Protein AF-A0AAD5KTL1-F1 (afdb_monomer_lite)

pLDDT: mean 83.46, std 14.69, range [27.73, 98.25]

Structure (mmCIF, N/CA/C/O backbone):
data_AF-A0AAD5KTL1-F1
#
_entry.id   AF-A0AAD5KTL1-F1
#
loop_
_atom_site.group_PDB
_atom_site.id
_atom_site.type_symbol
_atom_site.label_atom_id
_atom_site.label_alt_id
_atom_site.label_comp_id
_atom_site.label_asym_id
_atom_site.label_entity_id
_atom_site.label_seq_id
_atom_site.pdbx_PDB_ins_code
_atom_site.Cartn_x
_atom_site.Cartn_y
_atom_site.Cartn_z
_atom_site.occupancy
_atom_site.B_iso_or_equiv
_atom_site.auth_seq_id
_atom_site.auth_comp_id
_atom_site.auth_asym_id
_atom_site.auth_atom_id
_atom_site.pdbx_PDB_model_num
ATOM 1 N N . MET A 1 1 ? 1.617 12.259 -8.772 1.00 47.56 1 MET A N 1
ATOM 2 C CA . MET A 1 1 ? 2.935 12.127 -8.107 1.00 47.56 1 MET A CA 1
ATOM 3 C C . MET A 1 1 ? 3.380 10.677 -8.233 1.00 47.56 1 MET A C 1
ATOM 5 O O . MET A 1 1 ? 2.510 9.817 -8.235 1.00 47.56 1 MET A O 1
ATOM 9 N N . ARG A 1 2 ? 4.679 10.408 -8.426 1.00 71.44 2 ARG A N 1
ATOM 10 C CA . ARG A 1 2 ? 5.206 9.030 -8.471 1.00 71.44 2 ARG A CA 1
ATOM 11 C C . ARG A 1 2 ? 5.389 8.534 -7.041 1.00 71.44 2 ARG A C 1
ATOM 13 O O . ARG A 1 2 ? 5.864 9.307 -6.212 1.00 71.44 2 ARG A O 1
ATOM 20 N N . VAL A 1 3 ? 5.008 7.292 -6.777 1.00 82.25 3 VAL A N 1
ATOM 21 C CA . VAL A 1 3 ? 5.170 6.658 -5.467 1.00 82.25 3 VAL A CA 1
ATOM 22 C C . VAL A 1 3 ? 6.502 5.929 -5.450 1.00 82.25 3 VAL A C 1
ATOM 24 O O . VAL A 1 3 ? 6.798 5.194 -6.386 1.00 82.25 3 VAL A O 1
ATOM 27 N N . ASN A 1 4 ? 7.287 6.153 -4.399 1.00 89.00 4 ASN A N 1
ATOM 28 C CA . ASN A 1 4 ? 8.561 5.484 -4.176 1.00 89.00 4 ASN A CA 1
ATOM 29 C C . ASN A 1 4 ? 8.536 4.843 -2.783 1.00 89.00 4 ASN A C 1
ATOM 31 O O . ASN A 1 4 ? 8.843 5.511 -1.795 1.00 89.00 4 ASN A O 1
ATOM 35 N N . ILE A 1 5 ? 8.113 3.583 -2.699 1.00 90.00 5 ILE A N 1
ATOM 36 C CA . ILE A 1 5 ? 8.036 2.820 -1.449 1.00 90.00 5 ILE A CA 1
ATOM 37 C C . ILE A 1 5 ? 9.084 1.712 -1.492 1.00 90.00 5 ILE A C 1
ATOM 39 O O . ILE A 1 5 ? 9.105 0.903 -2.415 1.00 90.00 5 ILE A O 1
ATOM 43 N N . GLY A 1 6 ? 9.929 1.670 -0.465 1.00 90.06 6 GLY A N 1
ATOM 44 C CA . GLY A 1 6 ? 10.859 0.578 -0.198 1.00 90.06 6 GLY A CA 1
ATOM 45 C C . GLY A 1 6 ? 10.547 -0.034 1.164 1.00 90.06 6 GLY A C 1
ATOM 46 O O . GLY A 1 6 ? 10.210 0.686 2.105 1.00 90.06 6 GLY A O 1
ATOM 47 N N . ILE A 1 7 ? 10.644 -1.358 1.274 1.00 92.19 7 ILE A N 1
ATOM 48 C CA . ILE A 1 7 ? 10.425 -2.105 2.521 1.00 92.19 7 ILE A CA 1
ATOM 49 C C . ILE A 1 7 ? 11.733 -2.807 2.890 1.00 92.19 7 ILE A C 1
ATOM 51 O O . ILE A 1 7 ? 12.413 -3.336 2.011 1.00 92.19 7 ILE A O 1
ATOM 55 N N . ARG A 1 8 ? 12.104 -2.789 4.180 1.00 92.94 8 ARG A N 1
ATOM 56 C CA . ARG A 1 8 ? 13.283 -3.496 4.725 1.00 92.94 8 ARG A CA 1
ATOM 57 C C . ARG A 1 8 ? 14.586 -3.219 3.945 1.00 92.94 8 ARG A C 1
ATOM 59 O O . ARG A 1 8 ? 15.389 -4.107 3.667 1.00 92.94 8 ARG A O 1
ATOM 66 N N . GLY A 1 9 ? 14.800 -1.952 3.585 1.00 89.12 9 GLY A N 1
ATOM 67 C CA . GLY A 1 9 ? 16.011 -1.480 2.902 1.00 89.12 9 GLY A CA 1
ATOM 68 C C . GLY A 1 9 ? 16.074 -1.784 1.402 1.00 89.12 9 GLY A C 1
ATOM 69 O O . GLY A 1 9 ? 17.126 -1.601 0.800 1.00 89.12 9 GLY A O 1
ATOM 70 N N . LEU A 1 10 ? 14.991 -2.266 0.788 1.00 89.94 10 LEU A N 1
ATOM 71 C CA . LEU A 1 10 ? 14.906 -2.368 -0.669 1.00 89.94 10 LEU A CA 1
ATOM 72 C C . LEU A 1 10 ? 14.804 -0.986 -1.319 1.00 89.94 10 LEU A C 1
ATOM 74 O O . LEU A 1 10 ? 14.225 -0.063 -0.747 1.00 89.94 10 LEU A O 1
ATOM 78 N N . ASP A 1 11 ? 15.347 -0.881 -2.532 1.00 84.88 11 ASP A N 1
ATOM 79 C CA . ASP A 1 11 ? 15.344 0.346 -3.329 1.00 84.88 11 ASP A CA 1
ATOM 80 C C . ASP A 1 11 ? 13.902 0.842 -3.557 1.00 84.88 11 ASP A C 1
ATOM 82 O O . ASP A 1 11 ? 13.093 0.114 -4.145 1.00 84.88 11 ASP A O 1
ATOM 86 N N . PRO A 1 12 ? 13.557 2.061 -3.103 1.00 86.69 12 PRO A N 1
ATOM 87 C CA . PRO A 1 12 ? 12.216 2.597 -3.234 1.00 86.69 12 PRO A CA 1
ATOM 88 C C . PRO A 1 12 ? 11.893 3.088 -4.653 1.00 86.69 12 PRO A C 1
ATOM 90 O O . PRO A 1 12 ? 10.763 3.528 -4.862 1.00 86.69 12 PRO A O 1
ATOM 93 N N . ASP A 1 13 ? 12.826 3.080 -5.620 1.00 83.38 13 ASP A N 1
ATOM 94 C CA . ASP A 1 13 ? 12.584 3.630 -6.962 1.00 83.38 13 ASP A CA 1
ATOM 95 C C . ASP A 1 13 ? 11.334 3.017 -7.611 1.00 83.38 13 ASP A C 1
ATOM 97 O O . ASP A 1 13 ? 11.260 1.825 -7.929 1.00 83.38 13 ASP A O 1
ATOM 101 N N . ARG A 1 14 ? 10.321 3.876 -7.781 1.00 84.94 14 ARG A N 1
ATOM 102 C CA . ARG A 1 14 ? 9.002 3.579 -8.353 1.00 84.94 14 ARG A CA 1
ATOM 103 C C . ARG A 1 14 ? 8.300 2.380 -7.720 1.00 84.94 14 ARG A C 1
ATOM 105 O O . ARG A 1 14 ? 7.494 1.741 -8.392 1.00 84.94 14 ARG A O 1
ATOM 112 N N . SER A 1 15 ? 8.613 2.055 -6.467 1.00 89.94 15 SER A N 1
ATOM 113 C CA . SER A 1 15 ? 8.048 0.909 -5.746 1.00 89.94 15 SER A CA 1
ATOM 114 C C . SER A 1 15 ? 8.175 -0.431 -6.484 1.00 89.94 15 SER A C 1
ATOM 116 O O . SER A 1 15 ? 7.362 -1.320 -6.264 1.00 89.94 15 SER A O 1
ATOM 118 N N . ARG A 1 16 ? 9.176 -0.612 -7.358 1.00 86.19 16 ARG A N 1
ATOM 119 C CA . ARG A 1 16 ? 9.265 -1.801 -8.236 1.00 86.19 16 ARG A CA 1
ATOM 120 C C . ARG A 1 16 ? 9.325 -3.137 -7.482 1.00 86.19 16 ARG A C 1
ATOM 122 O O . ARG A 1 16 ? 8.955 -4.166 -8.028 1.00 86.19 16 ARG A O 1
ATOM 129 N N . SER A 1 17 ? 9.830 -3.107 -6.248 1.00 88.06 17 SER A N 1
ATOM 130 C CA . SER A 1 17 ? 10.040 -4.280 -5.392 1.00 88.06 17 SER A CA 1
ATOM 131 C C . SER A 1 17 ? 8.906 -4.488 -4.377 1.00 88.06 17 SER A C 1
ATOM 133 O O . SER A 1 17 ? 9.006 -5.361 -3.513 1.00 88.06 17 SER A O 1
ATOM 135 N N . VAL A 1 18 ? 7.844 -3.680 -4.452 1.00 91.88 18 VAL A N 1
ATOM 136 C CA . VAL A 1 18 ? 6.663 -3.743 -3.584 1.00 91.88 18 VAL A CA 1
ATOM 137 C C . VAL A 1 18 ? 5.436 -3.925 -4.466 1.00 91.88 18 VAL A C 1
ATOM 139 O O . VAL A 1 18 ? 5.185 -3.127 -5.366 1.00 91.88 18 VAL A O 1
ATOM 142 N N . LEU A 1 19 ? 4.645 -4.964 -4.206 1.00 93.75 19 LEU A N 1
ATOM 143 C CA . LEU A 1 19 ? 3.396 -5.159 -4.929 1.00 93.75 19 LEU A CA 1
ATOM 144 C C . LEU A 1 19 ? 2.362 -4.154 -4.426 1.00 93.75 19 LEU A C 1
ATOM 146 O O . LEU A 1 19 ? 1.952 -4.224 -3.271 1.00 93.75 19 LEU A O 1
ATOM 150 N N . VAL A 1 20 ? 1.919 -3.243 -5.288 1.00 93.69 20 VAL A N 1
ATOM 151 C CA . VAL A 1 20 ? 0.860 -2.291 -4.943 1.00 93.69 20 VAL A CA 1
ATOM 152 C C . VAL A 1 20 ? -0.461 -2.740 -5.559 1.00 93.69 20 VAL A C 1
ATOM 154 O O . VAL A 1 20 ? -0.531 -2.999 -6.764 1.00 93.69 20 VAL A O 1
ATOM 157 N N . LEU A 1 21 ? -1.493 -2.829 -4.723 1.00 93.75 21 LEU A N 1
ATOM 158 C CA . LEU A 1 21 ? -2.833 -3.299 -5.056 1.00 93.75 21 LEU A CA 1
ATOM 159 C C . LEU A 1 21 ? -3.891 -2.257 -4.658 1.00 93.75 21 LEU A C 1
ATOM 161 O O . LEU A 1 21 ? -3.694 -1.511 -3.703 1.00 93.75 21 LEU A O 1
ATOM 165 N N . GLU A 1 22 ? -5.016 -2.235 -5.363 1.00 92.81 22 GLU A N 1
ATOM 166 C CA . GLU A 1 22 ? -6.267 -1.569 -4.974 1.00 92.81 22 GLU A CA 1
ATOM 167 C C . GLU A 1 22 ? -7.355 -2.652 -4.950 1.00 92.81 22 GLU A C 1
ATOM 169 O O . GLU A 1 22 ? -7.620 -3.280 -5.975 1.00 92.81 22 GLU A O 1
ATOM 174 N N . ASP A 1 23 ? -7.882 -2.974 -3.767 1.00 89.94 23 ASP A N 1
ATOM 175 C CA . ASP A 1 23 ? -8.808 -4.093 -3.517 1.00 89.94 23 ASP A CA 1
ATOM 176 C C . ASP A 1 23 ? -8.337 -5.445 -4.087 1.00 89.94 23 ASP A C 1
ATOM 178 O O . ASP A 1 23 ? -9.110 -6.267 -4.587 1.00 89.94 23 ASP A O 1
ATOM 182 N N . GLY A 1 24 ? -7.028 -5.694 -4.017 1.00 90.44 24 GLY A N 1
ATOM 183 C CA . GLY A 1 24 ? -6.397 -6.895 -4.568 1.00 90.44 24 GLY A CA 1
ATOM 184 C C . GLY A 1 24 ? -6.060 -6.831 -6.065 1.00 90.44 24 GLY A C 1
ATOM 185 O O . GLY A 1 24 ? -5.399 -7.744 -6.562 1.00 90.44 24 GLY A O 1
ATOM 186 N N . VAL A 1 25 ? -6.445 -5.771 -6.785 1.00 92.25 25 VAL A N 1
ATOM 187 C CA . VAL A 1 25 ? -6.084 -5.550 -8.197 1.00 92.25 25 VAL A CA 1
ATOM 188 C C . VAL A 1 25 ? -4.722 -4.854 -8.291 1.00 92.25 25 VAL A C 1
ATOM 190 O O . VAL A 1 25 ? -4.558 -3.782 -7.712 1.00 92.25 25 VAL A O 1
ATOM 193 N N . PRO A 1 26 ? -3.738 -5.388 -9.038 1.00 92.25 26 PRO A N 1
ATOM 194 C CA . PRO A 1 26 ? -2.472 -4.697 -9.267 1.00 92.25 26 PRO A CA 1
ATOM 195 C C . PRO A 1 26 ? -2.654 -3.353 -9.973 1.00 92.25 26 PRO A C 1
ATOM 197 O O . PRO A 1 26 ? -3.352 -3.273 -10.979 1.00 92.25 26 PRO A O 1
ATOM 200 N N . VAL A 1 27 ? -1.968 -2.319 -9.482 1.00 90.50 27 VAL A N 1
ATOM 201 C CA . VAL A 1 27 ? -2.043 -0.946 -10.027 1.00 90.50 27 VAL A CA 1
ATOM 202 C C . VAL A 1 27 ? -0.770 -0.496 -10.763 1.00 90.50 27 VAL A C 1
ATOM 204 O O . VAL A 1 27 ? -0.662 0.645 -11.214 1.00 90.50 27 VAL A O 1
ATOM 207 N N . ALA A 1 28 ? 0.212 -1.389 -10.907 1.00 90.50 28 ALA A N 1
ATOM 208 C CA . ALA A 1 28 ? 1.426 -1.141 -11.687 1.00 90.50 28 ALA A CA 1
ATOM 209 C C . ALA A 1 28 ? 1.134 -1.042 -13.198 1.00 90.50 28 ALA A C 1
ATOM 211 O O . ALA A 1 28 ? 0.115 -1.541 -13.674 1.00 90.50 28 ALA A O 1
ATOM 212 N N . LEU A 1 29 ? 2.038 -0.437 -13.980 1.00 90.19 29 LEU A N 1
ATOM 213 C CA . LEU A 1 29 ? 1.854 -0.294 -15.434 1.00 90.19 29 LEU A CA 1
ATOM 214 C C . LEU A 1 29 ? 1.681 -1.642 -16.145 1.00 90.19 29 LEU A C 1
ATOM 216 O O . LEU A 1 29 ? 0.722 -1.819 -16.891 1.00 90.19 29 LEU A O 1
ATOM 220 N N . ALA A 1 30 ? 2.604 -2.568 -15.890 1.00 91.38 30 ALA A N 1
ATOM 221 C CA . ALA A 1 30 ? 2.573 -3.954 -16.336 1.00 91.38 30 ALA A CA 1
ATOM 222 C C . ALA A 1 30 ? 3.121 -4.814 -15.179 1.00 91.38 30 ALA A C 1
ATOM 224 O O . ALA A 1 30 ? 4.336 -4.840 -14.979 1.00 91.38 30 ALA A O 1
ATOM 225 N N . PRO A 1 31 ? 2.262 -5.434 -14.346 1.00 92.19 31 PRO A N 1
ATOM 226 C CA . PRO A 1 31 ? 2.658 -6.042 -13.071 1.00 92.19 31 PRO A CA 1
ATOM 227 C C . PRO A 1 31 ? 3.838 -7.020 -13.127 1.00 92.19 31 PRO A C 1
ATOM 229 O O . PRO A 1 31 ? 4.534 -7.167 -12.120 1.00 92.19 31 PRO A O 1
ATOM 232 N N . TYR A 1 32 ? 4.068 -7.681 -14.266 1.00 92.19 32 TYR A N 1
ATOM 233 C CA . TYR A 1 32 ? 5.222 -8.561 -14.460 1.00 92.19 32 TYR A CA 1
ATOM 234 C C . TYR A 1 32 ? 6.383 -7.839 -15.168 1.00 92.19 32 TYR A C 1
ATOM 236 O O . TYR A 1 32 ? 7.484 -7.776 -14.624 1.00 92.19 32 TYR A O 1
ATOM 244 N N . GLY A 1 33 ? 6.161 -7.291 -16.364 1.00 86.50 33 GLY A N 1
ATOM 245 C CA . GLY A 1 33 ? 7.217 -6.778 -17.244 1.00 86.50 33 GLY A CA 1
ATOM 246 C C . GLY A 1 33 ? 7.669 -5.335 -16.989 1.00 86.50 33 GLY A C 1
ATOM 247 O O . GLY A 1 33 ? 8.773 -4.972 -17.407 1.00 86.50 33 GLY A O 1
ATOM 248 N N . GLU A 1 34 ? 6.852 -4.514 -16.323 1.00 87.38 34 GLU A N 1
ATOM 249 C CA . GLU A 1 34 ? 7.151 -3.122 -15.933 1.00 87.38 34 GLU A CA 1
ATOM 250 C C . GLU A 1 34 ? 6.404 -2.782 -14.614 1.00 87.38 34 GLU A C 1
ATOM 252 O O . GLU A 1 34 ? 5.416 -2.034 -14.629 1.00 87.38 34 GLU A O 1
ATOM 257 N N . PRO A 1 35 ? 6.827 -3.360 -13.461 1.00 88.25 35 PRO A N 1
ATOM 258 C CA . PRO A 1 35 ? 6.127 -3.262 -12.172 1.00 88.25 35 PRO A CA 1
ATOM 259 C C . PRO A 1 35 ? 6.230 -1.872 -11.517 1.00 88.25 35 PRO A C 1
ATOM 261 O O . PRO A 1 35 ? 5.876 -1.687 -10.356 1.00 88.25 35 PRO A O 1
ATOM 264 N N . GLU A 1 36 ? 6.742 -0.875 -12.237 1.00 87.12 36 GLU A N 1
ATOM 265 C CA . GLU A 1 36 ? 6.947 0.472 -11.726 1.00 87.12 36 GLU A CA 1
ATOM 266 C C . GLU A 1 36 ? 5.643 1.262 -11.545 1.00 87.12 36 GLU A C 1
ATOM 268 O O . GLU A 1 36 ? 4.778 1.330 -12.424 1.00 87.12 36 GLU A O 1
ATOM 273 N N . MET A 1 37 ? 5.566 1.979 -10.426 1.00 87.19 37 MET A N 1
ATOM 274 C CA . MET A 1 37 ? 4.451 2.849 -10.075 1.00 87.19 37 MET A CA 1
ATOM 275 C C . MET A 1 37 ? 4.612 4.257 -10.656 1.00 87.19 37 MET A C 1
ATOM 277 O O . MET A 1 37 ? 5.571 4.986 -10.386 1.00 87.19 37 MET A O 1
ATOM 281 N N . TYR A 1 38 ? 3.613 4.679 -11.433 1.00 81.50 38 TYR A N 1
ATOM 282 C CA . TYR A 1 38 ? 3.529 6.032 -12.001 1.00 81.50 38 TYR A CA 1
ATOM 283 C C . TYR A 1 38 ? 2.371 6.866 -11.455 1.00 81.50 38 TYR A C 1
ATOM 285 O O . TYR A 1 38 ? 2.368 8.088 -11.638 1.00 81.50 38 TYR A O 1
ATOM 293 N N . TYR A 1 39 ? 1.443 6.230 -10.749 1.00 81.12 39 TYR A N 1
ATOM 294 C CA . TYR A 1 39 ? 0.394 6.881 -9.982 1.00 81.12 39 TYR A CA 1
ATOM 295 C C . TYR A 1 39 ? 0.283 6.223 -8.604 1.00 81.12 39 TYR A C 1
ATOM 297 O O . TYR A 1 39 ? 0.758 5.111 -8.411 1.00 81.12 39 TYR A O 1
ATOM 305 N N . SER A 1 40 ? -0.304 6.937 -7.648 1.00 83.62 40 SER A N 1
ATOM 306 C CA . SER A 1 40 ? -0.793 6.368 -6.391 1.00 83.62 40 SER A CA 1
ATOM 307 C C . SER A 1 40 ? -2.305 6.402 -6.454 1.00 83.62 40 SER A C 1
ATOM 309 O O . SER A 1 40 ? -2.826 7.443 -6.882 1.00 83.62 40 SER A O 1
ATOM 311 N N . PRO A 1 41 ? -3.016 5.375 -5.976 1.00 86.56 41 PRO A N 1
ATOM 312 C CA . PRO A 1 41 ? -4.406 5.557 -5.603 1.00 86.56 41 PRO A CA 1
ATOM 313 C C . PRO A 1 41 ? -4.531 6.748 -4.643 1.00 86.56 41 PRO A C 1
ATOM 315 O O . PRO A 1 41 ? -3.663 6.973 -3.790 1.00 86.56 41 PRO A O 1
ATOM 318 N N . ALA A 1 42 ? -5.553 7.578 -4.855 1.00 84.88 42 ALA A N 1
ATOM 319 C CA . ALA A 1 42 ? -5.766 8.769 -4.041 1.00 84.88 42 ALA A CA 1
ATOM 320 C C . ALA A 1 42 ? -6.177 8.338 -2.630 1.00 84.88 42 ALA A C 1
ATOM 322 O O . ALA A 1 42 ? -7.171 7.640 -2.476 1.00 84.88 42 ALA A O 1
ATOM 323 N N . ILE A 1 43 ? -5.435 8.746 -1.600 1.00 85.44 43 ILE A N 1
ATOM 324 C CA . ILE A 1 43 ? -5.714 8.280 -0.234 1.00 85.44 43 ILE A CA 1
ATOM 325 C C . ILE A 1 43 ? -7.099 8.724 0.266 1.00 85.44 43 ILE A C 1
ATOM 327 O O . ILE A 1 43 ? -7.730 8.001 1.023 1.00 85.44 43 ILE A O 1
ATOM 331 N N . ASP A 1 44 ? -7.615 9.855 -0.232 1.00 80.06 44 ASP A N 1
ATOM 332 C CA . ASP A 1 44 ? -8.918 10.410 0.157 1.00 80.06 44 ASP A CA 1
ATOM 333 C C . ASP A 1 44 ? -10.115 9.492 -0.147 1.00 80.06 44 ASP A C 1
ATOM 335 O O . ASP A 1 44 ? -11.151 9.636 0.496 1.00 80.06 44 ASP A O 1
ATOM 339 N N . ARG A 1 45 ? -9.993 8.568 -1.114 1.00 83.88 45 ARG A N 1
ATOM 340 C CA . ARG A 1 45 ? -11.057 7.606 -1.470 1.00 83.88 45 ARG A CA 1
ATOM 341 C C . ARG A 1 45 ? -10.926 6.254 -0.764 1.00 83.88 45 ARG A C 1
ATOM 343 O O . ARG A 1 45 ? -11.710 5.357 -1.052 1.00 83.88 45 ARG A O 1
ATOM 350 N N . MET A 1 46 ? -9.906 6.077 0.072 1.00 87.31 46 MET A N 1
ATOM 351 C CA . MET A 1 46 ? -9.576 4.786 0.675 1.00 87.31 46 MET A CA 1
ATOM 352 C C . MET A 1 46 ? -10.060 4.736 2.118 1.00 87.31 46 MET A C 1
ATOM 354 O O . MET A 1 46 ? -9.871 5.687 2.873 1.00 87.31 46 MET A O 1
ATOM 358 N N . ALA A 1 47 ? -10.656 3.611 2.507 1.00 86.12 47 ALA A N 1
ATOM 359 C CA . ALA A 1 47 ? -11.012 3.327 3.894 1.00 86.12 47 ALA A CA 1
ATOM 360 C C . ALA A 1 47 ? -9.796 2.871 4.711 1.00 86.12 47 ALA A C 1
ATOM 362 O O . ALA A 1 47 ? -9.753 3.059 5.925 1.00 86.12 47 ALA A O 1
ATOM 363 N N . GLY A 1 48 ? -8.794 2.284 4.053 1.00 89.12 48 GLY A N 1
ATOM 364 C CA . GLY A 1 48 ? -7.581 1.827 4.715 1.00 89.12 48 GLY A CA 1
ATOM 365 C C . GLY A 1 48 ? -6.442 1.520 3.753 1.00 89.12 48 GLY A C 1
ATOM 366 O O . GLY A 1 48 ? -6.614 1.452 2.536 1.00 89.12 48 GLY A O 1
ATOM 367 N N . VAL A 1 49 ? -5.258 1.328 4.328 1.00 93.25 49 VAL A N 1
ATOM 368 C CA . VAL A 1 49 ? -4.079 0.811 3.630 1.00 93.25 49 VAL A CA 1
ATOM 369 C C . VAL A 1 49 ? -3.557 -0.369 4.429 1.00 93.25 49 VAL A C 1
ATOM 371 O O . VAL A 1 49 ? -3.175 -0.225 5.589 1.00 93.25 49 VAL A O 1
ATOM 374 N N . GLU A 1 50 ? -3.542 -1.533 3.802 1.00 92.75 50 GLU A N 1
ATOM 375 C CA . GLU A 1 50 ? -2.995 -2.756 4.363 1.00 92.75 50 GLU A CA 1
ATOM 376 C C . GLU A 1 50 ? -1.558 -2.949 3.872 1.00 92.75 50 GLU A C 1
ATOM 378 O O . GLU A 1 50 ? -1.263 -2.798 2.685 1.00 92.75 50 GLU A O 1
ATOM 383 N N . ILE A 1 51 ? -0.650 -3.280 4.793 1.00 92.19 51 ILE A N 1
ATOM 384 C CA . ILE A 1 51 ? 0.746 -3.588 4.477 1.00 92.19 51 ILE A CA 1
ATOM 385 C C . ILE A 1 51 ? 1.035 -5.009 4.943 1.00 92.19 51 ILE A C 1
ATOM 387 O O . ILE A 1 51 ? 1.060 -5.282 6.143 1.00 92.19 51 ILE A O 1
ATOM 391 N N . LEU A 1 52 ? 1.299 -5.902 3.992 1.00 90.94 52 LEU A N 1
ATOM 392 C CA . LEU A 1 52 ? 1.643 -7.293 4.264 1.00 90.94 52 LEU A CA 1
ATOM 393 C C . LEU A 1 52 ? 3.140 -7.502 4.067 1.00 90.94 52 LEU A C 1
ATOM 395 O O . LEU A 1 52 ? 3.717 -7.155 3.034 1.00 90.94 52 LEU A O 1
ATOM 399 N N . LYS A 1 53 ? 3.761 -8.103 5.077 1.00 89.56 53 LYS A N 1
ATOM 400 C CA . LYS A 1 53 ? 5.169 -8.504 5.098 1.00 89.56 53 LYS A CA 1
ATOM 401 C C . LYS A 1 53 ? 5.238 -9.990 5.449 1.00 89.56 53 LYS A C 1
ATOM 403 O O . LYS A 1 53 ? 4.260 -10.565 5.925 1.00 89.56 53 LYS A O 1
ATOM 408 N N . GLY A 1 54 ? 6.386 -10.615 5.208 1.00 84.44 54 GLY A N 1
ATOM 409 C CA . GLY A 1 54 ? 6.587 -12.003 5.622 1.00 84.44 54 GLY A CA 1
ATOM 410 C C . GLY A 1 54 ? 5.826 -13.018 4.771 1.00 84.44 54 GLY A C 1
ATOM 411 O O . GLY A 1 54 ? 5.540 -12.772 3.601 1.00 84.44 54 GLY A O 1
ATOM 412 N N . SER A 1 55 ? 5.532 -14.189 5.339 1.00 80.12 55 SER A N 1
ATOM 413 C CA . SER A 1 55 ? 4.919 -15.312 4.610 1.00 80.12 55 SER A CA 1
ATOM 414 C C . SER A 1 55 ? 3.443 -15.098 4.254 1.00 80.12 55 SER A C 1
ATOM 416 O O . SER A 1 55 ? 2.922 -15.799 3.390 1.00 80.12 55 SER A O 1
ATOM 418 N N . GLY A 1 56 ? 2.782 -14.086 4.825 1.00 77.88 56 GLY A N 1
ATOM 419 C CA . GLY A 1 56 ? 1.414 -13.703 4.452 1.00 77.88 56 GLY A CA 1
ATOM 420 C C . GLY A 1 56 ? 1.273 -13.227 3.000 1.00 77.88 56 GLY A C 1
ATOM 421 O O . GLY A 1 56 ? 0.176 -13.237 2.450 1.00 77.88 56 GLY A O 1
ATOM 422 N N . GLN A 1 57 ? 2.374 -12.866 2.331 1.00 85.75 57 GLN A N 1
ATOM 423 C CA . GLN A 1 57 ? 2.326 -12.392 0.946 1.00 85.75 57 GLN A CA 1
ATOM 424 C C . GLN A 1 57 ? 2.162 -13.500 -0.110 1.00 85.75 57 GLN A C 1
ATOM 426 O O . GLN A 1 57 ? 1.984 -13.172 -1.275 1.00 85.75 57 GLN A O 1
ATOM 431 N N . ILE A 1 58 ? 2.183 -14.792 0.259 1.00 87.69 58 ILE A N 1
ATOM 432 C CA . ILE A 1 58 ? 2.065 -15.932 -0.685 1.00 87.69 58 ILE A CA 1
ATOM 433 C C . ILE A 1 58 ? 0.760 -15.886 -1.499 1.00 87.69 58 ILE A C 1
ATOM 435 O O . ILE A 1 58 ? 0.718 -16.329 -2.649 1.00 87.69 58 ILE A O 1
ATOM 439 N N . LEU A 1 59 ? -0.304 -15.317 -0.928 1.00 91.12 59 LEU A N 1
ATOM 440 C CA . LEU A 1 59 ? -1.584 -15.122 -1.617 1.00 91.12 59 LEU A CA 1
ATOM 441 C C . LEU A 1 59 ? -1.500 -14.099 -2.760 1.00 91.12 59 LEU A C 1
ATOM 443 O O . LEU A 1 59 ? -2.386 -14.047 -3.612 1.00 91.12 59 LEU A O 1
ATOM 447 N N . TYR A 1 60 ? -0.432 -13.306 -2.803 1.00 92.06 60 TYR A N 1
ATOM 448 C CA . TYR A 1 60 ? -0.253 -12.189 -3.715 1.00 92.06 60 TYR A CA 1
ATOM 449 C C . TYR A 1 60 ? 1.015 -12.366 -4.562 1.00 92.06 60 TYR A C 1
ATOM 451 O O . TYR A 1 60 ? 1.933 -13.112 -4.234 1.00 92.06 60 TYR A O 1
ATOM 459 N N . GLY A 1 61 ? 1.048 -11.701 -5.712 1.00 90.19 61 GLY A N 1
ATOM 460 C CA . GLY A 1 61 ? 2.169 -11.750 -6.646 1.00 90.19 61 GLY A CA 1
ATOM 461 C C . GLY A 1 61 ? 1.905 -10.866 -7.865 1.00 90.19 61 GLY A C 1
ATOM 462 O O . GLY A 1 61 ? 0.768 -10.416 -8.061 1.00 90.19 61 GLY A O 1
ATOM 463 N N . PRO A 1 62 ? 2.905 -10.636 -8.727 1.00 88.06 62 PRO A N 1
ATOM 464 C CA . PRO A 1 62 ? 4.133 -11.435 -8.840 1.00 88.06 62 PRO A CA 1
ATOM 465 C C . PRO A 1 62 ? 5.337 -10.935 -8.040 1.00 88.06 62 PRO A C 1
ATOM 467 O O . PRO A 1 62 ? 6.339 -11.636 -7.980 1.00 88.06 62 PRO A O 1
ATOM 470 N N . GLN A 1 63 ? 5.256 -9.743 -7.444 1.00 90.44 63 GLN A N 1
ATOM 471 C CA . GLN A 1 63 ? 6.342 -9.162 -6.653 1.00 90.44 63 GLN A CA 1
ATOM 472 C C . GLN A 1 63 ? 6.230 -9.636 -5.196 1.00 90.44 63 GLN A C 1
ATOM 474 O O . GLN A 1 63 ? 5.403 -9.118 -4.450 1.00 90.44 63 GLN A O 1
ATOM 479 N N . THR A 1 64 ? 7.038 -10.620 -4.789 1.00 89.75 64 THR A N 1
ATOM 480 C CA . THR A 1 64 ? 7.017 -11.192 -3.422 1.00 89.75 64 THR A CA 1
ATOM 481 C C . THR A 1 64 ? 8.330 -10.999 -2.654 1.00 89.75 64 THR A C 1
ATOM 483 O O . THR A 1 64 ? 8.632 -11.719 -1.703 1.00 89.75 64 THR A O 1
ATOM 486 N N . ILE A 1 65 ? 9.159 -10.046 -3.090 1.00 89.50 65 ILE A N 1
ATOM 487 C CA . ILE A 1 65 ? 10.465 -9.773 -2.474 1.00 89.50 65 ILE A CA 1
ATOM 488 C C . ILE A 1 65 ? 10.391 -8.778 -1.313 1.00 89.50 65 ILE A C 1
ATOM 490 O O . ILE A 1 65 ? 11.041 -9.008 -0.300 1.00 89.50 65 ILE A O 1
ATOM 494 N N . GLY A 1 66 ? 9.636 -7.682 -1.437 1.00 87.12 66 GLY A N 1
ATOM 495 C CA . GLY A 1 66 ? 9.566 -6.641 -0.405 1.00 87.12 66 GLY A CA 1
ATOM 496 C C . GLY A 1 66 ? 8.346 -6.741 0.500 1.00 87.12 66 GLY A C 1
ATOM 497 O O . GLY A 1 66 ? 8.471 -6.658 1.722 1.00 87.12 66 GLY A O 1
ATOM 498 N N . GLY A 1 67 ? 7.174 -6.915 -0.102 1.00 92.25 67 GLY A N 1
ATOM 499 C CA . GLY A 1 67 ? 5.883 -6.956 0.576 1.00 92.25 67 GLY A CA 1
ATOM 500 C C . GLY A 1 67 ? 4.763 -6.443 -0.325 1.00 92.25 67 GLY A C 1
ATOM 501 O O . GLY A 1 67 ? 4.989 -6.100 -1.490 1.00 92.25 67 GLY A O 1
ATOM 502 N N . VAL A 1 68 ? 3.559 -6.374 0.236 1.00 94.81 68 VAL A N 1
ATOM 503 C CA . VAL A 1 68 ? 2.343 -5.927 -0.454 1.00 94.81 68 VAL A CA 1
ATOM 504 C C . VAL A 1 68 ? 1.803 -4.680 0.230 1.00 94.81 68 VAL A C 1
ATOM 506 O O . VAL A 1 68 ? 1.740 -4.629 1.456 1.00 94.81 68 VAL A O 1
ATOM 509 N N . VAL A 1 69 ? 1.396 -3.691 -0.559 1.00 94.38 69 VAL A N 1
ATOM 510 C CA . VAL A 1 69 ? 0.620 -2.530 -0.117 1.00 94.38 69 VAL A CA 1
ATOM 511 C C . VAL A 1 69 ? -0.725 -2.593 -0.825 1.00 94.38 69 VAL A C 1
ATOM 513 O O . VAL A 1 69 ? -0.777 -2.453 -2.043 1.00 94.38 69 VAL A O 1
ATOM 516 N N . ASN A 1 70 ? -1.801 -2.821 -0.082 1.00 93.94 70 ASN A N 1
ATOM 517 C CA . ASN A 1 70 ? -3.150 -2.945 -0.616 1.00 93.94 70 ASN A CA 1
ATOM 518 C C . ASN A 1 70 ? -4.009 -1.770 -0.131 1.00 93.94 70 ASN A C 1
ATOM 520 O O . ASN A 1 70 ? -4.263 -1.622 1.063 1.00 93.94 70 ASN A O 1
ATOM 524 N N . TYR A 1 71 ? -4.417 -0.906 -1.055 1.00 94.31 71 TYR A N 1
ATOM 525 C CA . TYR A 1 71 ? -5.373 0.165 -0.799 1.00 94.31 71 TYR A CA 1
ATOM 526 C C . TYR A 1 71 ? -6.774 -0.436 -0.765 1.00 94.31 71 TYR A C 1
ATOM 528 O O . TYR A 1 71 ? -7.170 -1.114 -1.709 1.00 94.31 71 TYR A O 1
ATOM 536 N N . ILE A 1 72 ? -7.496 -0.203 0.327 1.00 91.81 72 ILE A N 1
ATOM 537 C CA . ILE A 1 72 ? -8.817 -0.782 0.564 1.00 91.81 72 ILE A CA 1
ATOM 538 C C . ILE A 1 72 ? -9.855 0.316 0.378 1.00 91.81 72 ILE A C 1
ATOM 540 O O . ILE A 1 72 ? -9.815 1.333 1.083 1.00 91.81 72 ILE A O 1
ATOM 544 N N . THR A 1 73 ? -10.780 0.121 -0.557 1.00 87.62 73 THR A N 1
ATOM 545 C CA . THR A 1 73 ? -11.912 1.034 -0.729 1.00 87.62 73 THR A CA 1
ATOM 546 C C . THR A 1 73 ? -12.977 0.797 0.352 1.00 87.62 73 THR A C 1
ATOM 548 O O . THR A 1 73 ? -13.044 -0.281 0.948 1.00 87.62 73 THR A O 1
ATOM 551 N N . PRO A 1 74 ? -13.794 1.812 0.690 1.00 80.38 74 PRO A N 1
ATOM 552 C CA . PRO A 1 74 ? -14.920 1.628 1.598 1.00 80.38 74 PRO A CA 1
ATOM 553 C C . PRO A 1 74 ? -15.885 0.561 1.075 1.00 80.38 74 PRO A C 1
ATOM 555 O O . PRO A 1 74 ? -16.239 0.560 -0.104 1.00 80.38 74 PRO A O 1
ATOM 558 N N . ASN A 1 75 ? -16.355 -0.314 1.966 1.00 76.88 75 ASN A N 1
ATOM 559 C CA . ASN A 1 75 ? -17.471 -1.197 1.635 1.00 76.88 75 ASN A CA 1
ATOM 560 C C . ASN A 1 75 ? -18.720 -0.356 1.321 1.00 76.88 75 ASN A C 1
ATOM 562 O O . ASN A 1 75 ? -18.910 0.687 1.955 1.00 76.88 75 ASN A O 1
ATOM 566 N N . PRO A 1 76 ? -19.597 -0.816 0.409 1.00 72.31 76 PRO A N 1
ATOM 567 C CA . PRO A 1 76 ? -20.923 -0.232 0.270 1.00 72.31 76 PRO A CA 1
ATOM 568 C C . PRO A 1 76 ? -21.630 -0.193 1.637 1.00 72.31 76 PRO A C 1
ATOM 570 O O . PRO A 1 76 ? -21.574 -1.189 2.370 1.00 72.31 76 PRO A O 1
ATOM 573 N N . PRO A 1 77 ? -22.246 0.939 2.012 1.00 69.62 77 PRO A N 1
ATOM 574 C CA . PRO A 1 77 ? -22.968 1.062 3.269 1.00 69.62 77 PRO A CA 1
ATOM 575 C C . PRO A 1 77 ? -24.205 0.155 3.247 1.00 69.62 77 PRO A C 1
ATOM 577 O O . PRO A 1 77 ? -24.769 -0.126 2.187 1.00 69.62 77 PRO A O 1
ATOM 580 N N . ALA A 1 78 ? -24.598 -0.351 4.420 1.00 66.44 78 ALA A N 1
ATOM 581 C CA . ALA A 1 78 ? -25.755 -1.240 4.547 1.00 66.44 78 ALA A CA 1
ATOM 582 C C . ALA A 1 78 ? -27.073 -0.531 4.191 1.00 66.44 78 ALA A C 1
ATOM 584 O O . ALA A 1 78 ? -27.967 -1.160 3.632 1.00 66.44 78 ALA A O 1
ATOM 585 N N . ASP A 1 79 ? -27.134 0.769 4.473 1.00 68.56 79 ASP A N 1
ATOM 586 C CA . ASP A 1 79 ? -28.219 1.682 4.137 1.00 68.56 79 ASP A CA 1
ATOM 587 C C . ASP A 1 79 ? -27.677 2.805 3.237 1.00 68.56 79 ASP A C 1
ATOM 589 O O . ASP A 1 79 ? -26.463 2.987 3.125 1.00 68.56 79 ASP A O 1
ATOM 593 N N . GLN A 1 80 ? -28.564 3.563 2.598 1.00 75.06 80 GLN A N 1
ATOM 594 C CA . GLN A 1 80 ? -28.196 4.703 1.760 1.00 75.06 80 GLN A CA 1
ATOM 595 C C . GLN A 1 80 ? -27.384 5.741 2.562 1.00 75.06 80 GLN A C 1
ATOM 597 O O . GLN A 1 80 ? -27.872 6.282 3.551 1.00 75.06 80 GLN A O 1
ATOM 602 N N . ASP A 1 81 ? -26.162 6.046 2.120 1.00 71.06 81 ASP A N 1
ATOM 603 C CA . ASP A 1 81 ? -25.270 7.023 2.764 1.00 71.06 81 ASP A CA 1
ATOM 604 C C . ASP A 1 81 ? -24.515 7.855 1.716 1.00 71.06 81 ASP A C 1
ATOM 606 O O . ASP A 1 81 ? -24.227 7.396 0.606 1.00 71.06 81 ASP A O 1
ATOM 610 N N . GLY A 1 82 ? -24.177 9.095 2.058 1.00 71.25 82 GLY A N 1
ATOM 611 C CA . GLY A 1 82 ? -23.427 9.995 1.196 1.00 71.25 82 GLY A CA 1
ATOM 612 C C . GLY A 1 82 ? -22.612 11.016 1.980 1.00 71.25 82 GLY A C 1
ATOM 613 O O . GLY A 1 82 ? -23.021 11.509 3.024 1.00 71.25 82 GLY A O 1
ATOM 614 N N . SER A 1 83 ? -21.438 11.374 1.460 1.00 68.50 83 SER A N 1
ATOM 615 C CA . SER A 1 83 ? -20.575 12.386 2.076 1.00 68.50 83 SER A CA 1
ATOM 616 C C . SER A 1 83 ? -19.945 13.306 1.043 1.00 68.50 83 SER A C 1
ATOM 618 O O . SER A 1 83 ? -19.584 12.886 -0.053 1.00 68.50 83 SER A O 1
ATOM 620 N N . VAL A 1 84 ? -19.770 14.575 1.406 1.00 71.44 84 VAL A N 1
ATOM 621 C CA . VAL A 1 84 ? -19.027 15.554 0.608 1.00 71.44 84 VAL A CA 1
ATOM 622 C C . VAL A 1 84 ? -17.853 16.063 1.434 1.00 71.44 84 VAL A C 1
ATOM 624 O O . VAL A 1 84 ? -18.029 16.535 2.553 1.00 71.44 84 VAL A O 1
ATOM 627 N N . ARG A 1 85 ? -16.640 15.984 0.885 1.00 64.62 85 ARG A N 1
ATOM 628 C CA . ARG A 1 85 ? -15.415 16.503 1.499 1.00 64.62 85 ARG A CA 1
ATOM 629 C C . ARG A 1 85 ? -14.761 17.505 0.563 1.00 64.62 85 ARG A C 1
ATOM 631 O O . ARG A 1 85 ? -14.431 17.172 -0.569 1.00 64.62 85 ARG A O 1
ATOM 638 N N . ILE A 1 86 ? -14.516 18.713 1.056 1.00 73.00 86 ILE A N 1
ATOM 639 C CA . ILE A 1 86 ? -13.801 19.762 0.327 1.00 73.00 86 ILE A CA 1
ATOM 640 C C . ILE A 1 86 ? -12.544 20.122 1.119 1.00 73.00 86 ILE A C 1
ATOM 642 O O . ILE A 1 86 ? -12.607 20.323 2.328 1.00 73.00 86 ILE A O 1
ATOM 646 N N . GLN A 1 87 ? -11.397 20.187 0.450 1.00 67.44 87 GLN A N 1
ATOM 647 C CA . GLN A 1 87 ? -10.105 20.527 1.042 1.00 67.44 87 GLN A CA 1
ATOM 648 C C . GLN A 1 87 ? -9.438 21.630 0.221 1.00 67.44 87 GLN A C 1
ATOM 650 O O . GLN A 1 87 ? -9.442 21.591 -1.008 1.00 67.44 87 GLN A O 1
ATOM 655 N N . GLY A 1 88 ? -8.828 22.599 0.900 1.00 75.00 88 GLY A N 1
ATOM 656 C CA . GLY A 1 88 ? -8.011 23.649 0.294 1.00 75.00 88 GLY A CA 1
ATOM 657 C C . GLY A 1 88 ? -6.619 23.675 0.920 1.00 75.00 88 GLY A C 1
ATOM 658 O O . GLY A 1 88 ? -6.457 23.337 2.090 1.00 75.00 88 GLY A O 1
ATOM 659 N N . GLY A 1 89 ? -5.602 24.069 0.157 1.00 70.12 89 GLY A N 1
ATOM 660 C CA . GLY A 1 89 ? -4.222 24.091 0.634 1.00 70.12 89 GLY A CA 1
ATOM 661 C C . GLY A 1 89 ? -3.323 25.073 -0.111 1.00 70.12 89 GLY A C 1
ATOM 662 O O . GLY A 1 89 ? -3.713 25.727 -1.081 1.00 70.12 89 GLY A O 1
ATOM 663 N N . GLN A 1 90 ? -2.080 25.186 0.359 1.00 63.16 90 GLN A N 1
ATOM 664 C CA . GLN A 1 90 ? -1.081 26.060 -0.256 1.00 63.16 90 GLN A CA 1
ATOM 665 C C . GLN A 1 90 ? -0.772 25.660 -1.707 1.00 63.16 90 GLN A C 1
ATOM 667 O O . GLN A 1 90 ? -0.982 24.525 -2.128 1.00 63.16 90 GLN A O 1
ATOM 672 N N . GLY A 1 91 ? -0.261 26.618 -2.487 1.00 76.19 91 GLY A N 1
ATOM 673 C CA . GLY A 1 91 ? 0.062 26.396 -3.900 1.00 76.19 91 GLY A CA 1
ATOM 674 C C . GLY A 1 91 ? -1.164 26.270 -4.811 1.00 76.19 91 GLY A C 1
ATOM 675 O O . GLY A 1 91 ? -1.032 25.762 -5.920 1.00 76.19 91 GLY A O 1
ATOM 676 N N . GLY A 1 92 ? -2.339 26.720 -4.354 1.00 69.31 92 GLY A N 1
ATOM 677 C CA . GLY A 1 92 ? -3.597 26.594 -5.094 1.00 69.31 92 GLY A CA 1
ATOM 678 C C . GLY A 1 92 ? -4.177 25.179 -5.061 1.00 69.31 92 GLY A C 1
ATOM 679 O O . GLY A 1 92 ? -4.899 24.802 -5.981 1.00 69.31 92 GLY A O 1
ATOM 680 N N . PHE A 1 93 ? -3.839 24.381 -4.041 1.00 64.88 93 PHE A N 1
ATOM 681 C CA . PHE A 1 93 ? -4.414 23.052 -3.866 1.00 64.88 93 PHE A CA 1
ATOM 682 C C . PHE A 1 93 ? -5.900 23.162 -3.511 1.00 64.88 93 PHE A C 1
ATOM 684 O O . PHE A 1 93 ? -6.273 23.878 -2.583 1.00 64.88 93 PHE A O 1
ATOM 691 N N . PHE A 1 94 ? -6.729 22.429 -4.246 1.00 74.94 94 PHE A N 1
ATOM 692 C CA . PHE A 1 94 ? -8.150 22.260 -3.986 1.00 74.94 94 PHE A CA 1
ATOM 693 C C . PHE A 1 94 ? -8.535 20.816 -4.317 1.00 74.94 94 PHE A C 1
ATOM 695 O O . PHE A 1 94 ? -8.142 20.300 -5.366 1.00 74.94 94 PHE A O 1
ATOM 702 N N . SER A 1 95 ? -9.289 20.172 -3.433 1.00 70.50 95 SER A N 1
ATOM 703 C CA . SER A 1 95 ? -9.821 18.822 -3.606 1.00 70.50 95 SER A CA 1
ATOM 704 C C . SER A 1 95 ? -11.293 18.815 -3.213 1.00 70.50 95 SER A C 1
ATOM 706 O O . SER A 1 95 ? -11.657 19.372 -2.183 1.00 70.50 95 SER A O 1
ATOM 708 N N . GLY A 1 96 ? -12.137 18.199 -4.034 1.00 73.50 96 GLY A N 1
ATOM 709 C CA . GLY A 1 96 ? -13.544 17.954 -3.741 1.00 73.50 96 GLY A CA 1
ATOM 710 C C . GLY A 1 96 ? -13.834 16.476 -3.963 1.00 73.50 96 GLY A C 1
ATOM 711 O O . GLY A 1 96 ? -13.501 15.939 -5.019 1.00 73.50 96 GLY A O 1
ATOM 712 N N . LEU A 1 97 ? -14.425 15.821 -2.974 1.00 72.38 97 LEU A N 1
ATOM 713 C CA . LEU A 1 97 ? -14.809 14.418 -3.006 1.00 72.38 97 LEU A CA 1
ATOM 714 C C . LEU A 1 97 ? -16.288 14.313 -2.651 1.00 72.38 97 LEU A C 1
ATOM 716 O O . LEU A 1 97 ? -16.725 14.903 -1.670 1.00 72.38 97 LEU A O 1
ATOM 720 N N . ILE A 1 98 ? -17.037 13.559 -3.445 1.00 74.44 98 ILE A N 1
ATOM 721 C CA . ILE A 1 98 ? -18.438 13.229 -3.195 1.00 74.44 98 ILE A CA 1
ATOM 722 C C . ILE A 1 98 ? -18.521 11.706 -3.192 1.00 74.44 98 ILE A C 1
ATOM 724 O O . ILE A 1 98 ? -18.111 11.074 -4.165 1.00 74.44 98 ILE A O 1
ATOM 728 N N . ASN A 1 99 ? -19.027 11.134 -2.108 1.00 66.50 99 ASN A N 1
ATOM 729 C CA . ASN A 1 99 ? -19.302 9.714 -1.966 1.00 66.50 99 ASN A CA 1
ATOM 730 C C . ASN A 1 99 ? -20.810 9.516 -1.847 1.00 66.50 99 ASN A C 1
ATOM 732 O O . ASN A 1 99 ? -21.492 10.318 -1.213 1.00 66.50 99 ASN A O 1
ATOM 736 N N . TYR A 1 100 ? -21.305 8.439 -2.439 1.00 75.12 100 TYR A N 1
ATOM 737 C CA . TYR A 1 100 ? -22.670 7.956 -2.288 1.00 75.12 100 TYR A CA 1
ATOM 738 C C . TYR A 1 100 ? -22.629 6.432 -2.376 1.00 75.12 100 TYR A C 1
ATOM 740 O O . TYR A 1 100 ? -21.963 5.893 -3.265 1.00 75.12 100 TYR A O 1
ATOM 748 N N . GLY A 1 101 ? -23.310 5.744 -1.470 1.00 68.38 101 GLY A N 1
ATOM 749 C CA . GLY A 1 101 ? -23.384 4.292 -1.430 1.00 68.38 101 GLY A CA 1
ATOM 750 C C . GLY A 1 101 ? -24.763 3.820 -0.986 1.00 68.38 101 GLY A C 1
ATOM 751 O O . GLY A 1 101 ? -25.463 4.522 -0.268 1.00 68.38 101 GLY A O 1
ATOM 752 N N . ASP A 1 102 ? -25.148 2.634 -1.448 1.00 64.62 102 ASP A N 1
ATOM 753 C CA . ASP A 1 102 ? -26.421 1.983 -1.136 1.00 64.62 102 ASP A CA 1
ATOM 754 C C . ASP A 1 102 ? -26.267 0.465 -1.357 1.00 64.62 102 ASP A C 1
ATOM 756 O O . ASP A 1 102 ? -25.394 0.037 -2.126 1.00 64.62 102 ASP A O 1
ATOM 760 N N . THR A 1 103 ? -27.111 -0.348 -0.724 1.00 68.31 103 THR A N 1
ATOM 761 C CA . THR A 1 103 ? -27.119 -1.812 -0.860 1.00 68.31 103 THR A CA 1
ATOM 762 C C . THR A 1 103 ? -28.491 -2.309 -1.324 1.00 68.31 103 THR A C 1
ATOM 764 O O . THR A 1 103 ? -29.482 -2.241 -0.603 1.00 68.31 103 THR A O 1
ATOM 767 N N . PHE A 1 104 ? -28.552 -2.905 -2.524 1.00 59.09 104 PHE A N 1
ATOM 768 C CA . PHE A 1 104 ? -29.788 -3.461 -3.095 1.00 59.09 104 PHE A CA 1
ATOM 769 C C . PHE A 1 104 ? -29.793 -4.999 -3.100 1.00 59.09 104 PHE A C 1
ATOM 771 O O . PHE A 1 104 ? -29.204 -5.635 -3.976 1.00 59.09 104 PHE A O 1
ATOM 778 N N . GLY A 1 105 ? -30.543 -5.595 -2.167 1.00 59.97 105 GLY A N 1
ATOM 779 C CA . GLY A 1 105 ? -30.809 -7.039 -2.092 1.00 59.97 105 GLY A CA 1
ATOM 780 C C . GLY A 1 105 ? -29.877 -7.824 -1.154 1.00 59.97 105 GLY A C 1
ATOM 781 O O . GLY A 1 105 ? -28.712 -7.492 -0.988 1.00 59.97 105 GLY A O 1
ATOM 782 N N . ASN A 1 106 ? -30.398 -8.909 -0.560 1.00 53.62 106 ASN A N 1
ATOM 783 C CA . ASN A 1 106 ? -29.685 -9.778 0.389 1.00 53.62 106 ASN A CA 1
ATOM 784 C C . ASN A 1 106 ? -29.490 -11.191 -0.181 1.00 53.62 106 ASN A C 1
ATOM 786 O O . ASN A 1 106 ? -30.292 -12.088 0.084 1.00 53.62 106 ASN A O 1
ATOM 790 N N . THR A 1 107 ? -28.416 -11.432 -0.932 1.00 44.53 107 THR A N 1
ATOM 791 C CA . THR A 1 107 ? -28.038 -12.802 -1.323 1.00 44.53 107 THR A CA 1
ATOM 792 C C . THR A 1 107 ? -26.613 -13.121 -0.896 1.00 44.53 107 THR A C 1
ATOM 794 O O . THR A 1 107 ? -25.659 -12.672 -1.524 1.00 44.53 107 THR A O 1
ATOM 797 N N . GLY A 1 108 ? -26.478 -13.936 0.154 1.00 47.91 108 GLY A N 1
ATOM 798 C CA . GLY A 1 108 ? -25.229 -14.576 0.566 1.00 47.91 108 GLY A CA 1
ATOM 799 C C . GLY A 1 108 ? -25.344 -16.098 0.449 1.00 47.91 108 GLY A C 1
ATOM 800 O O . GLY A 1 108 ? -26.376 -16.674 0.791 1.00 47.91 108 GLY A O 1
ATOM 801 N N . CYS A 1 109 ? -24.297 -16.753 -0.055 1.00 43.50 109 CYS A N 1
ATOM 802 C CA . CYS A 1 109 ? -24.155 -18.210 -0.002 1.00 43.50 109 CYS A CA 1
ATOM 803 C C . CYS A 1 109 ? -23.360 -18.630 1.246 1.00 43.50 109 CYS A C 1
ATOM 805 O O . CYS A 1 109 ? -22.561 -17.853 1.751 1.00 43.50 109 CYS A O 1
ATOM 807 N N . SER A 1 110 ? -23.640 -19.857 1.705 1.00 41.84 110 SER A N 1
ATOM 808 C CA . SER A 1 110 ? -23.068 -20.633 2.825 1.00 41.84 110 SER A CA 1
ATOM 809 C C . SER A 1 110 ? -21.844 -20.053 3.578 1.00 41.84 110 SER A C 1
ATOM 811 O O . SER A 1 110 ? -20.830 -19.769 2.946 1.00 41.84 110 SER A O 1
ATOM 813 N N . PRO A 1 111 ? -21.852 -20.027 4.928 1.00 57.22 111 PRO A N 1
ATOM 814 C CA . PRO A 1 111 ? -20.766 -19.478 5.753 1.00 57.22 111 PRO A CA 1
ATOM 815 C C . PRO A 1 111 ? -19.440 -20.262 5.726 1.00 57.22 111 PRO A C 1
ATOM 817 O O . PRO A 1 111 ? -18.485 -19.793 6.322 1.00 57.22 111 PRO A O 1
ATOM 820 N N . HIS A 1 112 ? -19.367 -21.430 5.076 1.00 65.75 112 HIS A N 1
ATOM 821 C CA . HIS A 1 112 ? -18.187 -22.317 5.127 1.00 65.75 112 HIS A CA 1
ATOM 822 C C . HIS A 1 112 ? -17.414 -22.451 3.809 1.00 65.75 112 HIS A C 1
ATOM 824 O O . HIS A 1 112 ? -16.309 -22.986 3.794 1.00 65.75 112 HIS A O 1
ATOM 830 N N . VAL A 1 113 ? -18.008 -22.042 2.683 1.00 78.81 113 VAL A N 1
ATOM 831 C CA . VAL A 1 113 ? -17.365 -22.119 1.364 1.00 78.81 113 VAL A CA 1
ATOM 832 C C . VAL A 1 113 ? -17.687 -20.853 0.598 1.00 78.81 113 VAL A C 1
ATOM 834 O O . VAL A 1 113 ? -18.846 -20.606 0.258 1.00 78.81 113 VAL A O 1
ATOM 837 N N . LYS A 1 114 ? -16.654 -20.082 0.275 1.00 80.62 114 LYS A N 1
ATOM 838 C CA . LYS A 1 114 ? -16.784 -18.813 -0.431 1.00 80.62 114 LYS A CA 1
ATOM 839 C C . LYS A 1 114 ? -15.941 -18.833 -1.695 1.00 80.62 114 LYS A C 1
ATOM 841 O O . LYS A 1 114 ? -14.738 -19.059 -1.663 1.00 80.62 114 LYS A O 1
ATOM 846 N N . LEU A 1 115 ? -16.590 -18.590 -2.829 1.00 80.56 115 LEU A N 1
ATOM 847 C CA . LEU A 1 115 ? -15.928 -18.414 -4.117 1.00 80.56 115 LEU A CA 1
ATOM 848 C C . LEU A 1 115 ? -15.971 -16.931 -4.484 1.00 80.56 115 LEU A C 1
ATOM 850 O O . LEU A 1 115 ? -17.043 -16.383 -4.736 1.00 80.56 115 LEU A O 1
ATOM 854 N N . ARG A 1 116 ? -14.805 -16.291 -4.547 1.00 84.00 116 ARG A N 1
ATOM 855 C CA . ARG A 1 116 ? -14.640 -14.915 -5.019 1.00 84.00 116 ARG A CA 1
ATOM 856 C C . ARG A 1 116 ? -13.903 -14.933 -6.348 1.00 84.00 116 ARG A C 1
ATOM 858 O O . ARG A 1 116 ? -12.796 -15.444 -6.420 1.00 84.00 116 ARG A O 1
ATOM 865 N N . THR A 1 117 ? -14.489 -14.364 -7.395 1.00 86.62 117 THR A N 1
ATOM 866 C CA . THR A 1 117 ? -13.790 -14.178 -8.675 1.00 86.62 117 THR A CA 1
ATOM 867 C C . THR A 1 117 ? -13.525 -12.702 -8.888 1.00 86.62 117 THR A C 1
ATOM 869 O O . THR A 1 117 ? -14.464 -11.916 -8.973 1.00 86.62 117 THR A O 1
ATOM 872 N N . LEU A 1 118 ? -12.251 -12.335 -8.972 1.00 88.62 118 LEU A N 1
ATOM 873 C CA . LEU A 1 118 ? -11.817 -10.989 -9.311 1.00 88.62 118 LEU A CA 1
ATOM 874 C C . LEU A 1 118 ? -11.510 -10.940 -10.809 1.00 88.62 118 LEU A C 1
ATOM 876 O O . LEU A 1 118 ? -10.659 -11.685 -11.279 1.00 88.62 118 LEU A O 1
ATOM 880 N N . ALA A 1 119 ? -12.188 -10.082 -11.564 1.00 91.19 119 ALA A N 1
ATOM 881 C CA . ALA A 1 119 ? -11.871 -9.814 -12.964 1.00 91.19 119 ALA A CA 1
ATOM 882 C C . ALA A 1 119 ? -11.617 -8.317 -13.130 1.00 91.19 119 ALA A C 1
ATOM 884 O O . ALA A 1 119 ? -12.374 -7.503 -12.606 1.00 91.19 119 ALA A O 1
ATOM 885 N N . TYR A 1 120 ? -10.551 -7.955 -13.835 1.00 92.94 120 TYR A N 1
ATOM 886 C CA . TYR A 1 120 ? -10.136 -6.563 -13.968 1.00 92.94 120 TYR A CA 1
ATOM 887 C C . TYR A 1 120 ? -9.456 -6.303 -15.305 1.00 92.94 120 TYR A C 1
ATOM 889 O O . TYR A 1 120 ? -8.906 -7.203 -15.943 1.00 92.94 120 TYR A O 1
ATOM 897 N N . GLY A 1 121 ? -9.464 -5.037 -15.709 1.00 93.31 121 GLY A N 1
ATOM 898 C CA . GLY A 1 121 ? -8.667 -4.556 -16.820 1.00 93.31 121 GLY A CA 1
ATOM 899 C C . GLY A 1 121 ? -8.484 -3.049 -16.754 1.00 93.31 121 GLY A C 1
ATOM 900 O O . GLY A 1 121 ? -9.378 -2.328 -16.317 1.00 93.31 121 GLY A O 1
ATOM 901 N N . TYR A 1 122 ? -7.316 -2.576 -17.170 1.00 92.38 122 TYR A N 1
ATOM 902 C CA . TYR A 1 122 ? -6.989 -1.157 -17.178 1.00 92.38 122 TYR A CA 1
ATOM 903 C C . TYR A 1 122 ? -6.060 -0.806 -18.337 1.00 92.38 122 TYR A C 1
ATOM 905 O O . TYR A 1 122 ? -5.311 -1.639 -18.851 1.00 92.38 122 TYR A O 1
ATOM 913 N N . SER A 1 123 ? -6.126 0.461 -18.747 1.00 92.56 123 SER A N 1
ATOM 914 C CA . SER A 1 123 ? -5.212 1.055 -19.715 1.00 92.56 123 SER A CA 1
ATOM 915 C C . SER A 1 123 ? -4.536 2.260 -19.086 1.00 92.56 123 SER A C 1
ATOM 917 O O . SER A 1 123 ? -5.219 3.176 -18.630 1.00 92.56 123 SER A O 1
ATOM 919 N N . THR A 1 124 ? -3.210 2.311 -19.144 1.00 90.38 124 THR A N 1
ATOM 920 C CA . THR A 1 124 ? -2.438 3.459 -18.664 1.00 90.38 124 THR A CA 1
ATOM 921 C C . THR A 1 124 ? -1.659 4.078 -19.809 1.00 90.38 124 THR A C 1
ATOM 923 O O . THR A 1 124 ? -0.825 3.417 -20.421 1.00 90.38 124 THR A O 1
ATOM 926 N N . SER A 1 125 ? -1.891 5.363 -20.074 1.00 90.69 125 SER A N 1
ATOM 927 C CA . SER A 1 125 ? -1.149 6.123 -21.083 1.00 90.69 125 SER A CA 1
ATOM 928 C C . SER A 1 125 ? -0.234 7.145 -20.421 1.00 90.69 125 SER A C 1
ATOM 930 O O . SER A 1 125 ? -0.629 7.865 -19.503 1.00 90.69 125 SER A O 1
ATOM 932 N N . ARG A 1 126 ? 1.005 7.225 -20.899 1.00 85.94 126 ARG A N 1
ATOM 933 C CA . ARG A 1 126 ? 2.020 8.153 -20.413 1.00 85.94 126 ARG A CA 1
ATOM 934 C C . ARG A 1 126 ? 2.767 8.775 -21.582 1.00 85.94 126 ARG A C 1
ATOM 936 O O . ARG A 1 126 ? 3.684 8.169 -22.136 1.00 85.94 126 ARG A O 1
ATOM 943 N N . ASP A 1 127 ? 2.469 10.041 -21.834 1.00 87.69 127 ASP A N 1
ATOM 944 C CA . ASP A 1 127 ? 3.167 10.843 -22.832 1.00 87.69 127 ASP A CA 1
ATOM 945 C C . ASP A 1 127 ? 4.197 11.748 -22.163 1.00 87.69 127 ASP A C 1
ATOM 947 O O . ASP A 1 127 ? 3.886 12.581 -21.307 1.00 87.69 127 ASP A O 1
ATOM 951 N N . TRP A 1 128 ? 5.460 11.577 -22.539 1.00 86.94 128 TRP A N 1
ATOM 952 C CA . TRP A 1 128 ? 6.564 12.364 -22.011 1.00 86.94 128 TRP A CA 1
ATOM 953 C C . TRP A 1 128 ? 7.178 13.226 -23.105 1.00 86.94 128 TRP A C 1
ATOM 955 O O . TRP A 1 128 ? 7.789 12.709 -24.033 1.00 86.94 128 TRP A O 1
ATOM 965 N N . ASN A 1 129 ? 7.060 14.543 -22.957 1.00 89.81 129 ASN A N 1
ATOM 966 C CA . ASN A 1 129 ? 7.651 15.541 -23.843 1.00 89.81 129 ASN A CA 1
ATOM 967 C C . ASN A 1 129 ? 8.793 16.249 -23.102 1.00 89.81 129 ASN A C 1
ATOM 969 O O . ASN A 1 129 ? 8.549 16.908 -22.090 1.00 89.81 129 ASN A O 1
ATOM 973 N N . ARG A 1 130 ? 10.039 16.102 -23.569 1.00 88.94 130 ARG A N 1
ATOM 974 C CA . ARG A 1 130 ? 11.192 16.801 -22.981 1.00 88.94 130 ARG A CA 1
ATOM 975 C C . ARG A 1 130 ? 12.047 17.451 -24.059 1.00 88.94 130 ARG A C 1
ATOM 977 O O . ARG A 1 130 ? 12.556 16.771 -24.949 1.00 88.94 130 ARG A O 1
ATOM 984 N N . GLN A 1 131 ? 12.265 18.756 -23.923 1.00 90.69 131 GLN A N 1
ATOM 985 C CA . GLN A 1 131 ? 13.247 19.469 -24.730 1.00 90.69 131 GLN A CA 1
ATOM 986 C C . GLN A 1 131 ? 14.643 18.871 -24.512 1.00 90.69 131 GLN A C 1
ATOM 988 O O . GLN A 1 131 ? 15.072 18.659 -23.376 1.00 90.69 131 GLN A O 1
ATOM 993 N N . ASP A 1 132 ? 15.354 18.592 -25.601 1.00 89.31 132 ASP A N 1
ATOM 994 C CA . ASP A 1 132 ? 16.711 18.067 -25.500 1.00 89.31 132 ASP A CA 1
ATOM 995 C C . ASP A 1 132 ? 17.660 19.138 -24.953 1.00 89.31 132 ASP A C 1
ATOM 997 O O . ASP A 1 132 ? 17.471 20.339 -25.154 1.00 89.31 132 ASP A O 1
ATOM 1001 N N . PHE A 1 133 ? 18.731 18.705 -24.300 1.00 90.50 133 PHE A N 1
ATOM 1002 C CA . PHE A 1 133 ? 19.777 19.590 -23.801 1.00 90.50 133 PHE A CA 1
ATOM 1003 C C . PHE A 1 133 ? 21.162 19.011 -24.097 1.00 90.50 133 PHE A C 1
ATOM 1005 O O . PHE A 1 133 ? 21.302 17.853 -24.491 1.00 90.50 133 PHE A O 1
ATOM 1012 N N . SER A 1 134 ? 22.193 19.839 -23.959 1.00 88.94 134 SER A N 1
ATOM 1013 C CA . SER A 1 134 ? 23.594 19.439 -24.073 1.00 88.94 134 SER A CA 1
ATOM 1014 C C . SER A 1 134 ? 24.370 19.923 -22.857 1.00 88.94 134 SER A C 1
ATOM 1016 O O . SER A 1 134 ? 24.220 21.072 -22.450 1.00 88.94 134 SER A O 1
ATOM 1018 N N . ILE A 1 135 ? 25.250 19.064 -22.349 1.00 87.06 135 ILE A N 1
ATOM 1019 C CA . ILE A 1 135 ? 26.264 19.387 -21.340 1.00 87.06 135 ILE A CA 1
ATOM 1020 C C . ILE A 1 135 ? 27.603 18.943 -21.920 1.00 87.06 135 ILE A C 1
ATOM 1022 O O . ILE A 1 135 ? 27.687 17.885 -22.543 1.00 87.06 135 ILE A O 1
ATOM 1026 N N . ASN A 1 136 ? 28.639 19.761 -21.782 1.00 85.81 136 ASN A N 1
ATOM 1027 C CA . ASN A 1 136 ? 29.994 19.390 -22.174 1.00 85.81 136 ASN A CA 1
ATOM 1028 C C . ASN A 1 136 ? 31.010 20.116 -21.292 1.00 85.81 136 ASN A C 1
ATOM 1030 O O . ASN A 1 136 ? 30.755 21.223 -20.825 1.00 85.81 136 ASN A O 1
ATOM 1034 N N . SER A 1 137 ? 32.171 19.497 -21.082 1.00 87.75 137 SER A N 1
ATOM 1035 C CA . SER A 1 137 ? 33.231 20.026 -20.213 1.00 87.75 137 SER A CA 1
ATOM 1036 C C . SER A 1 137 ? 33.768 21.386 -20.665 1.00 87.75 137 SER A C 1
ATOM 1038 O O . SER A 1 137 ? 34.274 22.146 -19.847 1.00 87.75 137 SER A O 1
ATOM 1040 N N . THR A 1 138 ? 33.632 21.721 -21.950 1.00 88.25 138 THR A N 1
ATOM 1041 C CA . THR A 1 138 ? 34.101 22.987 -22.527 1.00 88.25 138 THR A CA 1
ATOM 1042 C C . THR A 1 138 ? 33.062 24.109 -22.478 1.00 88.25 138 THR A C 1
ATOM 1044 O O . THR A 1 138 ? 33.358 25.214 -22.926 1.00 88.25 138 THR A O 1
ATOM 1047 N N . ASN A 1 139 ? 31.857 23.850 -21.954 1.00 89.69 139 ASN A N 1
ATOM 1048 C CA . ASN A 1 139 ? 30.711 24.764 -21.947 1.00 89.69 139 ASN A CA 1
ATOM 1049 C C . ASN A 1 139 ? 30.454 25.460 -23.294 1.00 89.69 139 ASN A C 1
ATOM 1051 O O . ASN A 1 139 ? 30.085 26.633 -23.357 1.00 89.69 139 ASN A O 1
ATOM 1055 N N . LYS A 1 140 ? 30.647 24.740 -24.399 1.00 91.38 140 LYS A N 1
ATOM 1056 C CA . LYS A 1 140 ? 30.366 25.250 -25.737 1.00 91.38 140 LYS A CA 1
ATOM 1057 C C . LYS A 1 140 ? 28.918 24.955 -26.114 1.00 91.38 140 LYS A C 1
ATOM 1059 O O . LYS A 1 140 ? 28.494 23.798 -26.098 1.00 91.38 140 LYS A O 1
ATOM 1064 N N . ALA A 1 141 ? 28.177 25.985 -26.514 1.00 91.50 141 ALA A N 1
ATOM 1065 C CA . ALA A 1 141 ? 26.817 25.812 -27.011 1.00 91.50 141 ALA A CA 1
ATOM 1066 C C . ALA A 1 141 ? 26.793 24.922 -28.279 1.00 91.50 141 ALA A C 1
ATOM 1068 O O . ALA A 1 141 ? 27.638 25.094 -29.167 1.00 91.50 141 ALA A O 1
ATOM 1069 N N . PRO A 1 142 ? 25.848 23.970 -28.393 1.00 92.00 142 PRO A N 1
ATOM 1070 C CA . PRO A 1 142 ? 25.690 23.146 -29.588 1.00 92.00 142 PRO A CA 1
ATOM 1071 C C . PRO A 1 142 ? 25.109 23.952 -30.761 1.00 92.00 142 PRO A C 1
ATOM 1073 O O . PRO A 1 142 ? 24.473 24.984 -30.569 1.00 92.00 142 PRO A O 1
ATOM 1076 N N . ALA A 1 143 ? 25.255 23.442 -31.988 1.00 92.94 143 ALA A N 1
ATOM 1077 C CA . ALA A 1 143 ? 24.770 24.120 -33.198 1.00 92.94 143 ALA A CA 1
ATOM 1078 C C . ALA A 1 143 ? 23.249 24.370 -33.208 1.00 92.94 143 ALA A C 1
ATOM 1080 O O . ALA A 1 143 ? 22.790 25.358 -33.766 1.00 92.94 143 ALA A O 1
ATOM 1081 N N . ASN A 1 144 ? 22.461 23.495 -32.576 1.00 91.31 144 ASN A N 1
ATOM 1082 C CA . ASN A 1 144 ? 21.013 23.651 -32.443 1.00 91.31 144 ASN A CA 1
ATOM 1083 C C . ASN A 1 144 ? 20.606 24.241 -31.083 1.00 91.31 144 ASN A C 1
ATOM 1085 O O . ASN A 1 144 ? 19.574 23.861 -30.549 1.00 91.31 144 ASN A O 1
ATOM 1089 N N . TRP A 1 145 ? 21.414 25.108 -30.478 1.00 94.00 145 TRP A N 1
ATOM 1090 C CA . TRP A 1 145 ? 21.070 25.803 -29.234 1.00 94.00 145 TRP A CA 1
ATOM 1091 C C . TRP A 1 145 ? 19.913 26.795 -29.438 1.00 94.00 145 TRP A C 1
ATOM 1093 O O . TRP A 1 145 ? 19.848 27.474 -30.460 1.00 94.00 145 TRP A O 1
ATOM 1103 N N . THR A 1 146 ? 18.992 26.897 -28.475 1.00 93.69 146 THR A N 1
ATOM 1104 C CA . THR A 1 146 ? 17.854 27.837 -28.540 1.00 93.69 146 THR A CA 1
ATOM 1105 C C . THR A 1 146 ? 18.180 29.249 -28.062 1.00 93.69 146 THR A C 1
ATOM 1107 O O . THR A 1 146 ? 17.300 30.103 -28.076 1.00 93.69 146 THR A O 1
ATOM 1110 N N . GLY A 1 147 ? 19.398 29.492 -27.575 1.00 93.12 147 GLY A N 1
ATOM 1111 C CA . GLY A 1 147 ? 19.741 30.722 -26.856 1.00 93.12 147 GLY A CA 1
ATOM 1112 C C . GLY A 1 147 ? 19.490 30.648 -25.344 1.00 93.12 147 GLY A C 1
ATOM 1113 O O . GLY A 1 147 ? 19.853 31.571 -24.624 1.00 93.12 147 GLY A O 1
ATOM 1114 N N . VAL A 1 148 ? 18.909 29.550 -24.838 1.00 93.62 148 VAL A N 1
ATOM 1115 C CA . VAL A 1 148 ? 18.641 29.358 -23.402 1.00 93.62 148 VAL A CA 1
ATOM 1116 C C . VAL A 1 148 ? 19.728 28.491 -22.772 1.00 93.62 148 VAL A C 1
ATOM 1118 O O . VAL A 1 148 ? 19.971 27.362 -23.212 1.00 93.62 148 VAL A O 1
ATOM 1121 N N . THR A 1 149 ? 20.363 29.009 -21.724 1.00 93.75 149 THR A N 1
ATOM 1122 C CA . THR A 1 149 ? 21.400 28.318 -20.948 1.00 93.75 149 THR A CA 1
ATOM 1123 C C . THR A 1 149 ? 21.046 28.370 -19.470 1.00 93.75 149 THR A C 1
ATOM 1125 O O . THR A 1 149 ? 20.656 29.419 -18.966 1.00 93.75 149 THR A O 1
ATOM 1128 N N . TRP A 1 150 ? 21.202 27.244 -18.784 1.00 91.94 150 TRP A N 1
ATOM 1129 C CA . TRP A 1 150 ? 21.051 27.131 -17.335 1.00 91.94 150 TRP A CA 1
ATOM 1130 C C . TRP A 1 150 ? 22.401 26.794 -16.702 1.00 91.94 150 TRP A C 1
ATOM 1132 O O . TRP A 1 150 ? 23.207 26.089 -17.306 1.00 91.94 150 TRP A O 1
ATOM 1142 N N . GLY A 1 151 ? 22.645 27.261 -15.478 1.00 90.56 151 GLY A N 1
ATOM 1143 C CA . GLY A 1 151 ? 23.897 27.007 -14.760 1.00 90.56 151 GLY A CA 1
ATOM 1144 C C . GLY A 1 151 ? 25.004 28.022 -15.063 1.00 90.56 151 GLY A C 1
ATOM 1145 O O . GLY A 1 151 ? 24.745 29.122 -15.547 1.00 90.56 151 GLY A O 1
ATOM 1146 N N . ASN A 1 152 ? 26.244 27.664 -14.728 1.00 87.00 152 ASN A N 1
ATOM 1147 C CA . ASN A 1 152 ? 27.395 28.563 -14.761 1.00 87.00 152 ASN A CA 1
ATOM 1148 C C . ASN A 1 152 ? 28.395 28.143 -15.845 1.00 87.00 152 ASN A C 1
ATOM 1150 O O . ASN A 1 152 ? 29.104 27.147 -15.711 1.00 87.00 152 ASN A O 1
ATOM 1154 N N . THR A 1 153 ? 28.496 28.947 -16.903 1.00 89.12 153 THR A N 1
ATOM 1155 C CA . THR A 1 153 ? 29.409 28.713 -18.034 1.00 89.12 153 THR A CA 1
ATOM 1156 C C . THR A 1 153 ? 30.886 28.885 -17.682 1.00 89.12 153 THR A C 1
ATOM 1158 O O . THR A 1 153 ? 31.740 28.461 -18.458 1.00 89.12 153 THR A O 1
ATOM 1161 N N . SER A 1 154 ? 31.206 29.471 -16.528 1.00 88.75 154 SER A N 1
ATOM 1162 C CA . SER A 1 154 ? 32.583 29.633 -16.050 1.00 88.75 154 SER A CA 1
ATOM 1163 C C . SER A 1 154 ? 33.122 28.389 -15.340 1.00 88.75 154 SER A C 1
ATOM 1165 O O . SER A 1 154 ? 34.329 28.271 -15.155 1.00 88.75 154 SER A O 1
ATOM 1167 N N . VAL A 1 155 ? 32.252 27.454 -14.944 1.00 89.12 155 VAL A N 1
ATOM 1168 C CA . VAL A 1 155 ? 32.646 26.183 -14.320 1.00 89.12 155 VAL A CA 1
ATOM 1169 C C . VAL A 1 155 ? 32.608 25.097 -15.391 1.00 89.12 155 VAL A C 1
ATOM 1171 O O . VAL A 1 155 ? 31.522 24.858 -15.909 1.00 89.12 155 VAL A O 1
ATOM 1174 N N . PRO A 1 156 ? 33.719 24.430 -15.752 1.00 86.56 156 PRO A N 1
ATOM 1175 C CA . PRO A 1 156 ? 33.726 23.361 -16.756 1.00 86.56 156 PRO A CA 1
ATOM 1176 C C . PRO A 1 156 ? 32.623 22.316 -16.522 1.00 86.56 156 PRO A C 1
ATOM 1178 O O . PRO A 1 156 ? 32.536 21.739 -15.442 1.00 86.56 156 PRO A O 1
ATOM 1181 N N . GLY A 1 157 ? 31.752 22.095 -17.514 1.00 84.88 157 GLY A N 1
ATOM 1182 C CA . GLY A 1 157 ? 30.593 21.194 -17.397 1.00 84.88 157 GLY A CA 1
ATOM 1183 C C . GLY A 1 157 ? 29.429 21.728 -16.549 1.00 84.88 157 GLY A C 1
ATOM 1184 O O . GLY A 1 157 ? 28.420 21.046 -16.400 1.00 84.88 157 GLY A O 1
ATOM 1185 N N . GLY A 1 158 ? 29.548 22.941 -16.010 1.00 85.31 158 GLY A N 1
ATOM 1186 C CA . GLY A 1 158 ? 28.570 23.592 -15.141 1.00 85.31 158 GLY A CA 1
ATOM 1187 C C . GLY A 1 158 ? 27.416 24.285 -15.867 1.00 85.31 158 GLY A C 1
ATOM 1188 O O . GLY A 1 158 ? 26.558 24.863 -15.198 1.00 85.31 158 GLY A O 1
ATOM 1189 N N . ALA A 1 159 ? 27.376 24.248 -17.204 1.00 90.25 159 ALA A N 1
ATOM 1190 C CA . ALA A 1 159 ? 26.304 24.831 -18.006 1.00 90.25 159 ALA A CA 1
ATOM 1191 C C . ALA A 1 159 ? 25.517 23.784 -18.810 1.00 90.25 159 ALA A C 1
ATOM 1193 O O . ALA A 1 159 ? 26.076 22.873 -19.423 1.00 90.25 159 ALA A O 1
ATOM 1194 N N . ILE A 1 160 ? 24.198 23.975 -18.851 1.00 92.06 160 ILE A N 1
ATOM 1195 C CA . ILE A 1 160 ? 23.234 23.185 -19.615 1.00 92.06 160 ILE A CA 1
ATOM 1196 C C . ILE A 1 160 ? 22.697 24.055 -20.751 1.00 92.06 160 ILE A C 1
ATOM 1198 O O . ILE A 1 160 ? 22.067 25.085 -20.512 1.00 92.06 160 ILE A O 1
ATOM 1202 N N . PHE A 1 161 ? 22.905 23.623 -21.993 1.00 93.44 161 PHE A N 1
ATOM 1203 C CA . PHE A 1 161 ? 22.435 24.328 -23.186 1.00 93.44 161 PHE A CA 1
ATOM 1204 C C . PHE A 1 161 ? 21.164 23.678 -23.722 1.00 93.44 161 PHE A C 1
ATOM 1206 O O . PHE A 1 161 ? 21.192 22.523 -24.157 1.00 93.44 161 PHE A O 1
ATOM 1213 N N . MET A 1 162 ? 20.059 24.422 -23.737 1.00 94.69 162 MET A N 1
ATOM 1214 C CA . MET A 1 162 ? 18.778 23.919 -24.237 1.00 94.69 162 MET A CA 1
ATOM 1215 C C . MET A 1 162 ? 18.794 23.853 -25.767 1.00 94.69 162 MET A C 1
ATOM 1217 O O . MET A 1 162 ? 19.164 24.812 -26.447 1.00 94.69 162 MET A O 1
ATOM 1221 N N . ARG A 1 163 ? 18.422 22.705 -26.332 1.00 93.62 163 ARG A N 1
ATOM 1222 C CA . ARG A 1 163 ? 18.485 22.445 -27.775 1.00 93.62 163 ARG A CA 1
ATOM 1223 C C . ARG A 1 163 ? 17.127 22.675 -28.428 1.00 93.62 163 ARG A C 1
ATOM 1225 O O . ARG A 1 163 ? 16.081 22.480 -27.816 1.00 93.62 163 ARG A O 1
ATOM 1232 N N . ASN A 1 164 ? 17.129 23.080 -29.691 1.00 93.69 164 ASN A N 1
ATOM 1233 C CA . ASN A 1 164 ? 15.939 23.282 -30.505 1.00 93.69 164 ASN A CA 1
ATOM 1234 C C . ASN A 1 164 ? 15.469 21.948 -31.100 1.00 93.69 164 ASN A C 1
ATOM 1236 O O . ASN A 1 164 ? 15.405 21.770 -32.311 1.00 93.69 164 ASN A O 1
ATOM 1240 N N . SER A 1 165 ? 15.232 20.979 -30.228 1.00 91.06 165 SER A N 1
ATOM 1241 C CA . SER A 1 165 ? 14.706 19.656 -30.544 1.00 91.06 165 SER A CA 1
ATOM 1242 C C . SER A 1 165 ? 14.023 19.103 -29.302 1.00 91.06 165 SER A C 1
ATOM 1244 O O . SER A 1 165 ? 14.178 19.632 -28.196 1.00 91.06 165 SER A O 1
ATOM 1246 N N . THR A 1 166 ? 13.192 18.086 -29.472 1.00 91.50 166 THR A N 1
ATOM 1247 C CA . THR A 1 166 ? 12.428 17.513 -28.364 1.00 91.50 166 THR A CA 1
ATOM 1248 C C . THR A 1 166 ? 12.272 16.019 -28.550 1.00 91.50 166 THR A C 1
ATOM 1250 O O . THR A 1 166 ? 11.826 15.560 -29.600 1.00 91.50 166 THR A O 1
ATOM 1253 N N . GLY A 1 167 ? 12.625 15.262 -27.518 1.00 89.12 167 GLY A N 1
ATOM 1254 C CA . GLY A 1 167 ? 12.321 13.845 -27.437 1.00 89.12 167 GLY A CA 1
ATOM 1255 C C . GLY A 1 167 ? 10.928 13.648 -26.851 1.00 89.12 167 GLY A C 1
ATOM 1256 O O . GLY A 1 167 ? 10.662 14.063 -25.721 1.00 89.12 167 GLY A O 1
ATOM 1257 N N . ASN A 1 168 ? 10.057 12.988 -27.607 1.00 88.56 168 ASN A N 1
ATOM 1258 C CA . ASN A 1 168 ? 8.781 12.483 -27.117 1.00 88.56 168 ASN A CA 1
ATOM 1259 C C . ASN A 1 168 ? 8.905 10.984 -26.859 1.00 88.56 168 ASN A C 1
ATOM 1261 O O . ASN A 1 168 ? 9.424 10.259 -27.711 1.00 88.56 168 ASN A O 1
ATOM 1265 N N . ARG A 1 169 ? 8.440 10.523 -25.699 1.00 88.19 169 ARG A N 1
ATOM 1266 C CA . ARG A 1 169 ? 8.287 9.101 -25.378 1.00 88.19 169 ARG A CA 1
ATOM 1267 C C . ARG A 1 169 ? 6.856 8.863 -24.937 1.00 88.19 169 ARG A C 1
ATOM 1269 O O . ARG A 1 169 ? 6.502 9.221 -23.813 1.00 88.19 169 ARG A O 1
ATOM 1276 N N . ASN A 1 170 ? 6.078 8.279 -25.828 1.00 90.06 170 ASN A N 1
ATOM 1277 C CA . ASN A 1 170 ? 4.680 7.965 -25.602 1.00 90.06 170 ASN A CA 1
ATOM 1278 C C . ASN A 1 170 ? 4.592 6.485 -25.275 1.00 90.06 170 ASN A C 1
ATOM 1280 O O . ASN A 1 170 ? 5.222 5.666 -25.943 1.00 90.06 170 ASN A O 1
ATOM 1284 N N . ARG A 1 171 ? 3.877 6.149 -24.209 1.00 90.31 171 ARG A N 1
ATOM 1285 C CA . ARG A 1 171 ? 3.725 4.772 -23.748 1.00 90.31 171 ARG A CA 1
ATOM 1286 C C . ARG A 1 171 ? 2.270 4.492 -23.454 1.00 90.31 171 ARG A C 1
ATOM 1288 O O . ARG A 1 171 ? 1.619 5.320 -22.823 1.00 90.31 171 ARG A O 1
ATOM 1295 N N . GLN A 1 172 ? 1.800 3.324 -23.846 1.00 93.81 172 GLN A N 1
ATOM 1296 C CA . GLN A 1 172 ? 0.494 2.814 -23.476 1.00 93.81 172 GLN A CA 1
ATOM 1297 C C . GLN A 1 172 ? 0.649 1.401 -22.934 1.00 93.81 172 GLN A C 1
ATOM 1299 O O . GLN A 1 172 ? 1.358 0.588 -23.513 1.00 93.81 172 GLN A O 1
ATOM 1304 N N . PHE A 1 173 ? -0.027 1.119 -21.834 1.00 94.00 173 PHE A N 1
ATOM 1305 C CA . PHE A 1 173 ? -0.051 -0.181 -21.189 1.00 94.00 173 PHE A CA 1
ATOM 1306 C C . PHE A 1 173 ? -1.485 -0.665 -21.137 1.00 94.00 173 PHE A C 1
ATOM 1308 O O . PHE A 1 173 ? -2.359 0.110 -20.761 1.00 94.00 173 PHE A O 1
ATOM 1315 N N . LEU A 1 174 ? -1.720 -1.915 -21.509 1.00 95.88 174 LEU A N 1
ATOM 1316 C CA . LEU A 1 174 ? -3.002 -2.595 -21.394 1.00 95.88 174 LEU A CA 1
ATOM 1317 C C . LEU A 1 174 ? -2.798 -3.815 -20.508 1.00 95.88 174 LEU A C 1
ATOM 1319 O O . LEU A 1 174 ? -1.919 -4.626 -20.792 1.00 95.88 174 LEU A O 1
ATOM 1323 N N . VAL A 1 175 ? -3.606 -3.958 -19.467 1.00 96.25 175 VAL A N 1
ATOM 1324 C CA . VAL A 1 175 ? -3.551 -5.106 -18.560 1.00 96.25 175 VAL A CA 1
ATOM 1325 C C . VAL A 1 175 ? -4.958 -5.641 -18.369 1.00 96.25 175 VAL A C 1
ATOM 1327 O O . VAL A 1 175 ? -5.901 -4.868 -18.218 1.00 96.25 175 VAL A O 1
ATOM 1330 N N . GLY A 1 176 ? -5.099 -6.961 -18.374 1.00 96.75 176 GLY A N 1
ATOM 1331 C CA . GLY A 1 176 ? -6.339 -7.652 -18.053 1.00 96.75 176 GLY A CA 1
ATOM 1332 C C . GLY A 1 176 ? -6.05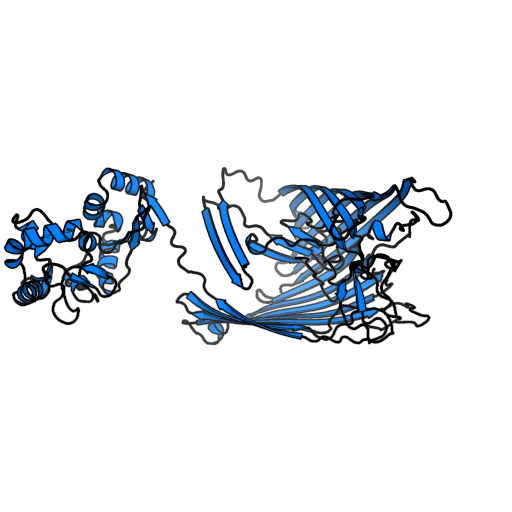5 -8.939 -17.295 1.00 96.75 176 GLY A C 1
ATOM 1333 O O . GLY A 1 176 ? -5.079 -9.631 -17.585 1.00 96.75 176 GLY A O 1
ATOM 1334 N N . GLY A 1 177 ? -6.898 -9.271 -16.324 1.00 96.44 177 GLY A N 1
ATOM 1335 C CA . GLY A 1 177 ? -6.725 -10.473 -15.522 1.00 96.44 177 GLY A CA 1
ATOM 1336 C C . GLY A 1 177 ? -8.023 -11.001 -14.931 1.00 96.44 177 GLY A C 1
ATOM 1337 O O . GLY A 1 177 ? -9.011 -10.279 -14.792 1.00 96.44 177 GLY A O 1
ATOM 1338 N N . ILE A 1 178 ? -8.002 -12.287 -14.594 1.00 96.19 178 ILE A N 1
ATOM 1339 C CA . ILE A 1 178 ? -9.072 -12.970 -13.872 1.00 96.19 178 ILE A CA 1
ATOM 1340 C C . ILE A 1 178 ? -8.472 -13.913 -12.828 1.00 96.19 178 ILE A C 1
ATOM 1342 O O . ILE A 1 178 ? -7.544 -14.665 -13.126 1.00 96.19 178 ILE A O 1
ATOM 1346 N N . GLU A 1 179 ? -9.006 -13.862 -11.612 1.00 96.06 179 GLU A N 1
ATOM 1347 C CA . GLU A 1 179 ? -8.569 -14.628 -10.449 1.00 96.06 179 GLU A CA 1
ATOM 1348 C C . GLU A 1 179 ? -9.777 -15.178 -9.671 1.00 96.06 179 GLU A C 1
ATOM 1350 O O . GLU A 1 179 ? -10.333 -14.487 -8.811 1.00 96.06 179 GLU A O 1
ATOM 1355 N N . PRO A 1 180 ? -10.228 -16.411 -9.955 1.00 92.75 180 PRO A N 1
ATOM 1356 C CA . PRO A 1 180 ? -11.040 -17.177 -9.018 1.00 92.75 180 PRO A CA 1
ATOM 1357 C C . PRO A 1 180 ? -10.232 -17.582 -7.775 1.00 92.75 180 PRO A C 1
ATOM 1359 O O . PRO A 1 180 ? -9.142 -18.151 -7.875 1.00 92.75 180 PRO A O 1
ATOM 1362 N N . ARG A 1 181 ? -10.819 -17.341 -6.604 1.00 93.56 181 ARG A N 1
ATOM 1363 C CA . ARG A 1 181 ? -10.333 -17.720 -5.277 1.00 93.56 181 ARG A CA 1
ATOM 1364 C C . ARG A 1 181 ? -11.431 -18.450 -4.515 1.00 93.56 181 ARG A C 1
ATOM 1366 O O . ARG A 1 181 ? -12.541 -17.939 -4.385 1.00 93.56 181 ARG A O 1
ATOM 1373 N N . LEU A 1 182 ? -11.106 -19.627 -4.005 1.00 90.12 182 LEU A N 1
ATOM 1374 C CA . LEU A 1 182 ? -11.945 -20.441 -3.142 1.00 90.12 182 LEU A CA 1
ATOM 1375 C C . LEU A 1 182 ? -11.398 -20.375 -1.710 1.00 90.12 182 LEU A C 1
ATOM 1377 O O . LEU A 1 182 ? -10.220 -20.644 -1.501 1.00 90.12 182 LEU A O 1
ATOM 1381 N N . GLU A 1 183 ? -12.255 -20.032 -0.758 1.00 90.75 183 GLU A N 1
ATOM 1382 C CA . GLU A 1 183 ? -12.005 -20.014 0.689 1.00 90.75 183 GLU A CA 1
ATOM 1383 C C . GLU A 1 183 ? -12.886 -21.114 1.314 1.00 90.75 183 GLU A C 1
ATOM 1385 O O . GLU A 1 183 ? -14.092 -21.168 1.033 1.00 90.75 183 GLU A O 1
ATOM 1390 N N . VAL A 1 184 ? -12.289 -22.039 2.072 1.00 89.81 184 VAL A N 1
ATOM 1391 C CA . VAL A 1 184 ? -12.957 -23.228 2.629 1.00 89.81 184 VAL A CA 1
ATOM 1392 C C . VAL A 1 184 ? -12.572 -23.440 4.088 1.00 89.81 184 VAL A C 1
ATOM 1394 O O . VAL A 1 184 ? -11.452 -23.861 4.385 1.00 89.81 184 VAL A O 1
ATOM 1397 N N . ASP A 1 185 ? -13.559 -23.307 4.967 1.00 90.00 185 ASP A N 1
ATOM 1398 C CA . ASP A 1 185 ? -13.441 -23.717 6.363 1.00 90.00 185 ASP A CA 1
ATOM 1399 C C . ASP A 1 185 ? -13.747 -25.210 6.483 1.00 90.00 185 ASP A C 1
ATOM 1401 O O . ASP A 1 185 ? -14.828 -25.682 6.109 1.00 90.00 185 ASP A O 1
ATOM 1405 N N . HIS A 1 186 ? -12.806 -25.989 7.014 1.00 89.94 186 HIS A N 1
ATOM 1406 C CA . HIS A 1 186 ? -12.993 -27.428 7.171 1.00 89.94 186 HIS A CA 1
ATOM 1407 C C . HIS A 1 186 ? -12.242 -28.005 8.371 1.00 89.94 186 HIS A C 1
ATOM 1409 O O . HIS A 1 186 ? -11.297 -27.425 8.895 1.00 89.94 186 HIS A O 1
ATOM 1415 N N . LYS A 1 187 ? -12.649 -29.206 8.797 1.00 91.00 187 LYS A N 1
ATOM 1416 C CA . LYS A 1 187 ? -11.936 -29.977 9.820 1.00 91.00 187 LYS A CA 1
ATOM 1417 C C . LYS A 1 187 ? -11.080 -31.059 9.180 1.00 91.00 187 LYS A C 1
ATOM 1419 O O . LYS A 1 187 ? -11.612 -31.958 8.529 1.00 91.00 187 LYS A O 1
ATOM 1424 N N . LEU A 1 188 ? -9.775 -31.021 9.430 1.00 88.00 188 LEU A N 1
ATOM 1425 C CA . LEU A 1 188 ? -8.819 -32.037 8.992 1.00 88.00 188 LEU A CA 1
ATOM 1426 C C . LEU A 1 188 ? -8.050 -32.557 10.211 1.00 88.00 188 LEU A C 1
ATOM 1428 O O . LEU A 1 188 ? -7.454 -31.788 10.957 1.00 88.00 188 LEU A O 1
ATOM 1432 N N . PHE A 1 189 ? -8.095 -33.874 10.446 1.00 87.75 189 PHE A N 1
ATOM 1433 C CA . PHE A 1 189 ? -7.497 -34.528 11.625 1.00 87.75 189 PHE A CA 1
ATOM 1434 C C . PHE A 1 189 ? -7.905 -33.912 12.980 1.00 87.75 189 PHE A C 1
ATOM 1436 O O . PHE A 1 189 ? -7.106 -33.877 13.911 1.00 87.75 189 PHE A O 1
ATOM 1443 N N . SER A 1 190 ? -9.161 -33.466 13.098 1.00 90.31 190 SER A N 1
ATOM 1444 C CA . SER A 1 190 ? -9.726 -32.772 14.274 1.00 90.31 190 SER A CA 1
ATOM 1445 C C . SER A 1 190 ? -9.239 -31.340 14.505 1.00 90.31 190 SER A C 1
ATOM 1447 O O . SER A 1 190 ? -9.698 -30.719 15.460 1.00 90.31 190 SER A O 1
ATOM 1449 N N . PHE A 1 191 ? -8.375 -30.810 13.642 1.00 94.31 191 PHE A N 1
ATOM 1450 C CA . PHE A 1 191 ? -7.995 -29.401 13.650 1.00 94.31 191 PHE A CA 1
ATOM 1451 C C . PHE A 1 191 ? -8.921 -28.602 12.738 1.00 94.31 191 PHE A C 1
ATOM 1453 O O . PHE A 1 191 ? -9.346 -29.105 11.691 1.00 94.31 191 PHE A O 1
ATOM 1460 N N . ASP A 1 192 ? -9.228 -27.372 13.132 1.00 94.69 192 ASP A N 1
ATOM 1461 C CA . ASP A 1 192 ? -9.906 -26.411 12.269 1.00 94.69 192 ASP A CA 1
ATOM 1462 C C . ASP A 1 192 ? -8.893 -25.859 11.257 1.00 94.69 192 ASP A C 1
ATOM 1464 O O . ASP A 1 192 ? -7.730 -25.616 11.589 1.00 94.69 192 ASP A O 1
ATOM 1468 N N . ASN A 1 193 ? -9.300 -25.770 9.993 1.00 95.19 193 ASN A N 1
ATOM 1469 C CA . ASN A 1 193 ? -8.450 -25.345 8.888 1.00 95.19 193 ASN A CA 1
ATOM 1470 C C . ASN A 1 193 ? -9.184 -24.323 8.022 1.00 95.19 193 ASN A C 1
ATOM 1472 O O . ASN A 1 193 ? -10.286 -24.612 7.549 1.00 95.19 193 ASN A O 1
ATOM 1476 N N . ASP A 1 194 ? -8.525 -23.198 7.765 1.00 94.25 194 ASP A N 1
ATOM 1477 C CA . ASP A 1 194 ? -8.904 -22.226 6.739 1.00 94.25 194 ASP A CA 1
ATOM 1478 C C . ASP A 1 194 ? -8.017 -22.458 5.511 1.00 94.25 194 ASP A C 1
ATOM 1480 O O . ASP A 1 194 ? -6.792 -22.294 5.559 1.00 94.25 194 ASP A O 1
ATOM 1484 N N . LEU A 1 195 ? -8.635 -22.921 4.424 1.00 94.62 195 LEU A N 1
ATOM 1485 C CA . LEU A 1 195 ? -7.968 -23.226 3.167 1.00 94.62 195 LEU A CA 1
ATOM 1486 C C . LEU A 1 195 ? -8.348 -22.212 2.094 1.00 94.62 195 LEU A C 1
ATOM 1488 O O . LEU A 1 195 ? -9.492 -22.157 1.642 1.00 94.62 195 LEU A O 1
ATOM 1492 N N . ILE A 1 196 ? -7.339 -21.515 1.581 1.00 95.81 196 ILE A N 1
ATOM 1493 C CA . ILE A 1 196 ? -7.452 -20.604 0.448 1.00 95.81 196 ILE A CA 1
ATOM 1494 C C . ILE A 1 196 ? -6.758 -21.224 -0.760 1.00 95.81 196 ILE A C 1
ATOM 1496 O O . ILE A 1 196 ? -5.582 -21.580 -0.700 1.00 95.81 196 ILE A O 1
ATOM 1500 N N . ILE A 1 197 ? -7.466 -21.317 -1.883 1.00 96.56 197 ILE A N 1
ATOM 1501 C CA . ILE A 1 197 ? -6.932 -21.762 -3.174 1.00 96.56 197 ILE A CA 1
ATOM 1502 C C . ILE A 1 197 ? -7.278 -20.713 -4.221 1.00 96.56 197 ILE A C 1
ATOM 1504 O O . ILE A 1 197 ? -8.430 -20.299 -4.323 1.00 96.56 197 ILE A O 1
ATOM 1508 N N . GLY A 1 198 ? -6.318 -20.318 -5.049 1.00 96.31 198 GLY A N 1
ATOM 1509 C CA . GLY A 1 198 ? -6.586 -19.409 -6.155 1.00 96.31 198 GLY A CA 1
ATOM 1510 C C . GLY A 1 198 ? -5.777 -19.714 -7.401 1.00 96.31 198 GLY A C 1
ATOM 1511 O O . GLY A 1 198 ? -4.686 -20.284 -7.356 1.00 96.31 198 GLY A O 1
ATOM 1512 N N . VAL A 1 199 ? -6.339 -19.321 -8.538 1.00 97.75 199 VAL A N 1
ATOM 1513 C CA . VAL A 1 199 ? -5.701 -19.404 -9.852 1.00 97.75 199 VAL A CA 1
ATOM 1514 C C . VAL A 1 199 ? -5.903 -18.066 -10.537 1.00 97.75 199 VAL A C 1
ATOM 1516 O O . VAL A 1 199 ? -7.007 -17.542 -10.516 1.00 97.75 199 VAL A O 1
ATOM 1519 N N . ARG A 1 200 ? -4.863 -17.522 -11.165 1.00 97.06 200 ARG A N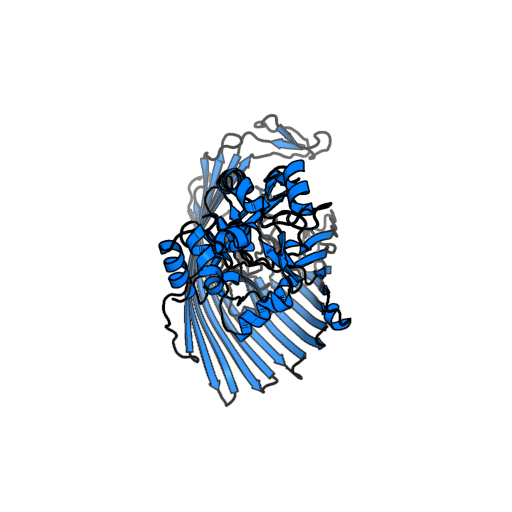 1
ATOM 1520 C CA . ARG A 1 200 ? -4.924 -16.265 -11.910 1.00 97.06 200 ARG A CA 1
ATOM 1521 C C . ARG A 1 200 ? -4.339 -16.433 -13.299 1.00 97.06 200 ARG A C 1
ATOM 1523 O O . ARG A 1 200 ? -3.238 -16.959 -13.454 1.00 97.06 200 ARG A O 1
ATOM 1530 N N . TYR A 1 201 ? -5.056 -15.904 -14.281 1.00 97.75 201 TYR A N 1
ATOM 1531 C CA . TYR A 1 201 ? -4.531 -15.611 -15.608 1.00 97.75 201 TYR A CA 1
ATOM 1532 C C . TYR A 1 201 ? -4.438 -14.094 -15.776 1.00 97.75 201 TYR A C 1
ATOM 1534 O O . TYR A 1 201 ? -5.394 -13.386 -15.459 1.00 97.75 201 TYR A O 1
ATOM 1542 N N . LEU A 1 202 ? -3.299 -13.600 -16.258 1.00 97.19 202 LEU A N 1
ATOM 1543 C CA . LEU A 1 202 ? -3.068 -12.183 -16.535 1.00 97.19 202 LEU A CA 1
ATOM 1544 C C . LEU A 1 202 ? -2.413 -12.033 -17.905 1.00 97.19 202 LEU A C 1
ATOM 1546 O O . LEU A 1 202 ? -1.474 -12.753 -18.239 1.00 97.19 202 LEU A O 1
ATOM 1550 N N . GLN A 1 203 ? -2.890 -11.072 -18.687 1.00 97.69 203 GLN A N 1
ATOM 1551 C CA . GLN A 1 203 ? -2.244 -10.635 -19.915 1.00 97.69 203 GLN A CA 1
ATOM 1552 C C . GLN A 1 203 ? -1.929 -9.143 -19.827 1.00 97.69 203 GLN A C 1
ATOM 1554 O O . GLN A 1 203 ? -2.762 -8.342 -19.404 1.00 97.69 203 GLN A O 1
ATOM 1559 N N . GLU A 1 204 ? -0.725 -8.779 -20.249 1.00 96.44 204 GLU A N 1
ATOM 1560 C CA . GLU A 1 204 ? -0.249 -7.402 -20.302 1.00 96.44 204 GLU A CA 1
ATOM 1561 C C . GLU A 1 204 ? 0.386 -7.091 -21.661 1.00 96.44 204 GLU A C 1
ATOM 1563 O O . GLU A 1 204 ? 0.960 -7.959 -22.322 1.00 96.44 204 GLU A O 1
ATOM 1568 N N . MET A 1 205 ? 0.255 -5.843 -22.099 1.00 95.69 205 MET A N 1
ATOM 1569 C CA . MET A 1 205 ? 0.858 -5.333 -23.323 1.00 95.69 205 MET A CA 1
ATOM 1570 C C . MET A 1 205 ? 1.350 -3.907 -23.102 1.00 95.69 205 MET A C 1
ATOM 1572 O O . MET A 1 205 ? 0.587 -3.059 -22.648 1.00 95.69 205 MET A O 1
ATOM 1576 N N . ALA A 1 206 ? 2.598 -3.629 -23.466 1.00 93.44 206 ALA A N 1
ATOM 1577 C CA . ALA A 1 206 ? 3.161 -2.288 -23.503 1.00 93.44 206 ALA A CA 1
ATOM 1578 C C . ALA A 1 206 ? 3.456 -1.882 -24.950 1.00 93.44 206 ALA A C 1
ATOM 1580 O O . ALA A 1 206 ? 4.107 -2.615 -25.690 1.00 93.44 206 ALA A O 1
ATOM 1581 N N . LEU A 1 207 ? 3.002 -0.695 -25.332 1.00 92.88 207 LEU A N 1
ATOM 1582 C CA . LEU A 1 207 ? 3.286 -0.029 -26.596 1.00 92.88 207 LEU A CA 1
ATOM 1583 C C . LEU A 1 207 ? 4.129 1.206 -26.286 1.00 92.88 207 LEU A C 1
ATOM 1585 O O . LEU A 1 207 ? 3.690 2.073 -25.531 1.00 92.88 207 LEU A O 1
ATOM 1589 N N . GLU A 1 208 ? 5.332 1.310 -26.839 1.00 89.75 208 GLU A N 1
ATOM 1590 C CA . GLU A 1 208 ? 6.242 2.429 -26.599 1.00 89.75 208 GLU A CA 1
ATOM 1591 C C . GLU A 1 208 ? 6.721 3.038 -27.914 1.00 89.75 208 GLU A C 1
ATOM 1593 O O . GLU A 1 208 ? 7.340 2.382 -28.742 1.00 89.75 208 GLU A O 1
ATOM 1598 N N . GLN A 1 209 ? 6.484 4.336 -28.078 1.00 89.44 209 GLN A N 1
ATOM 1599 C CA . GLN A 1 209 ? 6.884 5.093 -29.254 1.00 89.44 209 GLN A CA 1
ATOM 1600 C C . GLN A 1 209 ? 7.816 6.233 -28.878 1.00 89.44 209 GLN A C 1
ATOM 1602 O O . GLN A 1 209 ? 7.544 7.029 -27.972 1.00 89.44 209 GLN A O 1
ATOM 1607 N N . ARG A 1 210 ? 8.906 6.366 -29.632 1.00 87.50 210 ARG A N 1
ATOM 1608 C CA . ARG A 1 210 ? 9.808 7.511 -29.554 1.00 87.50 210 ARG A CA 1
ATOM 1609 C C . ARG A 1 210 ? 9.646 8.392 -30.779 1.00 87.50 210 ARG A C 1
ATOM 1611 O O . ARG A 1 210 ? 9.952 7.982 -31.897 1.00 87.50 210 ARG A O 1
ATOM 1618 N N . ILE A 1 211 ? 9.244 9.639 -30.555 1.00 88.19 211 ILE A N 1
ATOM 1619 C CA . ILE A 1 211 ? 9.048 10.630 -31.616 1.00 88.19 211 ILE A CA 1
ATOM 1620 C C . ILE A 1 211 ? 10.024 11.791 -31.406 1.00 88.19 211 ILE A C 1
ATOM 1622 O O . ILE A 1 211 ? 9.975 12.503 -30.403 1.00 88.19 211 ILE A O 1
ATOM 1626 N N . ASN A 1 212 ? 10.915 12.012 -32.367 1.00 89.38 212 ASN A N 1
ATOM 1627 C CA . ASN A 1 212 ? 11.873 13.112 -32.322 1.00 89.38 212 ASN A CA 1
ATOM 1628 C C . ASN A 1 212 ? 11.298 14.346 -33.026 1.00 89.38 212 ASN A C 1
ATOM 1630 O O . ASN A 1 212 ? 11.166 14.385 -34.253 1.00 89.38 212 ASN A O 1
ATOM 1634 N N . GLY A 1 213 ? 10.985 15.364 -32.232 1.00 89.69 213 GLY A N 1
ATOM 1635 C CA . GLY A 1 213 ? 10.555 16.680 -32.675 1.00 89.69 213 GLY A CA 1
ATOM 1636 C C . GLY A 1 213 ? 11.719 17.556 -33.135 1.00 89.69 213 GLY A C 1
ATOM 1637 O O . GLY A 1 213 ? 12.790 17.578 -32.524 1.00 89.69 213 GLY A O 1
ATOM 1638 N N . THR A 1 214 ? 11.500 18.318 -34.205 1.00 88.44 214 THR A N 1
ATOM 1639 C CA . THR A 1 214 ? 12.513 19.188 -34.835 1.00 88.44 214 THR A CA 1
ATOM 1640 C C . THR A 1 214 ? 12.617 20.582 -34.214 1.00 88.44 214 THR A C 1
ATOM 1642 O O . THR A 1 214 ? 13.417 21.394 -34.670 1.00 88.44 214 THR A O 1
ATOM 1645 N N . LYS A 1 215 ? 11.801 20.877 -33.197 1.00 91.12 215 LYS A N 1
ATOM 1646 C CA . LYS A 1 215 ? 11.784 22.149 -32.464 1.00 91.12 215 LYS A CA 1
ATOM 1647 C C . LYS A 1 215 ? 11.659 21.894 -30.964 1.00 91.12 215 LYS A C 1
ATOM 1649 O O . LYS A 1 215 ? 11.295 20.796 -30.546 1.00 91.12 215 LYS A O 1
ATOM 1654 N N . ALA A 1 216 ? 11.951 22.901 -30.151 1.00 89.88 216 ALA A N 1
ATOM 1655 C CA . ALA A 1 216 ? 11.669 22.853 -28.721 1.00 89.88 216 ALA A CA 1
ATOM 1656 C C . ALA A 1 216 ? 10.150 22.788 -28.449 1.00 89.88 216 ALA A C 1
ATOM 1658 O O . ALA A 1 216 ? 9.382 23.555 -29.028 1.00 89.88 216 ALA A O 1
ATOM 1659 N N . GLY A 1 217 ? 9.722 21.873 -27.574 1.00 87.38 217 GLY A N 1
ATOM 1660 C CA . GLY A 1 217 ? 8.352 21.769 -27.056 1.00 87.38 217 GLY A CA 1
ATOM 1661 C C . GLY A 1 217 ? 7.320 21.130 -27.992 1.00 87.38 217 GLY A C 1
ATOM 1662 O O . GLY A 1 217 ? 6.158 21.002 -27.611 1.00 87.38 217 GLY A O 1
ATOM 1663 N N . VAL A 1 218 ? 7.696 20.706 -29.206 1.00 92.25 218 VAL A N 1
ATOM 1664 C CA . VAL A 1 218 ? 6.734 20.058 -30.116 1.00 92.25 218 VAL A CA 1
ATOM 1665 C C . VAL A 1 218 ? 6.445 18.618 -29.689 1.00 92.25 218 VAL A C 1
ATOM 1667 O O . VAL A 1 218 ? 7.354 17.861 -29.342 1.00 92.25 218 VAL A O 1
ATOM 1670 N N . LYS A 1 219 ? 5.165 18.233 -29.748 1.00 89.38 219 LYS A N 1
ATOM 1671 C CA . LYS A 1 219 ? 4.687 16.875 -29.427 1.00 89.38 219 LYS A CA 1
ATOM 1672 C C . LYS A 1 219 ? 4.698 15.914 -30.622 1.00 89.38 219 LYS A C 1
ATOM 1674 O O . LYS A 1 219 ? 4.462 14.724 -30.464 1.00 89.38 219 LYS A O 1
ATOM 1679 N N . SER A 1 220 ? 4.960 16.435 -31.817 1.00 89.56 220 SER A N 1
ATOM 1680 C CA . SER A 1 220 ? 5.012 15.685 -33.070 1.00 89.56 220 SER A CA 1
ATOM 1681 C C . SER A 1 220 ? 6.404 15.749 -33.694 1.00 89.56 220 SER A C 1
ATOM 1683 O O . SER A 1 220 ? 7.232 16.599 -33.352 1.00 89.56 220 SER A O 1
ATOM 1685 N N . GLY A 1 221 ? 6.675 14.830 -34.616 1.00 89.19 221 GLY A N 1
ATOM 1686 C CA . GLY A 1 221 ? 7.971 14.714 -35.265 1.00 89.19 221 GLY A CA 1
ATOM 1687 C C . GLY A 1 221 ? 8.132 13.379 -35.974 1.00 89.19 221 GLY A C 1
ATOM 1688 O O . GLY A 1 221 ? 7.150 12.730 -36.328 1.00 89.19 221 GLY A O 1
ATOM 1689 N N . ASN A 1 222 ? 9.379 12.961 -36.159 1.00 87.81 222 ASN A N 1
ATOM 1690 C CA . ASN A 1 222 ? 9.687 11.687 -36.799 1.00 87.81 222 ASN A CA 1
ATOM 1691 C C . ASN A 1 222 ? 9.596 10.553 -35.775 1.00 87.81 222 ASN A C 1
ATOM 1693 O O . ASN A 1 222 ? 10.274 10.613 -34.749 1.00 87.81 222 ASN A O 1
ATOM 1697 N N . LEU A 1 223 ? 8.805 9.519 -36.066 1.00 85.94 223 LEU A N 1
ATOM 1698 C CA . LEU A 1 223 ? 8.833 8.263 -35.315 1.00 85.94 223 LEU A CA 1
ATOM 1699 C C . LEU A 1 223 ? 10.183 7.577 -35.566 1.00 85.94 223 LEU A C 1
ATOM 1701 O O . LEU A 1 223 ? 10.541 7.330 -36.717 1.00 85.94 223 LEU A O 1
ATOM 1705 N N . VAL A 1 224 ? 10.948 7.342 -34.501 1.00 79.94 224 VAL A N 1
ATOM 1706 C CA . VAL A 1 224 ? 12.318 6.797 -34.566 1.00 79.94 224 VAL A CA 1
ATOM 1707 C C . VAL A 1 224 ? 12.496 5.486 -33.809 1.00 79.94 224 VAL A C 1
ATOM 1709 O O . VAL A 1 224 ? 13.533 4.853 -33.966 1.00 79.94 224 VAL A O 1
ATOM 1712 N N . GLU A 1 225 ? 11.542 5.118 -32.956 1.00 81.06 225 GLU A N 1
ATOM 1713 C CA . GLU A 1 225 ? 11.450 3.812 -32.296 1.00 81.06 225 GLU A CA 1
ATOM 1714 C C . GLU A 1 225 ? 9.954 3.540 -32.085 1.00 81.06 225 GLU A C 1
ATOM 1716 O O . GLU A 1 225 ? 9.223 4.454 -31.690 1.00 81.06 225 GLU A O 1
ATOM 1721 N N . ASP A 1 226 ? 9.506 2.326 -32.373 1.00 86.50 226 ASP A N 1
ATOM 1722 C CA . ASP A 1 226 ? 8.147 1.846 -32.114 1.00 86.50 226 ASP A CA 1
ATOM 1723 C C . ASP A 1 226 ? 8.276 0.420 -31.586 1.00 86.50 226 ASP A C 1
ATOM 1725 O O . ASP A 1 226 ? 8.903 -0.411 -32.226 1.00 86.50 226 ASP A O 1
ATOM 1729 N N . GLU A 1 227 ? 7.819 0.155 -30.377 1.00 85.94 227 GLU A N 1
ATOM 1730 C CA . GLU A 1 227 ? 8.128 -1.074 -29.658 1.00 85.94 227 GLU A CA 1
ATOM 1731 C C . GLU A 1 227 ? 6.873 -1.646 -29.020 1.00 85.94 227 GLU A C 1
ATOM 1733 O O . GLU A 1 227 ? 6.102 -0.924 -28.385 1.00 85.94 227 GLU A O 1
ATOM 1738 N N . GLN A 1 228 ? 6.717 -2.961 -29.136 1.00 90.44 228 GLN A N 1
ATOM 1739 C CA . GLN A 1 228 ? 5.658 -3.709 -28.486 1.00 90.44 228 GLN A CA 1
ATOM 1740 C C . GLN A 1 228 ? 6.257 -4.755 -27.545 1.00 90.44 228 GLN A C 1
ATOM 1742 O O . GLN A 1 228 ? 7.164 -5.497 -27.911 1.00 90.44 228 GLN A O 1
ATOM 1747 N N . ARG A 1 229 ? 5.737 -4.828 -26.319 1.00 90.56 229 ARG A N 1
ATOM 1748 C CA . ARG A 1 229 ? 6.068 -5.868 -25.338 1.00 90.56 229 ARG A CA 1
ATOM 1749 C C . ARG A 1 229 ? 4.788 -6.575 -24.929 1.00 90.56 229 ARG A C 1
ATOM 1751 O O . ARG A 1 229 ? 3.853 -5.910 -24.496 1.00 90.56 229 ARG A O 1
ATOM 1758 N N . ASN A 1 230 ? 4.745 -7.893 -25.063 1.00 93.88 230 ASN A N 1
ATOM 1759 C CA . ASN A 1 230 ? 3.591 -8.712 -24.705 1.00 93.88 230 ASN A CA 1
ATOM 1760 C C . ASN A 1 230 ? 3.972 -9.640 -23.549 1.00 93.88 230 ASN A C 1
ATOM 1762 O O . ASN A 1 230 ? 5.047 -10.232 -23.567 1.00 93.88 230 ASN A O 1
ATOM 1766 N N . GLY A 1 231 ? 3.088 -9.792 -22.567 1.00 95.19 231 GLY A N 1
ATOM 1767 C CA . GLY A 1 231 ? 3.285 -10.659 -21.412 1.00 95.19 231 GLY A CA 1
ATOM 1768 C C . GLY A 1 231 ? 2.034 -11.477 -21.109 1.00 95.19 231 GLY A C 1
ATOM 1769 O O . GLY A 1 231 ? 0.915 -10.964 -21.148 1.00 95.19 231 GLY A O 1
ATOM 1770 N N . LYS A 1 232 ? 2.212 -12.764 -20.814 1.00 97.19 232 LYS A N 1
ATOM 1771 C CA . LYS A 1 232 ? 1.153 -13.674 -20.365 1.00 97.19 232 LYS A CA 1
ATOM 1772 C C . LYS A 1 232 ? 1.628 -14.395 -19.119 1.00 97.19 232 LYS A C 1
ATOM 1774 O O . LYS A 1 232 ? 2.642 -15.089 -19.157 1.00 97.19 232 LYS A O 1
ATOM 1779 N N . ALA A 1 233 ? 0.874 -14.255 -18.041 1.00 97.06 233 ALA A N 1
ATOM 1780 C CA . ALA A 1 233 ? 1.164 -14.894 -16.778 1.00 97.06 233 ALA A CA 1
ATOM 1781 C C . ALA A 1 233 ? 0.057 -15.859 -16.361 1.00 97.06 233 ALA A C 1
ATOM 1783 O O . ALA A 1 233 ? -1.137 -15.572 -16.488 1.00 97.06 233 ALA A O 1
ATOM 1784 N N . PHE A 1 234 ? 0.479 -16.989 -15.811 1.00 97.69 234 PHE A N 1
ATOM 1785 C CA . PHE A 1 234 ? -0.374 -17.927 -15.106 1.00 97.69 234 PHE A CA 1
ATOM 1786 C C . PHE A 1 234 ? 0.191 -18.135 -13.705 1.00 97.69 234 PHE A C 1
ATOM 1788 O O . PHE A 1 234 ? 1.364 -18.473 -13.549 1.00 97.69 234 PHE A O 1
ATOM 1795 N N . SER A 1 235 ? -0.644 -17.965 -12.685 1.00 97.19 235 SER A N 1
ATOM 1796 C CA . SER A 1 235 ? -0.252 -18.231 -11.304 1.00 97.19 235 SER A CA 1
ATOM 1797 C C . SER A 1 235 ? -1.288 -19.090 -10.605 1.00 97.19 235 SER A C 1
ATOM 1799 O O . SER A 1 235 ? -2.484 -18.896 -10.805 1.00 97.19 235 SER A O 1
ATOM 1801 N N .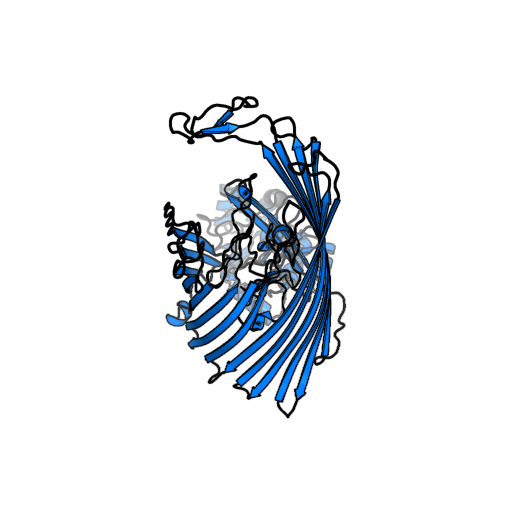 ALA A 1 236 ? -0.837 -19.998 -9.752 1.00 97.81 236 ALA A N 1
ATOM 1802 C CA . ALA A 1 236 ? -1.701 -20.761 -8.864 1.00 97.81 236 ALA A CA 1
ATOM 1803 C C . ALA A 1 236 ? -1.125 -20.704 -7.456 1.00 97.81 236 ALA A C 1
ATOM 1805 O O . ALA A 1 236 ? 0.093 -20.732 -7.284 1.00 97.81 236 ALA A O 1
ATOM 1806 N N . TYR A 1 237 ? -1.982 -20.616 -6.452 1.00 97.31 237 TYR A N 1
ATOM 1807 C CA . TYR A 1 237 ? -1.552 -20.582 -5.067 1.00 97.31 237 TYR A CA 1
ATOM 1808 C C . TYR A 1 237 ? -2.527 -21.338 -4.179 1.00 97.31 237 TYR A C 1
ATOM 1810 O O . TYR A 1 237 ? -3.722 -21.431 -4.462 1.00 97.31 237 TYR A O 1
ATOM 1818 N N . LEU A 1 238 ? -1.990 -21.875 -3.094 1.00 96.94 238 LEU A N 1
ATOM 1819 C CA . LEU A 1 238 ? -2.764 -22.412 -1.991 1.00 96.94 238 LEU A CA 1
ATOM 1820 C C . LEU A 1 238 ? -2.117 -21.988 -0.679 1.00 96.94 238 LEU A C 1
ATOM 1822 O O . LEU A 1 238 ? -0.889 -21.919 -0.586 1.00 96.94 238 LEU A O 1
ATOM 1826 N N . GLN A 1 239 ? -2.932 -21.729 0.329 1.00 96.75 239 GLN A N 1
ATOM 1827 C CA . GLN A 1 239 ? -2.494 -21.502 1.695 1.00 96.75 239 GLN A CA 1
ATOM 1828 C C . GLN A 1 239 ? -3.497 -22.149 2.637 1.00 96.75 239 GLN A C 1
ATOM 1830 O O . GLN A 1 239 ? -4.698 -22.003 2.448 1.00 96.75 239 GLN A O 1
ATOM 1835 N N . ASN A 1 240 ? -2.994 -22.872 3.628 1.00 96.19 240 ASN A N 1
ATOM 1836 C CA . ASN A 1 240 ? -3.804 -23.463 4.676 1.00 96.19 240 ASN A CA 1
ATOM 1837 C C . ASN A 1 240 ? -3.306 -22.956 6.025 1.00 96.19 240 ASN A C 1
ATOM 1839 O O . ASN A 1 240 ? -2.123 -23.126 6.337 1.00 96.19 240 ASN A O 1
ATOM 1843 N N . GLU A 1 241 ? -4.193 -22.359 6.811 1.00 96.19 241 GLU A N 1
ATOM 1844 C CA . GLU A 1 241 ? -3.967 -22.087 8.226 1.00 96.19 241 GLU A CA 1
ATOM 1845 C C . GLU A 1 241 ? -4.645 -23.177 9.054 1.00 96.19 241 GLU A C 1
ATOM 1847 O O . GLU A 1 241 ? -5.846 -23.396 8.950 1.00 96.19 241 GLU A O 1
ATOM 1852 N N . THR A 1 242 ? -3.858 -23.899 9.849 1.00 96.81 242 THR A N 1
ATOM 1853 C CA . THR A 1 242 ? -4.328 -24.949 10.752 1.00 96.81 242 THR A CA 1
ATOM 1854 C C . THR A 1 242 ? -4.286 -24.441 12.185 1.00 96.81 242 THR A C 1
ATOM 1856 O O . THR A 1 242 ? -3.214 -24.126 12.713 1.00 96.81 242 THR A O 1
ATOM 1859 N N . GLU A 1 243 ? -5.437 -24.449 12.847 1.00 96.94 243 GLU A N 1
ATOM 1860 C CA . GLU A 1 243 ? -5.564 -24.183 14.277 1.00 96.94 243 GLU A CA 1
ATOM 1861 C C . GLU A 1 243 ? -5.247 -25.464 15.058 1.00 96.94 243 GLU A C 1
ATOM 1863 O O . GLU A 1 243 ? -6.084 -26.354 15.225 1.00 96.94 243 GLU A O 1
ATOM 1868 N N . ILE A 1 244 ? -3.999 -25.595 15.520 1.00 95.31 244 ILE A N 1
ATOM 1869 C CA . ILE A 1 244 ? -3.549 -26.777 16.278 1.00 95.31 244 ILE A CA 1
ATOM 1870 C C . ILE A 1 244 ? -4.135 -26.760 17.698 1.00 95.31 244 ILE A C 1
ATOM 1872 O O . ILE A 1 244 ? -4.385 -27.803 18.303 1.00 95.31 244 ILE A O 1
ATOM 1876 N N . SER A 1 245 ? -4.325 -25.565 18.256 1.00 94.12 245 SER A N 1
ATOM 1877 C CA . SER A 1 245 ? -4.990 -25.320 19.537 1.00 94.12 245 SER A CA 1
ATOM 1878 C C . SER A 1 245 ? -5.420 -23.857 19.615 1.00 94.12 245 SER A C 1
ATOM 1880 O O . SER A 1 245 ? -4.872 -23.036 18.890 1.00 94.12 245 SER A O 1
ATOM 1882 N N . ASP A 1 246 ? -6.230 -23.491 20.609 1.00 91.50 246 ASP A N 1
ATOM 1883 C CA . ASP A 1 246 ? -6.624 -22.094 20.884 1.00 91.50 246 ASP A CA 1
ATOM 1884 C C . ASP A 1 246 ? -5.443 -21.112 21.056 1.00 91.50 246 ASP A C 1
ATOM 1886 O O . ASP A 1 246 ? -5.620 -19.892 21.063 1.00 91.50 246 ASP A O 1
ATOM 1890 N N . LYS A 1 247 ? -4.228 -21.636 21.261 1.00 95.75 247 LYS A N 1
ATOM 1891 C CA . LYS A 1 247 ? -3.004 -20.857 21.464 1.00 95.75 247 LYS A CA 1
ATOM 1892 C C . LYS A 1 247 ? -2.022 -20.941 20.309 1.00 95.75 247 LYS A C 1
ATOM 1894 O O . LYS A 1 247 ? -1.045 -20.205 20.347 1.00 95.75 247 LYS A O 1
ATOM 1899 N N . PHE A 1 248 ? -2.185 -21.845 19.350 1.00 97.12 248 PHE A N 1
ATOM 1900 C CA . PHE A 1 248 ? -1.176 -22.055 18.315 1.00 97.12 248 PHE A CA 1
ATOM 1901 C C . PHE A 1 248 ? -1.824 -22.339 16.966 1.00 97.12 248 PHE A C 1
ATOM 1903 O O . PHE A 1 248 ? -2.453 -23.387 16.806 1.00 97.12 248 PHE A O 1
ATOM 1910 N N . SER A 1 249 ? -1.579 -21.440 16.014 1.00 96.75 249 SER A N 1
ATOM 1911 C CA . SER A 1 249 ? -1.928 -21.606 14.607 1.00 96.75 249 SER A CA 1
ATOM 1912 C C . SER A 1 249 ? -0.661 -21.714 13.761 1.00 96.75 249 SER A C 1
ATOM 1914 O O . SER A 1 249 ? 0.391 -21.145 14.081 1.00 96.75 249 SER A O 1
ATOM 1916 N N . PHE A 1 250 ? -0.744 -22.488 12.688 1.00 95.81 250 PHE A N 1
ATOM 1917 C CA . PHE A 1 250 ? 0.343 -22.684 11.739 1.00 95.81 250 PHE A CA 1
ATOM 1918 C C . PHE A 1 250 ? -0.177 -22.486 10.324 1.00 95.81 250 PHE A C 1
ATOM 1920 O O . PHE A 1 250 ? -1.184 -23.081 9.955 1.00 95.81 250 PHE A O 1
ATOM 1927 N N . SER A 1 251 ? 0.530 -21.699 9.519 1.00 95.94 251 SER A N 1
ATOM 1928 C CA . SER A 1 251 ? 0.195 -21.474 8.120 1.00 95.94 251 SER A CA 1
ATOM 1929 C C . SER A 1 251 ? 1.247 -22.083 7.202 1.00 95.94 251 SER A C 1
ATOM 1931 O O . SER A 1 251 ? 2.454 -21.935 7.401 1.00 95.94 251 SER A O 1
ATOM 1933 N N . ALA A 1 252 ? 0.787 -22.771 6.164 1.00 96.50 252 ALA A N 1
ATOM 1934 C CA . ALA A 1 252 ? 1.630 -23.278 5.093 1.00 96.50 252 ALA A CA 1
ATOM 1935 C C . ALA A 1 252 ? 1.039 -22.870 3.752 1.00 96.50 252 ALA A C 1
ATOM 1937 O O . ALA A 1 252 ? -0.144 -23.083 3.497 1.00 96.50 252 ALA A O 1
ATOM 1938 N N . GLY A 1 253 ? 1.866 -22.290 2.891 1.00 96.81 253 GLY A N 1
ATOM 1939 C CA . GLY A 1 253 ? 1.458 -21.839 1.574 1.00 96.81 253 GLY A CA 1
ATOM 1940 C C . GLY A 1 253 ? 2.463 -22.198 0.494 1.00 96.81 253 GLY A C 1
ATOM 1941 O O . GLY A 1 253 ? 3.667 -22.330 0.730 1.00 96.81 253 GLY A O 1
ATOM 1942 N N . LEU A 1 254 ? 1.944 -22.346 -0.717 1.00 97.19 254 LEU A N 1
ATOM 1943 C CA . LEU A 1 254 ? 2.715 -22.576 -1.924 1.00 97.19 254 LEU A CA 1
ATOM 1944 C C . LEU A 1 254 ? 2.117 -21.745 -3.049 1.00 97.19 254 LEU A C 1
ATOM 1946 O O . LEU A 1 254 ? 0.921 -21.834 -3.322 1.00 97.19 254 LEU A O 1
ATOM 1950 N N . ARG A 1 255 ? 2.960 -20.975 -3.729 1.00 97.06 255 ARG A N 1
ATOM 1951 C CA . ARG A 1 255 ? 2.602 -20.240 -4.938 1.00 97.06 255 ARG A CA 1
ATOM 1952 C C . ARG A 1 255 ? 3.469 -20.698 -6.101 1.00 97.06 255 ARG A C 1
ATOM 1954 O O . ARG A 1 255 ? 4.653 -20.965 -5.943 1.00 97.06 255 ARG A O 1
ATOM 1961 N N . MET A 1 256 ? 2.864 -20.784 -7.270 1.00 96.69 256 MET A N 1
ATOM 1962 C CA . MET A 1 256 ? 3.510 -21.051 -8.542 1.00 96.69 256 MET A CA 1
ATOM 1963 C C . MET A 1 256 ? 3.296 -19.842 -9.445 1.00 96.69 256 MET A C 1
ATOM 1965 O O . MET A 1 256 ? 2.170 -19.358 -9.567 1.00 96.69 256 MET A O 1
ATOM 1969 N N . GLU A 1 257 ? 4.363 -19.385 -10.082 1.00 96.19 257 GLU A N 1
ATOM 1970 C CA . GLU A 1 257 ? 4.356 -18.291 -11.048 1.00 96.19 257 GLU A CA 1
ATOM 1971 C C . GLU A 1 257 ? 4.940 -18.784 -12.368 1.00 96.19 257 GLU A C 1
ATOM 1973 O O . GLU A 1 257 ? 6.011 -19.385 -12.390 1.00 96.19 257 GLU A O 1
ATOM 1978 N N . ASN A 1 258 ? 4.241 -18.526 -13.467 1.00 96.00 258 ASN A N 1
ATOM 1979 C CA . ASN A 1 258 ? 4.734 -18.723 -14.822 1.00 96.00 258 ASN A CA 1
ATOM 1980 C C . ASN A 1 258 ? 4.487 -17.436 -15.610 1.00 96.00 258 ASN A C 1
ATOM 1982 O O . ASN A 1 258 ? 3.350 -16.964 -15.665 1.00 96.00 258 ASN A O 1
ATOM 1986 N N . PHE A 1 259 ? 5.534 -16.874 -16.207 1.00 95.12 259 PHE A N 1
ATOM 1987 C CA . PHE A 1 259 ? 5.457 -15.664 -17.014 1.00 95.12 259 PHE A CA 1
ATOM 1988 C C . PHE A 1 259 ? 6.185 -15.851 -18.340 1.00 95.12 259 PHE A C 1
ATOM 1990 O O . PHE A 1 259 ? 7.403 -16.012 -18.376 1.00 95.12 259 PHE A O 1
ATOM 1997 N N . ASN A 1 260 ? 5.422 -15.782 -19.426 1.00 93.69 260 ASN A N 1
ATOM 1998 C CA . ASN A 1 260 ? 5.917 -15.781 -20.794 1.00 93.69 260 ASN A CA 1
ATOM 1999 C C . ASN A 1 260 ? 5.882 -14.354 -21.326 1.00 93.69 260 ASN A C 1
ATOM 2001 O O . ASN A 1 260 ? 4.823 -13.719 -21.293 1.00 93.69 260 ASN A O 1
ATOM 2005 N N . TYR A 1 261 ? 7.003 -13.858 -21.840 1.00 90.75 261 TYR A N 1
ATOM 2006 C CA . TYR A 1 261 ? 7.083 -12.500 -22.362 1.00 90.75 261 TYR A CA 1
ATOM 2007 C C . TYR A 1 261 ? 7.855 -12.409 -23.668 1.00 90.75 261 TYR A C 1
ATOM 2009 O O . TYR A 1 261 ? 8.743 -13.204 -23.966 1.00 90.75 261 TYR A O 1
ATOM 2017 N N . GLU A 1 262 ? 7.492 -11.396 -24.440 1.00 89.38 262 GLU A N 1
ATOM 2018 C CA . GLU A 1 262 ? 7.949 -11.155 -25.798 1.00 89.38 262 GLU A CA 1
ATOM 2019 C C . GLU A 1 262 ? 8.189 -9.655 -25.997 1.00 89.38 262 GLU A C 1
ATOM 2021 O O . GLU A 1 262 ? 7.455 -8.821 -25.456 1.00 89.38 262 GLU A O 1
ATOM 2026 N N . ARG A 1 263 ? 9.206 -9.303 -26.786 1.00 85.25 263 ARG A N 1
ATOM 2027 C CA . ARG A 1 263 ? 9.506 -7.928 -27.194 1.00 85.25 263 ARG A CA 1
ATOM 2028 C C . ARG A 1 263 ? 9.767 -7.875 -28.693 1.00 85.25 263 ARG A C 1
ATOM 2030 O O . ARG A 1 263 ? 10.642 -8.589 -29.175 1.00 85.25 263 ARG A O 1
ATOM 2037 N N . ASP A 1 264 ? 9.053 -6.989 -29.381 1.00 85.25 264 ASP A N 1
ATOM 2038 C CA . ASP A 1 264 ? 9.246 -6.655 -30.792 1.00 85.25 264 ASP A CA 1
ATOM 2039 C C . ASP A 1 264 ? 9.632 -5.177 -30.932 1.00 85.25 264 ASP A C 1
ATOM 2041 O O . ASP A 1 264 ? 8.929 -4.283 -30.450 1.00 85.25 264 ASP A O 1
ATOM 2045 N N . ILE A 1 265 ? 10.779 -4.911 -31.558 1.00 76.62 265 ILE A N 1
ATOM 2046 C CA . ILE A 1 265 ? 11.297 -3.557 -31.779 1.00 76.62 265 ILE A CA 1
ATOM 2047 C C . ILE A 1 265 ? 11.201 -3.214 -33.261 1.00 76.62 265 ILE A C 1
ATOM 2049 O O . ILE A 1 265 ? 11.921 -3.780 -34.084 1.00 76.62 265 ILE A O 1
ATOM 2053 N N . PHE A 1 266 ? 10.409 -2.194 -33.571 1.00 78.25 266 PHE A N 1
ATOM 2054 C CA . PHE A 1 266 ? 10.274 -1.596 -34.888 1.00 78.25 266 PHE A CA 1
ATOM 2055 C C . PHE A 1 266 ? 11.036 -0.267 -35.020 1.00 78.25 266 PHE A C 1
ATOM 2057 O O . PHE A 1 266 ? 11.221 0.514 -34.080 1.00 78.25 266 PHE A O 1
ATOM 2064 N N . ARG A 1 267 ? 11.433 0.033 -36.260 1.00 68.88 267 ARG A N 1
ATOM 2065 C CA . ARG A 1 267 ? 11.894 1.358 -36.721 1.00 68.88 267 ARG A CA 1
ATOM 2066 C C . ARG A 1 267 ? 13.179 1.926 -36.093 1.00 68.88 267 ARG A C 1
ATOM 2068 O O . ARG A 1 267 ? 13.407 3.134 -36.164 1.00 68.88 267 ARG A O 1
ATOM 2075 N N . ARG A 1 268 ? 14.046 1.092 -35.506 1.00 65.31 268 ARG A N 1
ATOM 2076 C CA . ARG A 1 268 ? 15.298 1.535 -34.864 1.00 65.31 268 ARG A CA 1
ATOM 2077 C C . ARG A 1 268 ? 16.506 1.424 -35.804 1.00 65.31 268 ARG A C 1
ATOM 2079 O O . ARG A 1 268 ? 16.665 0.447 -36.525 1.00 65.31 268 ARG A O 1
ATOM 2086 N N . ASN A 1 269 ? 17.394 2.423 -35.774 1.00 56.59 269 ASN A N 1
ATOM 2087 C CA . ASN A 1 269 ? 18.658 2.391 -36.521 1.00 56.59 269 ASN A CA 1
ATOM 2088 C C . ASN A 1 269 ? 19.716 1.588 -35.746 1.00 56.59 269 ASN A C 1
ATOM 2090 O O . ASN A 1 269 ? 20.180 2.040 -34.695 1.00 56.59 269 ASN A O 1
ATOM 2094 N N . PHE A 1 270 ? 20.115 0.432 -36.276 1.00 56.78 270 PHE A N 1
ATOM 2095 C CA . PHE A 1 270 ? 21.177 -0.397 -35.705 1.00 56.78 270 PHE A CA 1
ATOM 2096 C C . PHE A 1 270 ? 22.534 0.012 -36.279 1.00 56.78 270 PHE A C 1
ATOM 2098 O O . PHE A 1 270 ? 22.732 0.071 -37.498 1.00 56.78 270 PHE A O 1
ATOM 2105 N N . SER A 1 271 ? 23.483 0.323 -35.392 1.00 44.94 271 SER A N 1
ATOM 2106 C CA . SER A 1 271 ? 24.847 0.685 -35.778 1.00 44.94 271 SER A CA 1
ATOM 2107 C C . SER A 1 271 ? 25.471 -0.433 -36.616 1.00 44.94 271 SER A C 1
ATOM 2109 O O . SER A 1 271 ? 25.668 -1.534 -36.114 1.00 44.94 271 SER A O 1
ATOM 2111 N N . GLY A 1 272 ? 25.780 -0.140 -37.882 1.00 51.00 272 GLY A N 1
ATOM 2112 C CA . GLY A 1 272 ? 26.465 -1.056 -38.803 1.00 51.00 272 GLY A CA 1
ATOM 2113 C C . GLY A 1 272 ? 25.618 -1.600 -39.959 1.00 51.00 272 GLY A C 1
ATOM 2114 O O . GLY A 1 272 ? 26.201 -2.049 -40.938 1.00 51.00 272 GLY A O 1
ATOM 2115 N N . LEU A 1 273 ? 24.281 -1.511 -39.904 1.00 53.56 273 LEU A N 1
ATOM 2116 C CA . LEU A 1 273 ? 23.403 -2.087 -40.942 1.00 53.56 273 LEU A CA 1
ATOM 2117 C C . LEU A 1 273 ? 22.695 -1.043 -41.818 1.00 53.56 273 LEU A C 1
ATOM 2119 O O . LEU A 1 273 ? 22.277 -1.362 -42.925 1.00 53.56 273 LEU A O 1
ATOM 2123 N N . GLY A 1 274 ? 22.553 0.204 -41.351 1.00 53.03 274 GLY A N 1
ATOM 2124 C CA . GLY A 1 274 ? 21.940 1.297 -42.126 1.00 53.03 274 GLY A CA 1
ATOM 2125 C C . GLY A 1 274 ? 20.443 1.124 -42.433 1.00 53.03 274 GLY A C 1
ATOM 2126 O O . GLY A 1 274 ? 19.863 1.962 -43.122 1.00 53.03 274 GLY A O 1
ATOM 2127 N N . LEU A 1 275 ? 19.810 0.067 -41.918 1.00 57.50 275 LEU A N 1
ATOM 2128 C CA . LEU A 1 275 ? 18.386 -0.217 -42.064 1.00 57.50 275 LEU A CA 1
ATOM 2129 C C . LEU A 1 275 ? 17.614 0.463 -40.929 1.00 57.50 275 LEU A C 1
ATOM 2131 O O . LEU A 1 275 ? 17.933 0.282 -39.755 1.00 57.50 275 LEU A O 1
ATOM 2135 N N . ARG A 1 276 ? 16.621 1.283 -41.293 1.00 54.53 276 ARG A N 1
ATOM 2136 C CA . ARG A 1 276 ? 15.741 1.975 -40.339 1.00 54.53 276 ARG A CA 1
ATOM 2137 C C . ARG A 1 276 ? 14.526 1.149 -39.945 1.00 54.53 276 ARG A C 1
ATOM 2139 O O . ARG A 1 276 ? 14.085 1.312 -38.823 1.00 54.53 276 ARG A O 1
ATOM 2146 N N . ASP A 1 277 ? 14.036 0.267 -40.812 1.00 61.34 277 ASP A N 1
ATOM 2147 C CA . ASP A 1 277 ? 12.855 -0.562 -40.565 1.00 61.34 277 ASP A CA 1
ATOM 2148 C C . ASP A 1 277 ? 13.283 -2.021 -40.390 1.00 61.34 277 ASP A C 1
ATOM 2150 O O . ASP A 1 277 ? 13.636 -2.709 -41.345 1.00 61.34 277 ASP A O 1
ATOM 2154 N N . THR A 1 278 ? 13.296 -2.473 -39.146 1.00 60.50 278 THR A N 1
ATOM 2155 C CA . THR A 1 278 ? 13.572 -3.857 -38.743 1.00 60.50 278 THR A CA 1
ATOM 2156 C C . THR A 1 278 ? 12.485 -4.278 -37.757 1.00 60.50 278 THR A C 1
ATOM 2158 O O . THR A 1 278 ? 11.865 -3.407 -37.154 1.00 60.50 278 THR A O 1
ATOM 2161 N N . SER A 1 279 ? 12.219 -5.579 -37.651 1.00 70.25 279 SER A N 1
ATOM 2162 C CA . SER A 1 279 ? 11.459 -6.193 -36.557 1.00 70.25 279 SER A CA 1
ATOM 2163 C C . SER A 1 279 ? 12.405 -7.187 -35.900 1.00 70.25 279 SER A C 1
ATOM 2165 O O . SER A 1 279 ? 13.040 -7.993 -36.590 1.00 70.25 279 SER A O 1
ATOM 2167 N N . LEU A 1 280 ? 12.573 -7.054 -34.591 1.00 65.00 280 LEU A N 1
ATOM 2168 C CA . LEU A 1 280 ? 13.429 -7.914 -33.785 1.00 65.00 280 LEU A CA 1
ATOM 2169 C C . LEU A 1 280 ? 12.577 -8.487 -32.672 1.00 65.00 280 LEU A C 1
ATOM 2171 O O . LEU A 1 280 ? 12.294 -7.792 -31.698 1.00 65.00 280 LEU A O 1
ATOM 2175 N N . LEU A 1 281 ? 12.198 -9.749 -32.853 1.00 74.06 281 LEU A N 1
ATOM 2176 C CA . LEU A 1 281 ? 11.410 -10.511 -31.907 1.00 74.06 281 LEU A CA 1
ATOM 2177 C C . LEU A 1 281 ? 12.326 -11.330 -31.000 1.00 74.06 281 LEU A C 1
ATOM 2179 O O . LEU A 1 281 ? 13.080 -12.178 -31.479 1.00 74.06 281 LEU A O 1
ATOM 2183 N N . ALA A 1 282 ? 12.212 -11.121 -29.696 1.00 72.00 282 ALA A N 1
ATOM 2184 C CA . ALA A 1 282 ? 12.801 -11.994 -28.691 1.00 72.00 282 ALA A CA 1
ATOM 2185 C C . ALA A 1 282 ? 11.737 -12.394 -27.664 1.00 72.00 282 ALA A C 1
ATOM 2187 O O . ALA A 1 282 ? 10.858 -11.600 -27.329 1.00 72.00 282 ALA A O 1
ATOM 2188 N N . GLN A 1 283 ? 11.827 -13.629 -27.174 1.00 80.19 283 GLN A N 1
ATOM 2189 C CA . GLN A 1 283 ? 10.894 -14.219 -26.214 1.00 80.19 283 GLN A CA 1
ATOM 2190 C C . GLN A 1 283 ? 11.661 -14.945 -25.110 1.00 80.19 283 GLN A C 1
ATOM 2192 O O . GLN A 1 283 ? 12.746 -15.473 -25.364 1.00 80.19 283 GLN A O 1
ATOM 2197 N N . ASN A 1 284 ? 11.095 -14.997 -23.908 1.00 81.06 284 ASN A N 1
ATOM 2198 C CA . ASN A 1 284 ? 11.625 -15.791 -22.803 1.00 81.06 284 ASN A CA 1
ATOM 2199 C C . ASN A 1 284 ? 10.493 -16.206 -21.839 1.00 81.06 284 ASN A C 1
ATOM 2201 O O . ASN A 1 284 ? 9.389 -15.654 -21.880 1.00 81.06 284 ASN A O 1
ATOM 2205 N N . GLU A 1 285 ? 10.773 -17.180 -20.977 1.00 86.69 285 GLU A N 1
ATOM 2206 C CA . GLU A 1 285 ? 9.844 -17.732 -19.990 1.00 86.69 285 GLU A CA 1
ATOM 2207 C C . GLU A 1 285 ? 10.518 -17.803 -18.618 1.00 86.69 285 GLU A C 1
ATOM 2209 O O . GLU A 1 285 ? 11.670 -18.216 -18.492 1.00 86.69 285 GLU A O 1
ATOM 2214 N N . VAL A 1 286 ? 9.787 -17.428 -17.568 1.00 88.81 286 VAL A N 1
ATOM 2215 C CA . VAL A 1 286 ? 10.229 -17.595 -16.181 1.00 88.81 286 VAL A CA 1
ATOM 2216 C C . VAL A 1 286 ? 9.182 -18.380 -15.410 1.00 88.81 286 VAL A C 1
ATOM 2218 O O . VAL A 1 286 ? 8.010 -18.007 -15.372 1.00 88.81 286 VAL A O 1
ATOM 2221 N N . PHE A 1 287 ? 9.631 -19.448 -14.756 1.00 92.75 287 PHE A N 1
ATOM 2222 C CA . PHE A 1 287 ? 8.830 -20.272 -13.864 1.00 92.75 287 PHE A CA 1
ATOM 2223 C C . PHE A 1 287 ? 9.429 -20.274 -12.459 1.00 92.75 287 PHE A C 1
ATOM 2225 O O . PHE A 1 287 ? 10.644 -20.421 -12.303 1.00 92.75 287 PHE A O 1
ATOM 2232 N N . GLU A 1 288 ? 8.586 -20.152 -11.436 1.00 94.56 288 GLU A N 1
ATOM 2233 C CA . GLU A 1 288 ? 9.031 -20.187 -10.049 1.00 94.56 288 GLU A CA 1
ATOM 2234 C C . GLU A 1 288 ? 8.021 -20.843 -9.104 1.00 94.56 288 GLU A C 1
ATOM 2236 O O . GLU A 1 288 ? 6.808 -20.681 -9.241 1.00 94.56 288 GLU A O 1
ATOM 2241 N N . ILE A 1 289 ? 8.548 -21.557 -8.104 1.00 95.69 289 ILE A N 1
ATOM 2242 C CA . ILE A 1 289 ? 7.782 -22.102 -6.982 1.00 95.69 289 ILE A CA 1
ATOM 2243 C C . ILE A 1 289 ? 8.209 -21.376 -5.707 1.00 95.69 289 ILE A C 1
ATOM 2245 O O . ILE A 1 289 ? 9.385 -21.344 -5.341 1.00 95.69 289 ILE A O 1
ATOM 2249 N N . ILE A 1 290 ? 7.222 -20.825 -5.015 1.00 96.06 290 ILE A N 1
ATOM 2250 C CA . ILE A 1 290 ? 7.350 -19.890 -3.907 1.00 96.06 290 ILE A CA 1
ATOM 2251 C C . ILE A 1 290 ? 6.670 -20.516 -2.679 1.00 96.06 290 ILE A C 1
ATOM 2253 O O . ILE A 1 290 ? 5.470 -20.325 -2.466 1.00 96.06 290 ILE A O 1
ATOM 2257 N N . PRO A 1 291 ? 7.394 -21.327 -1.889 1.00 96.69 291 PRO A N 1
ATOM 2258 C CA . PRO A 1 291 ? 6.876 -21.841 -0.632 1.00 96.69 291 PRO A CA 1
ATOM 2259 C C . PRO A 1 291 ? 6.957 -20.778 0.465 1.00 96.69 291 PRO A C 1
ATOM 2261 O O . PRO A 1 291 ? 7.853 -19.926 0.470 1.00 96.69 291 PRO A O 1
ATOM 2264 N N . GLY A 1 292 ? 6.097 -20.906 1.466 1.00 96.50 292 GLY A N 1
ATOM 2265 C CA . GLY A 1 292 ? 6.322 -20.249 2.739 1.00 96.50 292 GLY A CA 1
ATOM 2266 C C . GLY A 1 292 ? 5.478 -20.813 3.866 1.00 96.50 292 GLY A C 1
ATOM 2267 O O . GLY A 1 292 ? 4.443 -21.440 3.659 1.00 96.50 292 GLY A O 1
ATOM 2268 N N . LEU A 1 293 ? 5.988 -20.618 5.071 1.00 97.38 293 LEU A N 1
ATOM 2269 C CA . LEU A 1 293 ? 5.451 -21.128 6.317 1.00 97.38 293 LEU A CA 1
ATOM 2270 C C . LEU A 1 293 ? 5.359 -19.975 7.314 1.00 97.38 293 LEU A C 1
ATOM 2272 O O . LEU A 1 293 ? 6.191 -19.063 7.305 1.00 97.38 293 LEU A O 1
ATOM 2276 N N . GLY A 1 294 ? 4.367 -20.021 8.185 1.00 97.06 294 GLY A N 1
ATOM 2277 C CA . GLY A 1 294 ? 4.181 -19.074 9.270 1.00 97.06 294 GLY A CA 1
ATOM 2278 C C . GLY A 1 294 ? 3.598 -19.757 10.496 1.00 97.06 294 GLY A C 1
ATOM 2279 O O . GLY A 1 294 ? 3.079 -20.868 10.424 1.00 97.06 294 GLY A O 1
ATOM 2280 N N . PHE A 1 295 ? 3.701 -19.106 11.642 1.00 96.88 295 PHE A N 1
ATOM 2281 C CA . PHE A 1 295 ? 3.026 -19.546 12.853 1.00 96.88 295 PHE A CA 1
ATOM 2282 C C . PHE A 1 295 ? 2.602 -18.349 13.692 1.00 96.88 295 PHE A C 1
ATOM 2284 O O . PHE A 1 295 ? 3.255 -17.303 13.676 1.00 96.88 295 PHE A O 1
ATOM 2291 N N . ASN A 1 296 ? 1.555 -18.552 14.484 1.00 97.06 296 ASN A N 1
ATOM 2292 C CA . ASN A 1 296 ? 1.148 -17.658 15.553 1.00 97.06 296 ASN A CA 1
ATOM 2293 C C . ASN A 1 296 ? 1.040 -18.453 16.853 1.00 97.06 296 ASN A C 1
ATOM 2295 O O . ASN A 1 296 ? 0.384 -19.487 16.915 1.00 97.06 296 ASN A O 1
ATOM 2299 N N . TYR A 1 297 ? 1.656 -17.949 17.916 1.00 97.62 297 TYR A N 1
ATOM 2300 C CA . TYR A 1 297 ? 1.576 -18.495 19.261 1.00 97.62 297 TYR A CA 1
ATOM 2301 C C . TYR A 1 297 ? 1.051 -17.429 20.226 1.00 97.62 297 TYR A C 1
ATOM 2303 O O . TYR A 1 297 ? 1.679 -16.392 20.428 1.00 97.62 297 TYR A O 1
ATOM 2311 N N . LYS A 1 298 ? -0.099 -17.695 20.841 1.00 97.06 298 LYS A N 1
ATOM 2312 C CA . LYS A 1 298 ? -0.822 -16.832 21.780 1.00 97.06 298 LYS A CA 1
ATOM 2313 C C . LYS A 1 298 ? -0.707 -17.413 23.200 1.00 97.06 298 LYS A C 1
ATOM 2315 O O . LYS A 1 298 ? -1.634 -18.071 23.680 1.00 97.06 298 LYS A O 1
ATOM 2320 N N . PRO A 1 299 ? 0.432 -17.238 23.906 1.00 94.00 299 PRO A N 1
ATOM 2321 C CA . PRO A 1 299 ? 0.600 -17.759 25.267 1.00 94.00 299 PRO A CA 1
ATOM 2322 C C . PRO A 1 299 ? -0.430 -17.185 26.257 1.00 94.00 299 PRO A C 1
ATOM 2324 O O . PRO A 1 299 ? -0.773 -17.847 27.242 1.00 94.00 299 PRO A O 1
ATOM 2327 N N . SER A 1 300 ? -0.935 -15.979 25.982 1.00 92.25 300 SER A N 1
ATOM 2328 C CA . SER A 1 300 ? -2.031 -15.307 26.683 1.00 92.25 300 SER A CA 1
ATOM 2329 C C . SER A 1 300 ? -2.895 -14.529 25.681 1.00 92.25 300 SER A C 1
ATOM 2331 O O . SER A 1 300 ? -2.526 -14.393 24.519 1.00 92.25 300 SER A O 1
ATOM 2333 N N . GLN A 1 301 ? -4.024 -13.970 26.126 1.00 86.50 301 GLN A N 1
ATOM 2334 C CA . GLN A 1 301 ? -4.868 -13.106 25.283 1.00 86.50 301 GLN A CA 1
ATOM 2335 C C . GLN A 1 301 ? -4.214 -11.755 24.940 1.00 86.50 301 GLN A C 1
ATOM 2337 O O . GLN A 1 301 ? -4.673 -11.069 24.035 1.00 86.50 301 GLN A O 1
ATOM 2342 N N . LEU A 1 302 ? -3.158 -11.364 25.664 1.00 89.44 302 LEU A N 1
ATOM 2343 C CA . LEU A 1 302 ? -2.493 -10.069 25.499 1.00 89.44 302 LEU A CA 1
ATOM 2344 C C . LEU A 1 302 ? -1.251 -10.140 24.614 1.00 89.44 302 LEU A C 1
ATOM 2346 O O . LEU A 1 302 ? -0.813 -9.102 24.136 1.00 89.44 302 LEU A O 1
ATOM 2350 N N . VAL A 1 303 ? -0.673 -11.331 24.433 1.00 93.50 303 VAL A N 1
ATOM 2351 C CA . VAL A 1 303 ? 0.625 -11.535 23.782 1.00 93.50 303 VAL A CA 1
ATOM 2352 C C . VAL A 1 303 ? 0.468 -12.499 22.616 1.00 93.50 303 VAL A C 1
ATOM 2354 O O . VAL A 1 303 ? -0.003 -13.618 22.798 1.00 93.50 303 VAL A O 1
ATOM 2357 N N . THR A 1 304 ? 0.940 -12.092 21.442 1.00 96.69 304 THR A N 1
ATOM 2358 C CA . THR A 1 304 ? 1.095 -12.937 20.255 1.00 96.69 304 THR A CA 1
ATOM 2359 C C . THR A 1 304 ? 2.559 -12.941 19.836 1.00 96.69 304 THR A C 1
ATOM 2361 O O . THR A 1 304 ? 3.155 -11.890 19.621 1.00 96.69 304 THR A O 1
ATOM 2364 N N . ILE A 1 305 ? 3.146 -14.123 19.716 1.00 97.88 305 ILE A N 1
ATOM 2365 C CA . ILE A 1 305 ? 4.447 -14.345 19.089 1.00 97.88 305 ILE A CA 1
ATOM 2366 C C . ILE A 1 305 ? 4.163 -14.898 17.701 1.00 97.88 305 ILE A C 1
ATOM 2368 O O . ILE A 1 305 ? 3.417 -15.864 17.574 1.00 97.88 305 ILE A O 1
ATOM 2372 N N . PHE A 1 306 ? 4.750 -14.307 16.674 1.00 96.88 306 PHE A N 1
ATOM 2373 C CA . PHE A 1 306 ? 4.554 -14.733 15.295 1.00 96.88 306 PHE A CA 1
ATOM 2374 C C . PHE A 1 306 ? 5.894 -14.866 14.593 1.00 96.88 306 PHE A C 1
ATOM 2376 O O . PHE A 1 306 ? 6.887 -14.264 14.994 1.00 96.88 306 PHE A O 1
ATOM 2383 N N . GLY A 1 307 ? 5.944 -15.655 13.536 1.00 96.88 307 GLY A N 1
ATOM 2384 C CA . GLY A 1 307 ? 7.142 -15.768 12.725 1.00 96.88 307 GLY A CA 1
ATOM 2385 C C . GLY A 1 307 ? 6.881 -16.563 11.468 1.00 96.88 307 GLY A C 1
ATOM 2386 O O . GLY A 1 307 ? 5.854 -17.228 11.336 1.00 96.88 307 GLY A O 1
ATOM 2387 N N . GLY A 1 308 ? 7.820 -16.503 10.537 1.00 96.69 308 GLY A N 1
ATOM 2388 C CA . GLY A 1 308 ? 7.663 -17.180 9.266 1.00 96.69 308 GLY A CA 1
ATOM 2389 C C . GLY A 1 308 ? 8.915 -17.169 8.415 1.00 96.69 308 GLY A C 1
ATOM 2390 O O . GLY A 1 308 ? 9.866 -16.425 8.657 1.00 96.69 308 GLY A O 1
ATOM 2391 N N . ALA A 1 309 ? 8.892 -18.021 7.399 1.00 96.94 309 ALA A N 1
ATOM 2392 C CA . ALA A 1 309 ? 9.903 -18.095 6.364 1.00 96.94 309 ALA A CA 1
ATOM 2393 C C . ALA A 1 309 ? 9.214 -18.240 5.011 1.00 96.94 309 ALA A C 1
ATOM 2395 O O . ALA A 1 309 ? 8.283 -19.031 4.877 1.00 96.94 309 ALA A O 1
ATOM 2396 N N . HIS A 1 310 ? 9.653 -17.505 3.999 1.00 95.75 310 HIS A N 1
ATOM 2397 C CA . HIS A 1 310 ? 9.144 -17.674 2.641 1.00 95.75 310 HIS A CA 1
ATOM 2398 C C . HIS A 1 310 ? 10.218 -17.353 1.612 1.00 95.75 310 HIS A C 1
ATOM 2400 O O . HIS A 1 310 ? 11.167 -16.612 1.884 1.00 95.75 310 HIS A O 1
ATOM 2406 N N . LYS A 1 311 ? 10.050 -17.908 0.415 1.00 95.38 311 LYS A N 1
ATOM 2407 C CA . LYS A 1 311 ? 10.837 -17.513 -0.747 1.00 95.38 311 LYS A CA 1
ATOM 2408 C C . LYS A 1 311 ? 10.256 -16.224 -1.335 1.00 95.38 311 LYS A C 1
ATOM 2410 O O . LYS A 1 311 ? 9.044 -16.123 -1.477 1.00 95.38 311 LYS A O 1
ATOM 2415 N N . GLY A 1 312 ? 11.095 -15.255 -1.672 1.00 93.00 312 GLY A N 1
ATOM 2416 C CA . GLY A 1 312 ? 10.728 -14.086 -2.468 1.00 93.00 312 GLY A CA 1
ATOM 2417 C C . GLY A 1 312 ? 11.087 -14.290 -3.937 1.00 93.00 312 GLY A C 1
ATOM 2418 O O . GLY A 1 312 ? 12.091 -14.937 -4.250 1.00 93.00 312 GLY A O 1
ATOM 2419 N N . PHE A 1 313 ? 10.268 -13.741 -4.828 1.00 92.62 313 PHE A N 1
ATOM 2420 C CA . PHE A 1 313 ? 10.432 -13.795 -6.277 1.00 92.62 313 PHE A CA 1
ATOM 2421 C C . PHE A 1 313 ? 10.027 -12.463 -6.914 1.00 92.62 313 PHE A C 1
ATOM 2423 O O . PHE A 1 313 ? 9.031 -11.858 -6.512 1.00 92.62 313 PHE A O 1
ATOM 2430 N N . ALA A 1 314 ? 10.790 -12.025 -7.913 1.00 90.88 314 ALA A N 1
ATOM 2431 C CA . ALA A 1 314 ? 10.378 -10.985 -8.846 1.00 90.88 314 ALA A CA 1
ATOM 2432 C C . ALA A 1 314 ? 10.877 -11.320 -10.261 1.00 90.88 314 ALA A C 1
ATOM 2434 O O . ALA A 1 314 ? 12.069 -11.607 -10.433 1.00 90.88 314 ALA A O 1
ATOM 2435 N N . PRO A 1 315 ? 10.006 -11.290 -11.286 1.00 88.44 315 PRO A N 1
ATOM 2436 C CA . PRO A 1 315 ? 10.440 -11.467 -12.665 1.00 88.44 315 PRO A CA 1
ATOM 2437 C C . PRO A 1 315 ? 11.322 -10.287 -13.115 1.00 88.44 315 PRO A C 1
ATOM 2439 O O . PRO A 1 315 ? 11.125 -9.157 -12.656 1.00 88.44 315 PRO A O 1
ATOM 2442 N N . PRO A 1 316 ? 12.280 -10.509 -14.033 1.00 80.44 316 PRO A N 1
ATOM 2443 C CA . PRO A 1 316 ? 13.027 -9.414 -14.636 1.00 80.44 316 PRO A CA 1
ATOM 2444 C C . PRO A 1 316 ? 12.099 -8.566 -15.521 1.00 80.44 316 PRO A C 1
ATOM 2446 O O . PRO A 1 316 ? 11.166 -9.079 -16.143 1.00 80.44 316 PRO A O 1
ATOM 2449 N N . ARG A 1 317 ? 12.384 -7.265 -15.645 1.00 78.38 317 ARG A N 1
ATOM 2450 C CA . ARG A 1 317 ? 11.661 -6.403 -16.594 1.00 78.38 317 ARG A CA 1
ATOM 2451 C C . ARG A 1 317 ? 11.928 -6.872 -18.020 1.00 78.38 317 ARG A C 1
ATOM 2453 O O . ARG A 1 317 ? 13.084 -7.060 -18.398 1.00 78.38 317 ARG A O 1
ATOM 2460 N N . THR A 1 318 ? 10.895 -6.946 -18.858 1.00 73.31 318 THR A N 1
ATOM 2461 C CA . THR A 1 318 ? 11.025 -7.364 -20.270 1.00 73.31 318 THR A CA 1
ATOM 2462 C C . THR A 1 318 ? 12.024 -6.496 -21.043 1.00 73.31 318 THR A C 1
ATOM 2464 O O . THR A 1 318 ? 12.740 -6.972 -21.920 1.00 73.31 318 THR A O 1
ATOM 2467 N N . LYS A 1 319 ? 12.101 -5.208 -20.697 1.00 67.31 319 LYS A N 1
ATOM 2468 C CA . LYS A 1 319 ? 13.021 -4.238 -21.302 1.00 67.31 319 LYS A CA 1
ATOM 2469 C C . LYS A 1 319 ? 14.477 -4.392 -20.839 1.00 67.31 319 LYS A C 1
ATOM 2471 O O . LYS A 1 319 ? 15.381 -3.971 -21.557 1.00 67.31 319 LYS A O 1
ATOM 2476 N N . ASP A 1 320 ? 14.693 -4.967 -19.660 1.00 59.78 320 ASP A N 1
ATOM 2477 C CA . ASP A 1 320 ? 16.032 -5.232 -19.134 1.00 59.78 320 ASP A CA 1
ATOM 2478 C C . ASP A 1 320 ? 16.520 -6.611 -19.604 1.00 59.78 320 ASP A C 1
ATOM 2480 O O . ASP A 1 320 ? 17.684 -6.759 -19.964 1.00 59.78 320 ASP A O 1
ATOM 2484 N N . ALA A 1 321 ? 15.620 -7.598 -19.674 1.00 54.25 321 ALA A N 1
ATOM 2485 C CA . ALA A 1 321 ? 15.908 -8.962 -20.125 1.00 54.25 321 ALA A CA 1
ATOM 2486 C C . ALA A 1 321 ? 16.098 -9.083 -21.646 1.00 54.25 321 ALA A C 1
ATOM 2488 O O . ALA A 1 321 ? 16.618 -10.073 -22.139 1.00 54.25 321 ALA A O 1
ATOM 2489 N N . ILE A 1 322 ? 15.687 -8.092 -22.433 1.00 54.12 322 ILE A N 1
ATOM 2490 C CA . ILE A 1 322 ? 15.931 -8.070 -23.878 1.00 54.12 322 ILE A CA 1
ATOM 2491 C C . ILE A 1 322 ? 16.565 -6.722 -24.194 1.00 54.12 322 ILE A C 1
ATOM 2493 O O . ILE A 1 322 ? 15.929 -5.690 -23.994 1.00 54.12 322 ILE A O 1
ATOM 2497 N N . THR A 1 323 ? 17.810 -6.700 -24.678 1.00 59.25 323 THR A N 1
ATOM 2498 C CA . THR A 1 323 ? 18.558 -5.468 -24.950 1.00 59.25 323 THR A CA 1
ATOM 2499 C C . THR A 1 323 ? 17.891 -4.621 -26.022 1.00 59.25 323 THR A C 1
ATOM 2501 O O . THR A 1 323 ? 17.137 -5.078 -26.880 1.00 59.25 323 THR A O 1
ATOM 2504 N N . VAL A 1 324 ? 18.262 -3.345 -26.074 1.00 51.97 324 VAL A N 1
ATOM 2505 C CA . VAL A 1 324 ? 17.916 -2.462 -27.197 1.00 51.97 324 VAL A CA 1
ATOM 2506 C C . VAL A 1 324 ? 18.458 -2.929 -28.561 1.00 51.97 324 VAL A C 1
ATOM 2508 O O . VAL A 1 324 ? 18.048 -2.355 -29.568 1.00 51.97 324 VAL A O 1
ATOM 2511 N N . THR A 1 325 ? 19.363 -3.919 -28.596 1.00 53.69 325 THR A N 1
ATOM 2512 C CA . THR A 1 325 ? 19.861 -4.593 -29.809 1.00 53.69 325 THR A CA 1
ATOM 2513 C C . THR A 1 325 ? 19.068 -5.847 -30.187 1.00 53.69 325 THR A C 1
ATOM 2515 O O . THR A 1 325 ? 19.341 -6.420 -31.234 1.00 53.69 325 THR A O 1
ATOM 2518 N N . GLY A 1 326 ? 18.051 -6.219 -29.400 1.00 50.84 326 GLY A N 1
ATOM 2519 C CA . GLY A 1 326 ? 17.223 -7.409 -29.624 1.00 50.84 326 GLY A CA 1
ATOM 2520 C C . GLY A 1 326 ? 17.825 -8.697 -29.060 1.00 50.84 326 GLY A C 1
ATOM 2521 O O . GLY A 1 326 ? 17.272 -9.769 -29.278 1.00 50.84 326 GLY A O 1
ATOM 2522 N N . ASP A 1 327 ? 18.932 -8.606 -28.322 1.00 54.81 327 ASP A N 1
ATOM 2523 C CA . ASP A 1 327 ? 19.551 -9.761 -27.677 1.00 54.81 327 ASP A CA 1
ATOM 2524 C C . ASP A 1 327 ? 18.815 -10.057 -26.368 1.00 54.81 327 ASP A C 1
ATOM 2526 O O . ASP A 1 327 ? 18.692 -9.176 -25.517 1.00 54.81 327 ASP A O 1
ATOM 2530 N N . ALA A 1 328 ? 18.341 -11.286 -26.173 1.00 55.59 328 ALA A N 1
ATOM 2531 C CA . ALA A 1 328 ? 17.860 -11.717 -24.865 1.00 55.59 328 ALA A CA 1
ATOM 2532 C C . ALA A 1 328 ? 19.057 -11.787 -23.898 1.00 55.59 328 ALA A C 1
ATOM 2534 O O . ALA A 1 328 ? 19.913 -12.664 -24.015 1.00 55.59 328 ALA A O 1
ATOM 2535 N N . LEU A 1 329 ? 19.141 -10.837 -22.965 1.00 54.72 329 LEU A N 1
ATOM 2536 C CA . LEU A 1 329 ? 19.967 -10.992 -21.776 1.00 54.72 329 LEU A CA 1
ATOM 2537 C C . LEU A 1 329 ? 19.215 -11.964 -20.879 1.00 54.72 329 LEU A C 1
ATOM 2539 O O . LEU A 1 329 ? 18.117 -11.654 -20.426 1.00 54.72 329 LEU A O 1
ATOM 2543 N N . ASP A 1 330 ? 19.788 -13.132 -20.621 1.00 55.06 330 ASP A N 1
ATOM 2544 C CA . ASP A 1 330 ? 19.224 -14.103 -19.682 1.00 55.06 330 ASP A CA 1
ATOM 2545 C C . ASP A 1 330 ? 19.361 -13.573 -18.238 1.00 55.06 330 ASP A C 1
ATOM 2547 O O . ASP A 1 330 ? 20.169 -14.037 -17.434 1.00 55.06 330 ASP A O 1
ATOM 2551 N N . LEU A 1 331 ? 18.658 -12.474 -17.941 1.00 63.88 331 LEU A N 1
ATOM 2552 C CA . LEU A 1 331 ? 18.597 -11.872 -16.623 1.00 63.88 331 LEU A CA 1
ATOM 2553 C C . LEU A 1 331 ? 17.795 -12.809 -15.736 1.00 63.88 331 LEU A C 1
ATOM 2555 O O . LEU A 1 331 ? 16.577 -12.927 -15.861 1.00 63.88 331 LEU A O 1
ATOM 2559 N N . GLU A 1 332 ? 18.499 -13.463 -14.821 1.00 68.88 332 GLU A N 1
ATOM 2560 C CA . GLU A 1 332 ? 17.863 -14.276 -13.797 1.00 68.88 332 GLU A CA 1
ATOM 2561 C C . GLU A 1 332 ? 16.878 -13.444 -12.961 1.00 68.88 332 GLU A C 1
ATOM 2563 O O . GLU A 1 332 ? 17.162 -12.304 -12.586 1.00 68.88 332 GLU A O 1
ATOM 2568 N N . ALA A 1 333 ? 15.730 -14.038 -12.633 1.00 81.06 333 ALA A N 1
ATOM 2569 C CA . ALA A 1 333 ? 14.757 -13.456 -11.712 1.00 81.06 333 ALA A CA 1
ATOM 2570 C C . ALA A 1 333 ? 15.385 -13.112 -10.350 1.00 81.06 333 ALA A C 1
ATOM 2572 O O . ALA A 1 333 ? 16.318 -13.785 -9.894 1.00 81.06 333 ALA A O 1
ATOM 2573 N N . GLU A 1 334 ? 14.842 -12.099 -9.668 1.00 86.94 334 GLU A N 1
ATOM 2574 C CA . GLU A 1 334 ? 15.245 -11.822 -8.289 1.00 86.94 334 GLU A CA 1
ATOM 2575 C C . GLU A 1 334 ? 14.677 -12.909 -7.377 1.00 86.94 334 GLU A C 1
ATOM 2577 O O . GLU A 1 334 ? 13.497 -13.260 -7.462 1.00 86.94 334 GLU A O 1
ATOM 2582 N N . ARG A 1 335 ? 15.524 -13.453 -6.501 1.00 91.75 335 ARG A N 1
ATOM 2583 C CA . ARG A 1 335 ? 15.160 -14.544 -5.590 1.00 91.75 335 ARG A CA 1
ATOM 2584 C C . ARG A 1 335 ? 15.750 -14.315 -4.215 1.00 91.75 335 ARG A C 1
ATOM 2586 O O . ARG A 1 335 ? 16.971 -14.160 -4.095 1.00 91.75 335 ARG A O 1
ATOM 2593 N N . SER A 1 336 ? 14.914 -14.409 -3.186 1.00 93.75 336 SER A N 1
ATOM 2594 C CA . SER A 1 336 ? 15.350 -14.326 -1.791 1.00 93.75 336 SER A CA 1
ATOM 2595 C C . SER A 1 336 ? 14.753 -15.404 -0.898 1.00 93.75 336 SER A C 1
ATOM 2597 O O . SER A 1 336 ? 13.727 -16.000 -1.214 1.00 93.75 336 SER A O 1
ATOM 2599 N N . TRP A 1 337 ? 15.406 -15.649 0.235 1.00 95.75 337 TRP A N 1
ATOM 2600 C CA . TRP A 1 337 ? 14.789 -16.278 1.398 1.00 95.75 337 TRP A CA 1
ATOM 2601 C C . TRP A 1 337 ? 14.594 -15.230 2.483 1.00 95.75 337 TRP A C 1
ATOM 2603 O O . TRP A 1 337 ? 15.546 -14.567 2.891 1.00 95.75 337 TRP A O 1
ATOM 2613 N N . ASN A 1 338 ? 13.359 -15.095 2.946 1.00 96.44 338 ASN A N 1
ATOM 2614 C CA . ASN A 1 338 ? 12.956 -14.086 3.911 1.00 96.44 338 ASN A CA 1
ATOM 2615 C C . ASN A 1 338 ? 12.478 -14.772 5.190 1.00 96.44 338 ASN A C 1
ATOM 2617 O O . ASN A 1 338 ? 11.606 -15.638 5.133 1.00 96.44 338 ASN A O 1
ATOM 2621 N N . TYR A 1 339 ? 13.013 -14.346 6.327 1.00 97.00 339 TYR A N 1
ATOM 2622 C CA . TYR A 1 339 ? 12.722 -14.868 7.657 1.00 97.00 339 TYR A CA 1
ATOM 2623 C C . TYR A 1 339 ? 12.273 -13.736 8.570 1.00 97.00 339 TYR A C 1
ATOM 2625 O O . TYR A 1 339 ? 12.824 -12.633 8.513 1.00 97.00 339 TYR A O 1
ATOM 2633 N N . GLU A 1 340 ? 11.318 -14.020 9.447 1.00 97.06 340 GLU A N 1
ATOM 2634 C CA . GLU A 1 340 ? 10.908 -13.091 10.492 1.00 97.06 340 GLU A CA 1
ATOM 2635 C C . GLU A 1 340 ? 10.485 -13.799 11.773 1.00 97.06 340 GLU A C 1
ATOM 2637 O O . GLU A 1 340 ? 9.987 -14.928 11.762 1.00 97.06 340 GLU A O 1
ATOM 2642 N N . LEU A 1 341 ? 10.692 -13.098 12.880 1.00 98.19 341 LEU A N 1
ATOM 2643 C CA . LEU A 1 341 ? 10.214 -13.473 14.198 1.00 98.19 341 LEU A CA 1
ATOM 2644 C C . LEU A 1 341 ? 9.836 -12.193 14.933 1.00 98.19 341 LEU A C 1
ATOM 2646 O O . LEU A 1 341 ? 10.654 -11.278 15.058 1.00 98.19 341 LEU A O 1
ATOM 2650 N N . GLY A 1 342 ? 8.607 -12.140 15.420 1.00 97.69 342 GLY A N 1
ATOM 2651 C CA . GLY A 1 342 ? 8.051 -10.970 16.061 1.00 97.69 342 GLY A CA 1
ATOM 2652 C C . GLY A 1 342 ? 7.182 -11.284 17.267 1.00 97.69 342 GLY A C 1
ATOM 2653 O O . GLY A 1 342 ? 6.782 -12.417 17.540 1.00 97.69 342 GLY A O 1
ATOM 2654 N N . LEU A 1 343 ? 6.921 -10.223 18.013 1.00 96.75 343 LEU A N 1
ATOM 2655 C CA . LEU A 1 343 ? 6.084 -10.168 19.195 1.00 96.75 343 LEU A CA 1
ATOM 2656 C C . LEU A 1 343 ? 5.135 -8.986 19.022 1.00 96.75 343 LEU A C 1
ATOM 2658 O O . LEU A 1 343 ? 5.580 -7.876 18.739 1.00 96.75 343 LEU A O 1
ATOM 2662 N N . ARG A 1 344 ? 3.849 -9.210 19.269 1.00 95.38 344 ARG A N 1
ATOM 2663 C CA . ARG A 1 344 ? 2.821 -8.179 19.391 1.00 95.38 344 ARG A CA 1
ATOM 2664 C C . ARG A 1 344 ? 2.137 -8.328 20.740 1.00 95.38 344 ARG A C 1
ATOM 2666 O O . ARG A 1 344 ? 1.709 -9.426 21.092 1.00 95.38 344 ARG A O 1
ATOM 2673 N N . SER A 1 345 ? 2.035 -7.244 21.503 1.00 93.81 345 SER A N 1
ATOM 2674 C CA . SER A 1 345 ? 1.422 -7.281 22.825 1.00 93.81 345 SER A CA 1
ATOM 2675 C C . SER A 1 345 ? 0.690 -5.996 23.186 1.00 93.81 345 SER A C 1
ATOM 2677 O O . SER A 1 345 ? 1.282 -4.919 23.178 1.00 93.81 345 SER A O 1
ATOM 2679 N N . SER A 1 346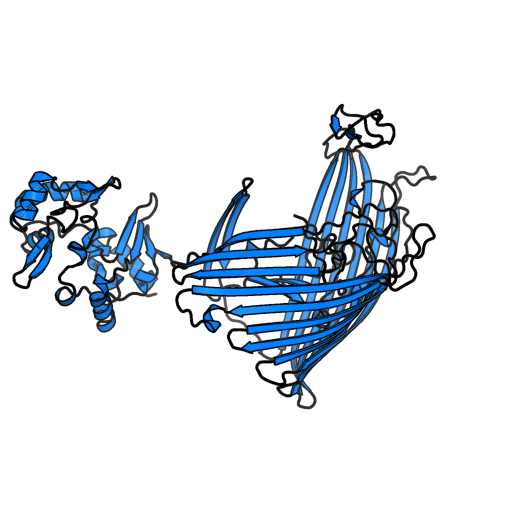 ? -0.548 -6.135 23.658 1.00 89.31 346 SER A N 1
ATOM 2680 C CA . SER A 1 346 ? -1.241 -5.094 24.429 1.00 89.31 346 SER A CA 1
ATOM 2681 C C . SER A 1 346 ? -0.920 -5.309 25.906 1.00 89.31 346 SER A C 1
ATOM 2683 O O . SER A 1 346 ? -1.685 -5.931 26.639 1.00 89.31 346 SER A O 1
ATOM 2685 N N . VAL A 1 347 ? 0.285 -4.898 26.318 1.00 83.69 347 VAL A N 1
ATOM 2686 C CA . VAL A 1 347 ? 0.849 -5.170 27.657 1.00 83.69 347 VAL A CA 1
ATOM 2687 C C . VAL A 1 347 ? -0.090 -4.675 28.761 1.00 83.69 347 VAL A C 1
ATOM 2689 O O . VAL A 1 347 ? -0.271 -5.338 29.782 1.00 83.69 347 VAL A O 1
ATOM 2692 N N . THR A 1 348 ? -0.705 -3.518 28.532 1.00 84.12 348 THR A N 1
ATOM 2693 C CA . THR A 1 348 ? -1.753 -2.920 29.361 1.00 84.12 348 THR A CA 1
ATOM 2694 C C . THR A 1 348 ? -2.790 -2.258 28.442 1.00 84.12 348 THR A C 1
ATOM 2696 O O . THR A 1 348 ? -2.509 -2.063 27.259 1.00 84.12 348 THR A O 1
ATOM 2699 N N . PRO A 1 349 ? -3.967 -1.843 28.950 1.00 81.19 349 PRO A N 1
ATOM 2700 C CA . PRO A 1 349 ? -4.931 -1.077 28.151 1.00 81.19 349 PRO A CA 1
ATOM 2701 C C . PRO A 1 349 ? -4.377 0.233 27.570 1.00 81.19 349 PRO A C 1
ATOM 2703 O O . PRO A 1 349 ? -4.963 0.779 26.646 1.00 81.19 349 PRO A O 1
ATOM 2706 N N . TRP A 1 350 ? -3.268 0.739 28.117 1.00 85.50 350 TRP A N 1
ATOM 2707 C CA . TRP A 1 350 ? -2.638 1.991 27.706 1.00 85.50 350 TRP A CA 1
ATOM 2708 C C . TRP A 1 350 ? -1.314 1.804 26.953 1.00 85.50 350 TRP A C 1
ATOM 2710 O O . TRP A 1 350 ? -0.725 2.797 26.539 1.00 85.50 350 TRP A O 1
ATOM 2720 N N . LEU A 1 351 ? -0.818 0.572 26.782 1.00 88.50 351 LEU A N 1
ATOM 2721 C CA . LEU A 1 351 ? 0.456 0.300 26.114 1.00 88.50 351 LEU A CA 1
ATOM 2722 C C . LEU A 1 351 ? 0.340 -0.857 25.129 1.00 88.50 351 LEU A C 1
ATOM 2724 O O . LEU A 1 351 ? 0.156 -2.015 25.515 1.00 88.50 351 LEU A O 1
ATOM 2728 N N . PHE A 1 352 ? 0.586 -0.532 23.868 1.00 93.56 352 PHE A N 1
ATOM 2729 C CA . PHE A 1 352 ? 0.810 -1.483 22.797 1.00 93.56 352 PHE A CA 1
ATOM 2730 C C . PHE A 1 352 ? 2.287 -1.493 22.396 1.00 93.56 352 PHE A C 1
ATOM 2732 O O . PHE A 1 352 ? 2.918 -0.441 22.262 1.00 93.56 352 PHE A O 1
ATOM 2739 N N . VAL A 1 353 ? 2.829 -2.695 22.198 1.00 95.00 353 VAL A N 1
ATOM 2740 C CA . VAL A 1 353 ? 4.198 -2.923 21.732 1.00 95.00 353 VAL A CA 1
ATOM 2741 C C . VAL A 1 353 ? 4.192 -3.962 20.620 1.00 95.00 353 VAL A C 1
ATOM 2743 O O . VAL A 1 353 ? 3.641 -5.052 20.777 1.00 95.00 353 VAL A O 1
ATOM 2746 N N . GLU A 1 354 ? 4.884 -3.656 19.532 1.00 96.81 354 GLU A N 1
ATOM 2747 C CA . GLU A 1 354 ? 5.250 -4.605 18.491 1.00 96.81 354 GLU A CA 1
ATOM 2748 C C . GLU A 1 354 ? 6.758 -4.541 18.249 1.00 96.81 354 GLU A C 1
ATOM 2750 O O . GLU A 1 354 ? 7.349 -3.462 18.214 1.00 96.81 354 GLU A O 1
ATOM 2755 N N . ALA A 1 355 ? 7.393 -5.698 18.100 1.00 97.50 355 ALA A N 1
ATOM 2756 C CA . ALA A 1 355 ? 8.805 -5.808 17.767 1.00 97.50 355 ALA A CA 1
ATOM 2757 C C . ALA A 1 355 ? 9.021 -7.006 16.844 1.00 97.50 355 ALA A C 1
ATOM 2759 O O . ALA A 1 355 ? 8.592 -8.109 17.170 1.00 97.50 355 ALA A O 1
ATOM 2760 N N . THR A 1 356 ? 9.709 -6.804 15.723 1.00 97.94 356 THR A N 1
ATOM 2761 C CA . THR A 1 356 ? 9.964 -7.837 14.713 1.00 97.94 356 THR A CA 1
ATOM 2762 C C . THR A 1 356 ? 11.418 -7.794 14.280 1.00 97.94 356 THR A C 1
ATOM 2764 O O . THR A 1 356 ? 11.899 -6.753 13.843 1.00 97.94 356 THR A O 1
ATOM 2767 N N . GLY A 1 357 ? 12.120 -8.921 14.370 1.00 98.25 357 GLY A N 1
ATOM 2768 C CA . GLY A 1 357 ? 13.411 -9.124 13.717 1.00 98.25 357 GLY A CA 1
ATOM 2769 C C . GLY A 1 357 ? 13.214 -9.758 12.344 1.00 98.25 357 GLY A C 1
ATOM 2770 O O . GLY A 1 357 ? 12.363 -10.636 12.188 1.00 98.25 357 GLY A O 1
ATOM 2771 N N . PHE A 1 358 ? 13.997 -9.336 11.353 1.00 97.62 358 PHE A N 1
ATOM 2772 C CA . PHE A 1 358 ? 13.908 -9.866 9.993 1.00 97.62 358 PHE A CA 1
ATOM 2773 C C . PHE A 1 358 ? 15.283 -10.106 9.361 1.00 97.62 358 PHE A C 1
ATOM 2775 O O . PHE A 1 358 ? 16.268 -9.438 9.681 1.00 97.62 358 PHE A O 1
ATOM 2782 N N . LEU A 1 359 ? 15.319 -11.050 8.421 1.00 97.44 359 LEU A N 1
ATOM 2783 C CA . LEU A 1 359 ? 16.459 -11.348 7.559 1.00 97.44 359 LEU A CA 1
ATOM 2784 C C . LEU A 1 359 ? 15.949 -11.659 6.151 1.00 97.44 359 LEU A C 1
ATOM 2786 O O . LEU A 1 359 ? 15.085 -12.512 5.984 1.00 97.44 359 LEU A O 1
ATOM 2790 N N . MET A 1 360 ? 16.513 -11.006 5.145 1.00 96.31 360 MET A N 1
ATOM 2791 C CA . MET A 1 360 ? 16.241 -11.238 3.731 1.00 96.31 360 MET A CA 1
ATOM 2792 C C . MET A 1 360 ? 17.570 -11.531 3.045 1.00 96.31 360 MET A C 1
ATOM 2794 O O . MET A 1 360 ? 18.478 -10.697 3.054 1.00 96.31 360 MET A O 1
ATOM 2798 N N . ASP A 1 361 ? 17.698 -12.728 2.489 1.00 95.81 361 ASP A N 1
ATOM 2799 C CA . ASP A 1 361 ? 18.923 -13.209 1.855 1.00 95.81 361 ASP A CA 1
ATOM 2800 C C . ASP A 1 361 ? 18.671 -13.408 0.361 1.00 95.81 361 ASP A C 1
ATOM 2802 O O . ASP A 1 361 ? 18.001 -14.361 -0.043 1.00 95.81 361 ASP A O 1
ATOM 2806 N N . PHE A 1 362 ? 19.155 -12.476 -0.457 1.00 93.69 362 PHE A N 1
ATOM 2807 C CA . PHE A 1 362 ? 18.990 -12.497 -1.904 1.00 93.69 362 PHE A CA 1
ATOM 2808 C C . PHE A 1 362 ? 20.121 -13.293 -2.540 1.00 93.69 362 PHE A C 1
ATOM 2810 O O . PHE A 1 362 ? 21.297 -12.996 -2.343 1.00 93.69 362 PHE A O 1
ATOM 2817 N N . SER A 1 363 ? 19.759 -14.275 -3.360 1.00 90.25 363 SER A N 1
ATOM 2818 C CA . SER A 1 363 ? 20.712 -14.966 -4.240 1.00 90.25 363 SER A CA 1
ATOM 2819 C C . SER A 1 363 ? 21.063 -14.114 -5.461 1.00 90.25 363 SER A C 1
ATOM 2821 O O . SER A 1 363 ? 22.215 -14.078 -5.888 1.00 90.25 363 SER A O 1
ATOM 2823 N N . ASN A 1 364 ? 20.074 -13.378 -5.967 1.00 83.88 364 ASN A N 1
ATOM 2824 C CA . ASN A 1 364 ? 20.219 -12.383 -7.012 1.00 83.88 364 ASN A CA 1
ATOM 2825 C C . ASN A 1 364 ? 19.217 -11.252 -6.752 1.00 83.88 364 ASN A C 1
ATOM 2827 O O . ASN A 1 364 ? 18.017 -11.507 -6.636 1.00 83.88 364 ASN A O 1
ATOM 2831 N N . GLN A 1 365 ? 19.712 -10.024 -6.642 1.00 81.62 365 GLN A N 1
ATOM 2832 C CA . GLN A 1 365 ? 18.920 -8.797 -6.652 1.00 81.62 365 GLN A CA 1
ATOM 2833 C C . GLN A 1 365 ? 19.275 -8.014 -7.918 1.00 81.62 365 GLN A C 1
ATOM 2835 O O . GLN A 1 365 ? 20.407 -8.050 -8.380 1.00 81.62 365 GLN A O 1
ATOM 2840 N N . ILE A 1 366 ? 18.335 -7.286 -8.490 1.00 75.81 366 ILE A N 1
ATOM 2841 C CA . ILE A 1 366 ? 18.505 -6.378 -9.619 1.00 75.81 366 ILE A CA 1
ATOM 2842 C C . ILE A 1 366 ? 18.515 -4.969 -9.020 1.00 75.81 366 ILE A C 1
ATOM 2844 O O . ILE A 1 366 ? 17.599 -4.621 -8.287 1.00 75.81 366 ILE A O 1
ATOM 2848 N N . ILE A 1 367 ? 19.536 -4.145 -9.283 1.00 64.94 367 ILE A N 1
ATOM 2849 C CA . ILE A 1 367 ? 19.583 -2.743 -8.816 1.00 64.94 367 ILE A CA 1
ATOM 2850 C C . ILE A 1 367 ? 19.613 -1.829 -10.045 1.00 64.94 367 ILE A C 1
ATOM 2852 O O . ILE A 1 367 ? 20.604 -1.850 -10.783 1.00 64.94 367 ILE A O 1
ATOM 2856 N N . PRO A 1 368 ? 18.546 -1.050 -10.301 1.00 57.47 368 PRO A N 1
ATOM 2857 C CA . PRO A 1 368 ? 18.426 -0.237 -11.494 1.00 57.47 368 PRO A CA 1
ATOM 2858 C C . PRO A 1 368 ? 19.433 0.908 -11.481 1.00 57.47 368 PRO A C 1
ATOM 2860 O O . PRO A 1 368 ? 19.740 1.520 -10.461 1.00 57.47 368 PRO A O 1
ATOM 2863 N N . VAL A 1 369 ? 19.909 1.241 -12.671 1.00 48.00 369 VAL A N 1
ATOM 2864 C CA . VAL A 1 369 ? 20.606 2.494 -12.950 1.00 48.00 369 VAL A CA 1
ATOM 2865 C C . VAL A 1 369 ? 19.565 3.505 -13.429 1.00 48.00 369 VAL A C 1
ATOM 2867 O O . VAL A 1 369 ? 18.716 3.192 -14.262 1.00 48.00 369 VAL A O 1
ATOM 2870 N N . ALA A 1 370 ? 19.579 4.716 -12.872 1.00 40.78 370 ALA A N 1
ATOM 2871 C CA . ALA A 1 370 ? 18.520 5.706 -13.068 1.00 40.78 370 ALA A CA 1
ATOM 2872 C C . ALA A 1 370 ? 18.205 5.984 -14.560 1.00 40.78 370 ALA A C 1
ATOM 2874 O O . ALA A 1 370 ? 18.944 6.672 -15.265 1.00 40.78 370 ALA A O 1
ATOM 2875 N N . GLU A 1 371 ? 17.035 5.535 -15.035 1.00 42.91 371 GLU A N 1
ATOM 2876 C CA . GLU A 1 371 ? 16.599 5.666 -16.441 1.00 42.91 371 GLU A CA 1
ATOM 2877 C C . GLU A 1 371 ? 16.295 7.118 -16.901 1.00 42.91 371 GLU A C 1
ATOM 2879 O O . GLU A 1 371 ? 16.018 7.373 -18.080 1.00 42.91 371 GLU A O 1
ATOM 2884 N N . SER A 1 372 ? 16.355 8.108 -16.002 1.00 36.31 372 SER A N 1
ATOM 2885 C CA . SER A 1 372 ? 16.090 9.525 -16.318 1.00 36.31 372 SER A CA 1
ATOM 2886 C C . SER A 1 372 ? 17.184 10.195 -17.173 1.00 36.31 372 SER A C 1
ATOM 2888 O O . SER A 1 372 ? 16.973 11.304 -17.675 1.00 36.31 372 SER A O 1
ATOM 2890 N N . ALA A 1 373 ? 18.328 9.535 -17.392 1.00 32.28 373 ALA A N 1
ATOM 2891 C CA . ALA A 1 373 ? 19.482 10.117 -18.084 1.00 32.28 373 ALA A CA 1
ATOM 2892 C C . ALA A 1 373 ? 19.294 10.323 -19.599 1.00 32.28 373 ALA A C 1
ATOM 2894 O O . ALA A 1 373 ? 20.026 11.097 -20.204 1.00 32.28 373 ALA A O 1
ATOM 2895 N N . GLY A 1 374 ? 18.275 9.727 -20.230 1.00 31.41 374 GLY A N 1
ATOM 2896 C CA . GLY A 1 374 ? 17.913 10.075 -21.609 1.00 31.41 374 GLY A CA 1
ATOM 2897 C C . GLY A 1 374 ? 19.066 9.968 -22.619 1.00 31.41 374 GLY A C 1
ATOM 2898 O O . GLY A 1 374 ? 19.242 10.878 -23.421 1.00 31.41 374 GLY A O 1
ATOM 2899 N N . GLY A 1 375 ? 19.815 8.865 -22.601 1.00 29.30 375 GLY A N 1
ATOM 2900 C CA . GLY A 1 375 ? 20.823 8.548 -23.614 1.00 29.30 375 GLY A CA 1
ATOM 2901 C C . GLY A 1 375 ? 22.029 7.805 -23.041 1.00 29.30 375 GLY A C 1
ATOM 2902 O O . GLY A 1 375 ? 22.584 8.232 -22.042 1.00 29.30 375 GLY A O 1
ATOM 2903 N N . ILE A 1 376 ? 22.435 6.744 -23.749 1.00 27.73 376 ILE A N 1
ATOM 2904 C CA . ILE A 1 376 ? 23.620 5.892 -23.539 1.00 27.73 376 ILE A CA 1
ATOM 2905 C C . ILE A 1 376 ? 23.535 4.948 -22.321 1.00 27.73 376 ILE A C 1
ATOM 2907 O O . ILE A 1 376 ? 23.973 5.261 -21.226 1.00 27.73 376 ILE A O 1
ATOM 2911 N N . GLY A 1 377 ? 22.994 3.749 -22.561 1.00 36.28 377 GLY A N 1
ATOM 2912 C CA . GLY A 1 377 ? 23.735 2.505 -22.317 1.00 36.28 377 GLY A CA 1
ATOM 2913 C C . GLY A 1 377 ? 24.192 2.139 -20.905 1.00 36.28 377 GLY A C 1
ATOM 2914 O O . GLY A 1 377 ? 25.182 1.427 -20.801 1.00 36.28 377 GLY A O 1
ATOM 2915 N N . PHE A 1 378 ? 23.499 2.536 -19.843 1.00 36.31 378 PHE A N 1
ATOM 2916 C CA . PHE A 1 378 ? 23.645 1.831 -18.569 1.00 36.31 378 PHE A CA 1
ATOM 2917 C C . PHE A 1 378 ? 22.496 0.829 -18.482 1.00 36.31 378 PHE A C 1
ATOM 2919 O O . PHE A 1 378 ? 21.352 1.203 -18.236 1.00 36.31 378 PHE A O 1
ATOM 2926 N N . GLY A 1 379 ? 22.789 -0.424 -18.828 1.00 44.69 379 GLY A N 1
ATOM 2927 C CA . GLY A 1 379 ? 21.883 -1.537 -18.574 1.00 44.69 379 GLY A CA 1
ATOM 2928 C C . GLY A 1 379 ? 21.796 -1.784 -17.074 1.00 44.69 379 GLY A C 1
ATOM 2929 O O . GLY A 1 379 ? 22.757 -1.540 -16.340 1.00 44.69 379 GLY A O 1
ATOM 2930 N N . VAL A 1 380 ? 20.642 -2.251 -16.615 1.00 51.06 380 VAL A N 1
ATOM 2931 C CA . VAL A 1 380 ? 20.543 -2.808 -15.273 1.00 51.06 380 VAL A CA 1
ATOM 2932 C C . VAL A 1 380 ? 21.425 -4.057 -15.234 1.00 51.06 380 VAL A C 1
ATOM 2934 O O . VAL A 1 380 ? 21.329 -4.915 -16.107 1.00 51.06 380 VAL A O 1
ATOM 2937 N N . VAL A 1 381 ? 22.337 -4.133 -14.268 1.00 56.25 381 VAL A N 1
ATOM 2938 C CA . VAL A 1 381 ? 23.200 -5.304 -14.068 1.00 56.25 381 VAL A CA 1
ATOM 2939 C C . VAL A 1 381 ? 22.644 -6.061 -12.874 1.00 56.25 381 VAL A C 1
ATOM 2941 O O . VAL A 1 381 ? 22.350 -5.420 -11.862 1.00 56.25 381 VAL A O 1
ATOM 2944 N N . ASN A 1 382 ? 22.545 -7.394 -12.959 1.00 59.62 382 ASN A N 1
ATOM 2945 C CA . ASN A 1 382 ? 22.305 -8.240 -11.786 1.00 59.62 382 ASN A CA 1
ATOM 2946 C C . ASN A 1 382 ? 23.236 -7.768 -10.663 1.00 59.62 382 ASN A C 1
ATOM 2948 O O . ASN A 1 382 ? 24.463 -7.767 -10.803 1.00 59.62 382 ASN A O 1
ATOM 2952 N N . ALA A 1 383 ? 22.645 -7.247 -9.589 1.00 59.97 383 ALA A N 1
ATOM 2953 C CA . ALA A 1 383 ? 23.346 -6.756 -8.414 1.00 59.97 383 ALA A CA 1
ATOM 2954 C C . ALA A 1 383 ? 24.088 -7.894 -7.702 1.00 59.97 383 ALA A C 1
ATOM 2956 O O . ALA A 1 383 ? 25.066 -7.641 -7.002 1.00 59.97 383 ALA A O 1
ATOM 2957 N N . GLY A 1 384 ? 23.681 -9.140 -7.959 1.00 76.12 384 GLY A N 1
ATOM 2958 C CA . GLY A 1 384 ? 24.215 -10.332 -7.322 1.00 76.12 384 GLY A CA 1
ATOM 2959 C C . GLY A 1 384 ? 23.584 -10.538 -5.950 1.00 76.12 384 GLY A C 1
ATOM 2960 O O . GLY A 1 384 ? 22.498 -10.026 -5.672 1.00 76.12 384 GLY A O 1
ATOM 2961 N N . ALA A 1 385 ? 24.262 -11.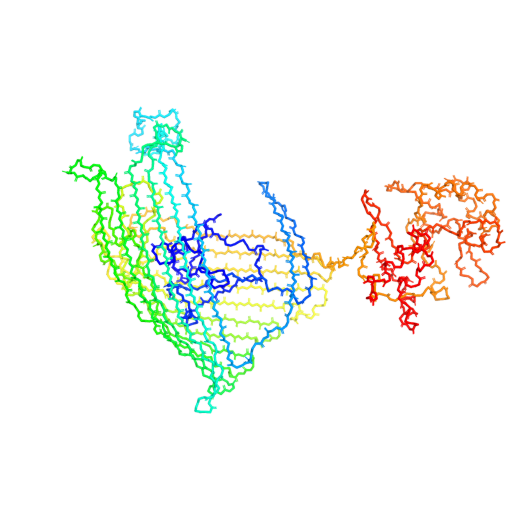303 -5.099 1.00 89.50 385 ALA A N 1
ATOM 2962 C CA . ALA A 1 385 ? 23.751 -11.624 -3.777 1.00 89.50 385 ALA A CA 1
ATOM 2963 C C . ALA A 1 385 ? 23.846 -10.423 -2.821 1.00 89.50 385 ALA A C 1
ATOM 2965 O O . ALA A 1 385 ? 24.904 -9.796 -2.681 1.00 89.50 385 ALA A O 1
ATOM 2966 N N . THR A 1 386 ? 22.745 -10.131 -2.135 1.00 92.69 386 THR A N 1
ATOM 2967 C CA . THR A 1 386 ? 22.644 -9.089 -1.106 1.00 92.69 386 THR A CA 1
ATOM 2968 C C . THR A 1 386 ? 21.987 -9.656 0.142 1.00 92.69 386 THR A C 1
ATOM 2970 O O . THR A 1 386 ? 21.308 -10.684 0.107 1.00 92.69 386 THR A O 1
ATOM 2973 N N . ARG A 1 387 ? 22.212 -9.005 1.280 1.00 95.44 387 ARG A N 1
ATOM 2974 C CA . ARG A 1 387 ? 21.583 -9.374 2.543 1.00 95.44 387 ARG A CA 1
ATOM 2975 C C . ARG A 1 387 ? 21.057 -8.137 3.240 1.00 95.44 387 ARG A C 1
ATOM 2977 O O . ARG A 1 387 ? 21.773 -7.149 3.350 1.00 95.44 387 ARG A O 1
ATOM 2984 N N . HIS A 1 388 ? 19.812 -8.219 3.690 1.00 96.25 388 HIS A N 1
ATOM 2985 C CA . HIS A 1 388 ? 19.127 -7.173 4.434 1.00 96.25 388 HIS A CA 1
ATOM 2986 C C . HIS A 1 388 ? 18.677 -7.762 5.766 1.00 96.25 388 HIS A C 1
ATOM 2988 O O . HIS A 1 388 ? 17.935 -8.741 5.797 1.00 96.25 388 HIS A O 1
ATOM 2994 N N . GLN A 1 389 ? 19.129 -7.197 6.875 1.00 97.56 389 GLN A N 1
ATOM 2995 C CA . GLN A 1 389 ? 18.813 -7.700 8.209 1.00 97.56 389 GLN A CA 1
ATOM 2996 C C . GLN A 1 389 ? 18.550 -6.544 9.158 1.00 97.56 389 GLN A C 1
ATOM 2998 O O . GLN A 1 389 ? 19.136 -5.472 9.014 1.00 97.56 389 GLN A O 1
ATOM 3003 N N . GLY A 1 390 ? 17.674 -6.742 10.132 1.00 97.81 390 GLY A N 1
ATOM 3004 C CA . GLY A 1 390 ? 17.313 -5.641 11.006 1.00 97.81 390 GLY A CA 1
ATOM 3005 C C . GLY A 1 390 ? 16.168 -5.944 11.944 1.00 97.81 390 GLY A C 1
ATOM 3006 O O . GLY A 1 390 ? 15.776 -7.098 12.142 1.00 97.81 390 GLY A O 1
ATOM 3007 N N . PHE A 1 391 ? 15.642 -4.876 12.530 1.00 97.94 391 PHE A N 1
ATOM 3008 C CA . PHE A 1 391 ? 14.483 -4.947 13.399 1.00 97.94 391 PHE A CA 1
ATOM 3009 C C . PHE A 1 391 ? 13.558 -3.747 13.203 1.00 97.94 391 PHE A C 1
ATOM 3011 O O . PHE A 1 391 ? 13.985 -2.644 12.866 1.00 97.94 391 PHE A O 1
ATOM 3018 N N . GLU A 1 392 ? 12.277 -3.984 13.440 1.00 97.31 392 GLU A N 1
ATOM 3019 C CA . GLU A 1 392 ? 11.191 -3.014 13.376 1.00 97.31 392 GLU A CA 1
ATOM 3020 C C . GLU A 1 392 ? 10.482 -3.014 14.728 1.00 97.31 392 GLU A C 1
ATOM 3022 O O . GLU A 1 392 ? 10.195 -4.081 15.272 1.00 97.31 392 GLU A O 1
ATOM 3027 N N . THR A 1 393 ? 10.204 -1.840 15.286 1.00 97.12 393 THR A N 1
ATOM 3028 C CA . THR A 1 393 ? 9.440 -1.694 16.525 1.00 97.12 393 THR A CA 1
ATOM 3029 C C . THR A 1 393 ? 8.360 -0.637 16.379 1.00 97.12 393 THR A C 1
ATOM 3031 O O . THR A 1 393 ? 8.566 0.392 15.734 1.00 97.12 393 THR A O 1
ATOM 3034 N N . ALA A 1 394 ? 7.214 -0.891 17.002 1.00 94.94 394 ALA A N 1
ATOM 3035 C CA . ALA A 1 394 ? 6.128 0.063 17.144 1.00 94.94 394 ALA A CA 1
ATOM 3036 C C . ALA A 1 394 ? 5.693 0.124 18.610 1.00 94.94 394 ALA A C 1
ATOM 3038 O O . ALA A 1 394 ? 5.485 -0.903 19.257 1.00 94.94 394 ALA A O 1
ATOM 3039 N N . PHE A 1 395 ? 5.550 1.335 19.129 1.00 94.06 395 PHE A N 1
ATOM 3040 C CA . PHE A 1 395 ? 5.014 1.620 20.449 1.00 94.06 395 PHE A CA 1
ATOM 3041 C C . PHE A 1 395 ? 3.839 2.568 20.279 1.00 94.06 395 PHE A C 1
ATOM 3043 O O . PHE A 1 395 ? 3.990 3.604 19.632 1.00 94.06 395 PHE A O 1
ATOM 3050 N N . ALA A 1 396 ? 2.705 2.238 20.886 1.00 93.50 396 ALA A N 1
ATOM 3051 C CA . ALA A 1 396 ? 1.594 3.167 21.032 1.00 93.50 396 ALA A CA 1
ATOM 3052 C C . ALA A 1 396 ? 1.217 3.254 22.511 1.00 93.50 396 ALA A C 1
ATOM 3054 O O . ALA A 1 396 ? 1.029 2.235 23.182 1.00 93.50 396 ALA A O 1
ATOM 3055 N N . VAL A 1 397 ? 1.168 4.478 23.025 1.00 93.38 397 VAL A N 1
ATOM 3056 C CA . VAL A 1 397 ? 0.881 4.787 24.422 1.00 93.38 397 VAL A CA 1
ATOM 3057 C C . VAL A 1 397 ? -0.347 5.679 24.481 1.00 93.38 397 VAL A C 1
ATOM 3059 O O . VAL A 1 397 ? -0.319 6.820 24.019 1.00 93.38 397 VAL A O 1
ATOM 3062 N N . ASP A 1 398 ? -1.404 5.175 25.103 1.00 91.31 398 ASP A N 1
ATOM 3063 C CA . ASP A 1 398 ? -2.569 5.969 25.470 1.00 91.31 398 ASP A CA 1
ATOM 3064 C C . ASP A 1 398 ? -2.298 6.654 26.814 1.00 91.31 398 ASP A C 1
ATOM 3066 O O . ASP A 1 398 ? -2.517 6.114 27.905 1.00 91.31 398 ASP A O 1
ATOM 3070 N N . ILE A 1 399 ? -1.753 7.865 26.725 1.00 92.62 399 ILE A N 1
ATOM 3071 C CA . ILE A 1 399 ? -1.386 8.680 27.883 1.00 92.62 399 ILE A CA 1
ATOM 3072 C C . ILE A 1 399 ? -2.643 9.070 28.671 1.00 92.62 399 ILE A C 1
ATOM 3074 O O . ILE A 1 399 ? -2.580 9.216 29.894 1.00 92.62 399 ILE A O 1
ATOM 3078 N N . SER A 1 400 ? -3.793 9.204 28.010 1.00 88.19 400 SER A N 1
ATOM 3079 C CA . SER A 1 400 ? -5.053 9.522 28.681 1.00 88.19 400 SER A CA 1
ATOM 3080 C C . SER A 1 400 ? -5.500 8.417 29.615 1.00 88.19 400 SER A C 1
ATOM 3082 O O . SER A 1 400 ? -5.802 8.699 30.777 1.00 88.19 400 SER A O 1
ATOM 3084 N N . ASN A 1 401 ? -5.467 7.169 29.154 1.00 85.62 401 ASN A N 1
ATOM 3085 C CA . ASN A 1 401 ? -5.756 6.013 29.993 1.00 85.62 401 ASN A CA 1
ATOM 3086 C C . ASN A 1 401 ? -4.685 5.803 31.077 1.00 85.62 401 ASN A C 1
ATOM 3088 O O . ASN A 1 401 ? -5.032 5.445 32.203 1.00 85.62 401 ASN A O 1
ATOM 3092 N N . LEU A 1 402 ? -3.408 6.093 30.796 1.00 87.75 402 LEU A N 1
ATOM 3093 C CA . LEU A 1 402 ? -2.331 6.037 31.796 1.00 87.75 402 LEU A CA 1
ATOM 3094 C C . LEU A 1 402 ? -2.511 7.069 32.929 1.00 87.75 402 LEU A C 1
ATOM 3096 O O . LEU A 1 402 ? -2.272 6.752 34.094 1.00 87.75 402 LEU A O 1
ATOM 3100 N N . LEU A 1 403 ? -2.923 8.299 32.602 1.00 88.81 403 LEU A N 1
ATOM 3101 C CA . LEU A 1 403 ? -3.088 9.404 33.560 1.00 88.81 403 LEU A CA 1
ATOM 3102 C C . LEU A 1 403 ? -4.517 9.532 34.118 1.00 88.81 403 LEU A C 1
ATOM 3104 O O . LEU A 1 403 ? -4.764 10.377 34.979 1.00 88.81 403 LEU A O 1
ATOM 3108 N N . GLY A 1 404 ? -5.469 8.735 33.625 1.00 83.12 404 GLY A N 1
ATOM 3109 C CA . GLY A 1 404 ? -6.887 8.831 33.985 1.00 83.12 404 GLY A CA 1
ATOM 3110 C C . GLY A 1 404 ? -7.560 10.129 33.518 1.00 83.12 404 GLY A C 1
ATOM 3111 O O . GLY A 1 404 ? -8.532 10.583 34.129 1.00 83.12 404 GLY A O 1
ATOM 3112 N N . SER A 1 405 ? -7.041 10.763 32.464 1.00 80.94 405 SER A N 1
ATOM 3113 C CA . SER A 1 405 ? -7.602 12.002 31.922 1.00 80.94 405 SER A CA 1
ATOM 3114 C C . SER A 1 405 ? -8.904 11.715 31.179 1.00 80.94 405 SER A C 1
ATOM 3116 O O . SER A 1 405 ? -8.926 10.958 30.218 1.00 80.94 405 SER A O 1
ATOM 3118 N N . LYS A 1 406 ? -9.990 12.375 31.592 1.00 77.75 406 LYS A N 1
ATOM 3119 C CA . LYS A 1 406 ? -11.292 12.313 30.902 1.00 77.75 406 LYS A CA 1
ATOM 3120 C C . LYS A 1 406 ? -11.560 13.498 29.978 1.00 77.75 406 LYS A C 1
ATOM 3122 O O . LYS A 1 406 ? -12.597 13.515 29.333 1.00 77.75 406 LYS A O 1
ATOM 3127 N N . LYS A 1 407 ? -10.698 14.521 29.987 1.00 83.06 407 LYS A N 1
ATOM 3128 C CA . LYS A 1 407 ? -10.907 15.785 29.248 1.00 83.06 407 LYS A CA 1
ATOM 3129 C C . LYS A 1 407 ? -10.181 15.830 27.906 1.00 83.06 407 LYS A C 1
ATOM 3131 O O . LYS A 1 407 ? -10.602 16.553 27.010 1.00 83.06 407 LYS A O 1
ATOM 3136 N N . TRP A 1 408 ? -9.073 15.105 27.835 1.00 83.62 408 TRP A N 1
ATOM 3137 C CA . TRP A 1 408 ? -8.174 15.055 26.696 1.00 83.62 408 TRP A CA 1
ATOM 3138 C C . TRP A 1 408 ? -7.933 13.599 26.343 1.00 83.62 408 TRP A C 1
ATOM 3140 O O . TRP A 1 408 ? -7.717 12.800 27.255 1.00 83.62 408 TRP A O 1
ATOM 3150 N N . ASN A 1 409 ? -7.928 13.293 25.054 1.00 85.69 409 ASN A N 1
ATOM 3151 C CA . ASN A 1 409 ? -7.411 12.080 24.449 1.00 85.69 409 ASN A CA 1
ATOM 3152 C C . ASN A 1 409 ? -5.973 12.353 23.974 1.00 85.69 409 ASN A C 1
ATOM 3154 O O . ASN A 1 409 ? -5.755 13.173 23.083 1.00 85.69 409 ASN A O 1
ATOM 3158 N N . LEU A 1 410 ? -4.995 11.736 24.630 1.00 89.81 410 LEU A N 1
ATOM 3159 C CA . LEU A 1 410 ? -3.566 11.935 24.440 1.00 89.81 410 LEU A CA 1
ATOM 3160 C C . LEU A 1 410 ? -2.957 10.612 23.988 1.00 89.81 410 LEU A C 1
ATOM 3162 O O . LEU A 1 410 ? -2.864 9.670 24.777 1.00 89.81 410 LEU A O 1
ATOM 3166 N N . LEU A 1 411 ? -2.506 10.563 22.740 1.00 89.50 411 LEU A N 1
ATOM 3167 C CA . LEU A 1 411 ? -1.900 9.377 22.141 1.00 89.50 411 LEU A CA 1
ATOM 3168 C C . LEU A 1 411 ? -0.471 9.688 21.712 1.00 89.50 411 LEU A C 1
ATOM 3170 O O . LEU A 1 411 ? -0.219 10.705 21.063 1.00 89.50 411 LEU A O 1
ATOM 3174 N N . TYR A 1 412 ? 0.461 8.814 22.072 1.00 94.19 412 TYR A N 1
ATOM 3175 C CA . TYR A 1 412 ? 1.846 8.880 21.623 1.00 94.19 412 TYR A CA 1
ATOM 3176 C C . TYR A 1 412 ? 2.216 7.623 20.843 1.00 94.19 412 TYR A C 1
ATOM 3178 O O . TYR A 1 412 ? 2.087 6.517 21.363 1.00 94.19 412 TYR A O 1
ATOM 3186 N N . ASP A 1 413 ? 2.745 7.808 19.637 1.00 92.19 413 ASP A N 1
ATOM 3187 C CA . ASP A 1 413 ? 3.194 6.736 18.755 1.00 92.19 413 ASP A CA 1
ATOM 3188 C C . ASP A 1 413 ? 4.686 6.882 18.444 1.00 92.19 413 ASP A C 1
ATOM 3190 O O . ASP A 1 413 ? 5.200 7.982 18.210 1.00 92.19 413 ASP A O 1
ATOM 3194 N N . LEU A 1 414 ? 5.385 5.754 18.380 1.00 94.88 414 LEU A N 1
ATOM 3195 C CA . LEU A 1 414 ? 6.769 5.661 17.935 1.00 94.88 414 LEU A CA 1
ATOM 3196 C C . LEU A 1 414 ? 6.937 4.416 17.073 1.00 94.88 414 LEU A C 1
ATOM 3198 O O . LEU A 1 414 ? 6.745 3.303 17.546 1.00 94.88 414 LEU A O 1
ATOM 3202 N N . ASN A 1 415 ? 7.377 4.610 15.838 1.00 96.12 415 ASN A N 1
ATOM 3203 C CA . ASN A 1 415 ? 7.799 3.558 14.929 1.00 96.12 415 ASN A CA 1
ATOM 3204 C C . ASN A 1 415 ? 9.287 3.726 14.655 1.00 96.12 415 ASN A C 1
ATOM 3206 O O . ASN A 1 415 ? 9.727 4.802 14.247 1.00 96.12 415 ASN A O 1
ATOM 3210 N N . LEU A 1 416 ? 10.060 2.671 14.867 1.00 96.94 416 LEU A N 1
ATOM 3211 C CA . LEU A 1 416 ? 11.497 2.673 14.659 1.00 96.94 416 LEU A CA 1
ATOM 3212 C C . LEU A 1 416 ? 11.897 1.458 13.827 1.00 96.94 416 LEU A C 1
ATOM 3214 O O . LEU A 1 416 ? 11.416 0.347 14.024 1.00 96.94 416 LEU A O 1
ATOM 3218 N N . THR A 1 417 ? 12.782 1.668 12.865 1.00 97.06 417 THR A N 1
ATOM 3219 C CA . THR A 1 417 ? 13.328 0.608 12.024 1.00 97.06 417 THR A CA 1
ATOM 3220 C C . THR A 1 417 ? 14.825 0.788 11.921 1.00 97.06 417 THR A C 1
ATOM 3222 O O . THR A 1 417 ? 15.299 1.881 11.609 1.00 97.06 417 THR A O 1
ATOM 3225 N N . TYR A 1 418 ? 15.549 -0.295 12.174 1.00 97.38 418 TYR A N 1
ATOM 3226 C CA . TYR A 1 418 ? 16.960 -0.419 11.860 1.00 97.38 418 TYR A CA 1
ATOM 3227 C C . TYR A 1 418 ? 17.139 -1.455 10.755 1.00 97.38 418 TYR A C 1
ATOM 3229 O O . TYR A 1 418 ? 16.590 -2.553 10.860 1.00 97.38 418 TYR A O 1
ATOM 3237 N N . VAL A 1 419 ? 17.911 -1.128 9.720 1.00 96.56 419 VAL A N 1
ATOM 3238 C CA . VAL A 1 419 ? 18.261 -2.062 8.647 1.00 96.56 419 VAL A CA 1
ATOM 3239 C C . VAL A 1 419 ? 19.731 -1.945 8.257 1.00 96.56 419 VAL A C 1
ATOM 3241 O O . VAL A 1 419 ? 20.245 -0.870 7.962 1.00 96.56 419 VAL A O 1
ATOM 3244 N N . ASP A 1 420 ? 20.397 -3.090 8.213 1.00 95.81 420 ASP A N 1
ATOM 3245 C CA . ASP A 1 420 ? 21.728 -3.279 7.655 1.00 95.81 420 ASP A CA 1
ATOM 3246 C C . ASP A 1 420 ? 21.591 -4.042 6.332 1.00 95.81 420 ASP A C 1
ATOM 3248 O O . ASP A 1 420 ? 21.237 -5.225 6.313 1.00 95.81 420 ASP A O 1
ATOM 3252 N N . ALA A 1 421 ? 21.797 -3.334 5.220 1.00 93.88 421 ALA A N 1
ATOM 3253 C CA . ALA A 1 421 ? 21.644 -3.855 3.866 1.00 93.88 421 ALA A CA 1
ATOM 3254 C C . ALA A 1 421 ? 22.954 -3.711 3.082 1.00 93.88 421 ALA A C 1
ATOM 3256 O O . ALA A 1 421 ? 23.447 -2.595 2.885 1.00 93.88 421 ALA A O 1
ATOM 3257 N N . TYR A 1 422 ? 23.520 -4.832 2.631 1.00 92.12 422 TYR A N 1
ATOM 3258 C CA . TYR A 1 422 ? 24.840 -4.883 1.994 1.00 92.12 422 TYR A CA 1
ATOM 3259 C C . TYR A 1 422 ? 24.954 -5.971 0.917 1.00 92.12 422 TYR A C 1
ATOM 3261 O O . TYR A 1 422 ? 24.179 -6.929 0.879 1.00 92.12 422 TYR A O 1
ATOM 3269 N N . TYR A 1 423 ? 25.957 -5.846 0.044 1.00 90.38 423 TYR A N 1
ATOM 3270 C CA . TYR A 1 423 ? 26.316 -6.888 -0.928 1.00 90.38 423 TYR A CA 1
ATOM 3271 C C . TYR A 1 423 ? 26.961 -8.080 -0.209 1.00 90.38 423 TYR A C 1
ATOM 3273 O O . TYR A 1 423 ? 28.061 -7.958 0.334 1.00 90.38 423 TYR A O 1
ATOM 3281 N N . SER A 1 424 ? 26.289 -9.230 -0.182 1.00 91.50 424 SER A N 1
ATOM 3282 C CA . SER A 1 424 ? 26.754 -10.440 0.511 1.00 91.50 424 SER A CA 1
ATOM 3283 C C . SER A 1 424 ? 27.630 -11.331 -0.382 1.00 91.50 424 SER A C 1
ATOM 3285 O O . SER A 1 424 ? 28.483 -12.068 0.125 1.00 91.50 424 SER A O 1
ATOM 3287 N N . GLY A 1 425 ? 27.463 -11.230 -1.704 1.00 86.00 425 GLY A N 1
ATOM 3288 C CA . GLY A 1 425 ? 28.288 -11.892 -2.717 1.00 86.00 425 GLY A CA 1
ATOM 3289 C C . GLY A 1 425 ? 29.405 -11.009 -3.270 1.00 86.00 425 GLY A C 1
ATOM 3290 O O . GLY A 1 425 ? 29.431 -9.798 -3.053 1.00 86.00 425 GLY A O 1
ATOM 3291 N N . ASP A 1 426 ? 30.333 -11.629 -4.000 1.00 81.50 426 ASP A N 1
ATOM 3292 C CA . ASP A 1 426 ? 31.368 -10.893 -4.728 1.00 81.50 426 ASP A CA 1
ATOM 3293 C C . ASP A 1 426 ? 30.742 -10.109 -5.887 1.00 81.50 426 ASP A C 1
ATOM 3295 O O . ASP A 1 426 ? 29.981 -10.653 -6.689 1.00 81.50 426 ASP A O 1
ATOM 3299 N N . ARG A 1 427 ? 31.076 -8.821 -5.983 1.00 77.75 427 ARG A N 1
ATOM 3300 C CA . ARG A 1 427 ? 30.606 -7.928 -7.046 1.00 77.75 427 ARG A CA 1
ATOM 3301 C C . ARG A 1 427 ? 31.717 -6.965 -7.403 1.00 77.75 427 ARG A C 1
ATOM 3303 O O . ARG A 1 427 ? 32.186 -6.244 -6.534 1.00 77.75 427 ARG A O 1
ATOM 3310 N N . PHE A 1 428 ? 32.103 -6.910 -8.672 1.00 73.44 428 PHE A N 1
ATOM 3311 C CA . PHE A 1 428 ? 33.190 -6.046 -9.123 1.00 73.44 428 PHE A CA 1
ATOM 3312 C C . PHE A 1 428 ? 32.647 -4.807 -9.837 1.00 73.44 428 PHE A C 1
ATOM 3314 O O . PHE A 1 428 ? 31.866 -4.921 -10.780 1.00 73.44 428 PHE A O 1
ATOM 3321 N N . VAL A 1 429 ? 33.061 -3.625 -9.385 1.00 71.81 429 VAL A N 1
ATOM 3322 C CA . VAL A 1 429 ? 32.797 -2.335 -10.035 1.00 71.81 429 VAL A CA 1
ATOM 3323 C C . VAL A 1 429 ? 34.147 -1.658 -10.235 1.00 71.81 429 VAL A C 1
ATOM 3325 O O . VAL A 1 429 ? 34.870 -1.468 -9.262 1.00 71.81 429 VAL A O 1
ATOM 3328 N N . GLU A 1 430 ? 34.501 -1.333 -11.483 1.00 72.19 430 GLU A N 1
ATOM 3329 C CA . GLU A 1 430 ? 35.821 -0.768 -11.833 1.00 72.19 430 GLU A CA 1
ATOM 3330 C C . GLU A 1 430 ? 36.987 -1.618 -11.276 1.00 72.19 430 GLU A C 1
ATOM 3332 O O . GLU A 1 430 ? 37.901 -1.108 -10.632 1.00 72.19 430 GLU A O 1
ATOM 3337 N N . ASP A 1 431 ? 36.908 -2.940 -11.477 1.00 76.62 431 ASP A N 1
ATOM 3338 C CA . ASP A 1 431 ? 37.875 -3.952 -11.013 1.00 76.62 431 ASP A CA 1
ATOM 3339 C C . ASP A 1 431 ? 38.040 -4.082 -9.484 1.00 76.62 431 ASP A C 1
ATOM 3341 O O . ASP A 1 431 ? 38.880 -4.850 -9.009 1.00 76.62 431 ASP A O 1
ATOM 3345 N N . GLN A 1 432 ? 37.208 -3.409 -8.682 1.00 76.81 432 GLN A N 1
ATOM 3346 C CA . GLN A 1 432 ? 37.201 -3.542 -7.223 1.00 76.81 432 GLN A CA 1
ATOM 3347 C C . GLN A 1 432 ? 36.004 -4.349 -6.733 1.00 76.81 432 GLN A C 1
ATOM 3349 O O . GLN A 1 432 ? 34.865 -4.080 -7.114 1.00 76.81 432 GLN A O 1
ATOM 3354 N N . ASN A 1 433 ? 36.259 -5.314 -5.846 1.00 82.81 433 ASN A N 1
ATOM 3355 C CA . ASN A 1 433 ? 35.196 -6.063 -5.187 1.00 82.81 433 ASN A CA 1
ATOM 3356 C C . ASN A 1 433 ? 34.505 -5.179 -4.136 1.00 82.81 433 ASN A C 1
ATOM 3358 O O . ASN A 1 433 ? 35.138 -4.753 -3.172 1.00 82.81 433 ASN A O 1
ATOM 3362 N N . ILE A 1 434 ? 33.211 -4.929 -4.318 1.00 82.44 434 ILE A N 1
ATOM 3363 C CA . ILE A 1 434 ? 32.364 -4.124 -3.432 1.00 82.44 434 ILE A CA 1
ATOM 3364 C C . ILE A 1 434 ? 31.528 -4.973 -2.463 1.00 82.44 434 ILE A C 1
ATOM 3366 O O . ILE A 1 434 ? 30.577 -4.474 -1.862 1.00 82.44 434 ILE A O 1
ATOM 3370 N N . LYS A 1 435 ? 31.868 -6.254 -2.284 1.00 88.25 435 LYS A N 1
ATOM 3371 C CA . LYS A 1 435 ? 31.303 -7.098 -1.225 1.00 88.25 435 LYS A CA 1
ATOM 3372 C C . LYS A 1 435 ? 31.452 -6.437 0.150 1.00 88.25 435 LYS A C 1
ATOM 3374 O O . LYS A 1 435 ? 32.518 -5.939 0.498 1.00 88.25 435 LYS A O 1
ATOM 3379 N N . GLY A 1 436 ? 30.383 -6.466 0.942 1.00 88.38 436 GLY A N 1
ATOM 3380 C CA . GLY A 1 436 ? 30.300 -5.816 2.251 1.00 88.38 436 GLY A CA 1
ATOM 3381 C C . GLY A 1 436 ? 29.950 -4.328 2.195 1.00 88.38 436 GLY A C 1
ATOM 3382 O O . GLY A 1 436 ? 29.624 -3.753 3.231 1.00 88.38 436 GLY A O 1
ATOM 3383 N N . ASN A 1 437 ? 29.953 -3.698 1.015 1.00 88.06 437 ASN A N 1
ATOM 3384 C CA . ASN A 1 437 ? 29.462 -2.329 0.887 1.00 88.06 437 ASN A CA 1
ATOM 3385 C C . ASN A 1 437 ? 27.939 -2.293 1.037 1.00 88.06 437 ASN A C 1
ATOM 3387 O O . ASN A 1 437 ? 27.239 -3.234 0.652 1.00 88.06 437 ASN A O 1
ATOM 3391 N N . ARG A 1 438 ? 27.424 -1.173 1.552 1.00 87.56 438 ARG A N 1
ATOM 3392 C CA . ARG A 1 438 ? 25.983 -0.955 1.689 1.00 87.56 438 ARG A CA 1
ATOM 3393 C C . ARG A 1 438 ? 25.296 -0.824 0.334 1.00 87.56 438 ARG A C 1
ATOM 3395 O O . ARG A 1 438 ? 25.859 -0.272 -0.617 1.00 87.56 438 ARG A O 1
ATOM 3402 N N . THR A 1 439 ? 24.062 -1.305 0.264 1.00 86.62 439 THR A N 1
ATOM 3403 C CA . THR A 1 439 ? 23.197 -1.092 -0.897 1.00 86.62 439 THR A CA 1
ATOM 3404 C C . THR A 1 439 ? 22.735 0.376 -0.964 1.00 86.62 439 THR A C 1
ATOM 3406 O O . THR A 1 439 ? 22.653 1.064 0.062 1.00 86.62 439 THR A O 1
ATOM 3409 N N . PRO A 1 440 ? 22.488 0.918 -2.170 1.00 81.81 440 PRO A N 1
ATOM 3410 C CA . PRO A 1 440 ? 21.954 2.267 -2.320 1.00 81.81 440 PRO A CA 1
ATOM 3411 C C . PRO A 1 440 ? 20.502 2.359 -1.819 1.00 81.81 440 PRO A C 1
ATOM 3413 O O . PRO A 1 440 ? 19.773 1.373 -1.817 1.00 81.81 440 PRO A O 1
ATOM 3416 N N . TYR A 1 441 ? 20.092 3.560 -1.405 1.00 83.62 441 TYR A N 1
ATOM 3417 C CA . TYR A 1 441 ? 18.742 3.926 -0.951 1.00 83.62 441 TYR A CA 1
ATOM 3418 C C . TYR A 1 441 ? 18.185 3.130 0.242 1.00 83.62 441 TYR A C 1
ATOM 3420 O O . TYR A 1 441 ? 16.982 3.139 0.488 1.00 83.62 441 TYR A O 1
ATOM 3428 N N . ALA A 1 442 ? 19.063 2.489 1.015 1.00 88.06 442 ALA A N 1
ATOM 3429 C CA . ALA A 1 442 ? 18.717 1.741 2.217 1.00 88.06 442 ALA A CA 1
ATOM 3430 C C . ALA A 1 442 ? 19.193 2.492 3.476 1.00 88.06 442 ALA A C 1
ATOM 3432 O O . ALA A 1 442 ? 20.293 2.204 3.949 1.00 88.06 442 ALA A O 1
ATOM 3433 N N . PRO A 1 443 ? 18.462 3.495 4.004 1.00 89.81 443 PRO A N 1
ATOM 3434 C CA . PRO A 1 443 ? 18.861 4.214 5.216 1.00 89.81 443 PRO A CA 1
ATOM 3435 C C . PRO A 1 443 ? 18.904 3.274 6.425 1.00 89.81 443 PRO A C 1
ATOM 3437 O O . PRO A 1 443 ? 18.005 2.462 6.603 1.00 89.81 443 PRO A O 1
ATOM 3440 N N . GLU A 1 444 ? 19.928 3.407 7.271 1.00 91.81 444 GLU A N 1
ATOM 3441 C CA . GLU A 1 444 ? 20.121 2.513 8.427 1.00 91.81 444 GLU A CA 1
ATOM 3442 C C . GLU A 1 444 ? 19.017 2.657 9.468 1.00 91.81 444 GLU A C 1
ATOM 3444 O O . GLU A 1 444 ? 18.578 1.665 10.031 1.00 91.81 444 GLU A O 1
ATOM 3449 N N . TRP A 1 445 ? 18.584 3.892 9.723 1.00 94.31 445 TRP A N 1
ATOM 3450 C CA . TRP A 1 445 ? 17.575 4.211 10.724 1.00 94.31 445 TRP A CA 1
ATOM 3451 C C . TRP A 1 445 ? 16.420 4.969 10.086 1.00 94.31 445 TRP A C 1
ATOM 3453 O O . TRP A 1 445 ? 16.626 5.976 9.405 1.00 94.31 445 TRP A O 1
ATOM 3463 N N . LEU A 1 446 ? 15.207 4.512 10.367 1.00 94.44 446 LEU A N 1
ATOM 3464 C CA . LEU A 1 446 ? 13.968 5.236 10.118 1.00 94.44 446 LEU A CA 1
ATOM 3465 C C . LEU A 1 446 ? 13.243 5.377 11.452 1.00 94.44 446 LEU A C 1
ATOM 3467 O O . LEU A 1 446 ? 13.040 4.386 12.151 1.00 94.44 446 LEU A O 1
ATOM 3471 N N . VAL A 1 447 ? 12.870 6.599 11.819 1.00 94.94 447 VAL A N 1
ATOM 3472 C CA . VAL A 1 447 ? 12.118 6.871 13.049 1.00 94.94 447 VAL A CA 1
ATOM 3473 C C . VAL A 1 447 ? 10.955 7.787 12.714 1.00 94.94 447 VAL A C 1
ATOM 3475 O O . VAL A 1 447 ? 11.167 8.875 12.191 1.00 94.94 447 VAL A O 1
ATOM 3478 N N . ASN A 1 448 ? 9.738 7.369 13.037 1.00 93.50 448 ASN A N 1
ATOM 3479 C CA . ASN A 1 448 ? 8.535 8.181 12.895 1.00 93.50 448 ASN A CA 1
ATOM 3480 C C . ASN A 1 448 ? 7.840 8.227 14.250 1.00 93.50 448 ASN A C 1
ATOM 3482 O O . ASN A 1 448 ? 7.549 7.184 14.830 1.00 93.50 448 ASN A O 1
ATOM 3486 N N . THR A 1 449 ? 7.580 9.418 14.767 1.00 93.81 449 THR A N 1
ATOM 3487 C CA . THR A 1 449 ? 6.894 9.589 16.046 1.00 93.81 449 THR A CA 1
ATOM 3488 C C . THR A 1 449 ? 5.792 10.618 15.928 1.00 93.81 449 THR A C 1
ATOM 3490 O O . THR A 1 449 ? 5.933 11.605 15.203 1.00 93.81 449 THR A O 1
ATOM 3493 N N . SER A 1 450 ? 4.696 10.392 16.644 1.00 91.25 450 SER A N 1
ATOM 3494 C CA . SER A 1 450 ? 3.622 11.363 16.758 1.00 91.25 450 SER A CA 1
ATOM 3495 C C . SER A 1 450 ? 3.120 11.509 18.180 1.00 91.25 450 SER A C 1
ATOM 3497 O O . SER A 1 450 ? 3.060 10.547 18.936 1.00 91.25 450 SER A O 1
ATOM 3499 N N . LEU A 1 451 ? 2.723 12.731 18.514 1.00 91.75 451 LEU A N 1
ATOM 3500 C CA . LEU A 1 451 ? 1.963 13.051 19.710 1.00 91.75 451 LEU A CA 1
ATOM 3501 C C . LEU A 1 451 ? 0.663 13.716 19.269 1.00 91.75 451 LEU A C 1
ATOM 3503 O O . LEU A 1 451 ? 0.690 14.764 18.623 1.00 91.75 451 LEU A O 1
ATOM 3507 N N . SER A 1 452 ? -0.458 13.103 19.621 1.00 88.88 452 SER A N 1
ATOM 3508 C CA . SER A 1 452 ? -1.800 13.589 19.323 1.00 88.88 452 SER A CA 1
ATOM 3509 C C . SER A 1 452 ? -2.484 13.996 20.619 1.00 88.88 452 SER A C 1
ATOM 3511 O O . SER A 1 452 ? -2.449 13.251 21.596 1.00 88.88 452 SER A O 1
ATOM 3513 N N . ALA A 1 453 ? -3.104 15.170 20.625 1.00 88.81 453 ALA A N 1
ATOM 3514 C CA . ALA A 1 453 ? -3.933 15.648 21.717 1.00 88.81 453 ALA A CA 1
ATOM 3515 C C . ALA A 1 453 ? -5.267 16.132 21.160 1.00 88.81 453 ALA A C 1
ATOM 3517 O O . ALA A 1 453 ? -5.285 17.068 20.371 1.00 88.81 453 ALA A O 1
ATOM 3518 N N . GLU A 1 454 ? -6.369 15.522 21.577 1.00 86.06 454 GLU A N 1
ATOM 3519 C CA . GLU A 1 454 ? -7.731 15.891 21.182 1.00 86.06 454 GLU A CA 1
ATOM 3520 C C . GLU A 1 454 ? -8.561 16.162 22.440 1.00 86.06 454 GLU A C 1
ATOM 3522 O O . GLU A 1 454 ? -8.513 15.405 23.407 1.00 86.06 454 GLU A O 1
ATOM 3527 N N . SER A 1 455 ? -9.296 17.265 22.474 1.00 81.62 455 SER A N 1
ATOM 3528 C CA . SER A 1 455 ? -10.259 17.567 23.523 1.00 81.62 455 SER A CA 1
ATOM 3529 C C . SER A 1 455 ? -11.592 16.891 23.216 1.00 81.62 455 SER A C 1
ATOM 3531 O O . SER A 1 455 ? -11.964 16.673 22.064 1.00 81.62 455 SER A O 1
ATOM 3533 N N . ASN A 1 456 ? -12.402 16.665 24.248 1.00 74.62 456 ASN A N 1
ATOM 3534 C CA . ASN A 1 456 ? -13.771 16.178 24.040 1.00 74.62 456 ASN A CA 1
ATOM 3535 C C . ASN A 1 456 ? -14.664 17.167 23.268 1.00 74.62 456 ASN A C 1
ATOM 3537 O O . ASN A 1 456 ? -15.733 16.781 22.813 1.00 74.62 456 ASN A O 1
ATOM 3541 N N . SER A 1 457 ? -14.249 18.432 23.148 1.00 69.06 457 SER A N 1
ATOM 3542 C CA . SER A 1 457 ? -14.944 19.456 22.365 1.00 69.06 457 SER A CA 1
ATOM 3543 C C . SER A 1 457 ? -14.596 19.426 20.870 1.00 69.06 457 SER A C 1
ATOM 3545 O O . SER A 1 457 ? -14.972 20.348 20.158 1.00 69.06 457 SER A O 1
ATOM 3547 N N . GLY A 1 458 ? -13.872 18.403 20.396 1.00 64.88 458 GLY A N 1
ATOM 3548 C CA . GLY A 1 458 ? -13.549 18.207 18.978 1.00 64.88 458 GLY A CA 1
ATOM 3549 C C . GLY A 1 458 ? -12.323 18.980 18.484 1.00 64.88 458 GLY A C 1
ATOM 3550 O O . GLY A 1 458 ? -11.983 18.890 17.310 1.00 64.88 458 GLY A O 1
ATOM 3551 N N . PHE A 1 459 ? -11.629 19.712 19.362 1.00 76.62 459 PHE A N 1
ATOM 3552 C CA . PHE A 1 459 ? -10.393 20.413 19.014 1.00 76.62 459 PHE A CA 1
ATOM 3553 C C . PHE A 1 459 ? -9.184 19.569 19.372 1.00 76.62 459 PHE A C 1
ATOM 3555 O O . PHE A 1 459 ? -9.023 19.147 20.512 1.00 76.62 459 PHE A O 1
ATOM 3562 N N . GLY A 1 460 ? -8.254 19.416 18.449 1.00 80.62 460 GLY A N 1
ATOM 3563 C CA . GLY A 1 460 ? -7.001 18.756 18.735 1.00 80.62 460 GLY A CA 1
ATOM 3564 C C . GLY A 1 460 ? -5.853 19.232 17.871 1.00 80.62 460 GLY A C 1
ATOM 3565 O O . GLY A 1 460 ? -5.984 20.079 16.989 1.00 80.62 460 GLY A O 1
ATOM 3566 N N . ALA A 1 461 ? -4.690 18.673 18.149 1.00 81.12 461 ALA A N 1
ATOM 3567 C CA . ALA A 1 461 ? -3.484 18.873 17.378 1.00 81.12 461 ALA A CA 1
ATOM 3568 C C . ALA A 1 461 ? -2.668 17.585 17.376 1.00 81.12 461 ALA A C 1
ATOM 3570 O O . ALA A 1 461 ? -2.587 16.875 18.380 1.00 81.12 461 ALA A O 1
ATOM 3571 N N . ARG A 1 462 ? -2.025 17.315 16.245 1.00 85.00 462 ARG A N 1
ATOM 3572 C CA . ARG A 1 462 ? -1.042 16.253 16.088 1.00 85.00 462 ARG A CA 1
ATOM 3573 C C . ARG A 1 462 ? 0.291 16.863 15.720 1.00 85.00 462 ARG A C 1
ATOM 3575 O O . ARG A 1 462 ? 0.402 17.557 14.714 1.00 85.00 462 ARG A O 1
ATOM 3582 N N . PHE A 1 463 ? 1.306 16.562 16.511 1.00 88.00 463 PHE A N 1
ATOM 3583 C CA . PHE A 1 463 ? 2.696 16.778 16.146 1.00 88.00 463 PHE A CA 1
ATOM 3584 C C . PHE A 1 463 ? 3.259 15.474 15.595 1.00 88.00 463 PHE A C 1
ATOM 3586 O O . PHE A 1 463 ? 3.122 14.435 16.239 1.00 88.00 463 PHE A O 1
ATOM 3593 N N . THR A 1 464 ? 3.903 15.522 14.432 1.00 87.50 464 THR A N 1
ATOM 3594 C CA . THR A 1 464 ? 4.587 14.364 13.843 1.00 87.50 464 THR A CA 1
ATOM 3595 C C . THR A 1 464 ? 6.023 14.736 13.505 1.00 87.50 464 THR A C 1
ATOM 3597 O O . THR A 1 464 ? 6.269 15.793 12.925 1.00 87.50 464 THR A O 1
ATOM 3600 N N . ALA A 1 465 ? 6.974 13.863 13.835 1.00 87.06 465 ALA A N 1
ATOM 3601 C CA . ALA A 1 465 ? 8.376 14.000 13.470 1.00 87.06 465 ALA A CA 1
ATOM 3602 C C . ALA A 1 465 ? 8.892 12.723 12.800 1.00 87.06 465 ALA A C 1
ATOM 3604 O O . ALA A 1 465 ? 8.719 11.623 13.322 1.00 87.06 465 ALA A O 1
ATOM 3605 N N . ASN A 1 466 ? 9.563 12.890 11.660 1.00 91.12 466 ASN A N 1
ATOM 3606 C CA . ASN A 1 466 ? 10.111 11.805 10.853 1.00 91.12 466 ASN A CA 1
ATOM 3607 C C . ASN A 1 466 ? 11.614 12.026 10.651 1.00 91.12 466 ASN A C 1
ATOM 3609 O O . ASN A 1 466 ? 12.031 13.076 10.151 1.00 91.12 466 ASN A O 1
ATOM 3613 N N . PHE A 1 467 ? 12.422 11.040 11.023 1.00 91.56 467 PHE A N 1
ATOM 3614 C CA . PHE A 1 467 ? 13.867 11.013 10.846 1.00 91.56 467 PHE A CA 1
ATOM 3615 C C . PHE A 1 467 ? 14.260 9.882 9.899 1.00 91.56 467 PHE A C 1
ATOM 3617 O O . PHE A 1 467 ? 13.905 8.721 10.107 1.00 91.56 467 PHE A O 1
ATOM 3624 N N . VAL A 1 468 ? 15.034 10.237 8.877 1.00 89.94 468 VAL A N 1
ATOM 3625 C CA . VAL A 1 468 ? 15.644 9.300 7.932 1.00 89.94 468 VAL A CA 1
ATOM 3626 C C . VAL A 1 468 ? 17.155 9.430 8.057 1.00 89.94 468 VAL A C 1
ATOM 3628 O O . VAL A 1 468 ? 17.694 10.528 7.900 1.00 89.94 468 VAL A O 1
ATOM 3631 N N . GLY A 1 469 ? 17.822 8.319 8.368 1.00 86.44 469 GLY A N 1
ATOM 3632 C CA . GLY A 1 469 ? 19.273 8.240 8.486 1.00 86.44 469 GLY A CA 1
ATOM 3633 C C . GLY A 1 469 ? 20.000 8.344 7.144 1.00 86.44 469 GLY A C 1
ATOM 3634 O O . GLY A 1 469 ? 19.396 8.399 6.073 1.00 86.44 469 GLY A O 1
ATOM 3635 N N . ASP A 1 470 ? 21.330 8.341 7.203 1.00 83.88 470 ASP A N 1
ATOM 3636 C CA . ASP A 1 470 ? 22.172 8.426 6.011 1.00 83.88 470 ASP A CA 1
ATOM 3637 C C . ASP A 1 470 ? 21.944 7.237 5.055 1.00 83.88 470 ASP A C 1
ATOM 3639 O O . ASP A 1 470 ? 21.972 6.063 5.454 1.00 83.88 470 ASP A O 1
ATOM 3643 N N . GLN A 1 471 ? 21.820 7.553 3.765 1.00 78.81 471 GLN A N 1
ATOM 3644 C CA . GLN A 1 471 ? 21.719 6.590 2.668 1.00 78.81 471 GLN A CA 1
ATOM 3645 C C . GLN A 1 471 ? 22.730 6.893 1.555 1.00 78.81 471 GLN A C 1
ATOM 3647 O O . GLN A 1 471 ? 23.166 8.033 1.387 1.00 78.81 471 GLN A O 1
ATOM 3652 N N . LEU A 1 472 ? 23.095 5.865 0.788 1.00 76.50 472 LEU A N 1
ATOM 3653 C CA . LEU A 1 472 ? 23.942 5.982 -0.401 1.00 76.50 472 LEU A CA 1
ATOM 3654 C C . LEU A 1 472 ? 23.072 6.116 -1.655 1.00 76.50 472 LEU A C 1
ATOM 3656 O O . LEU A 1 472 ? 22.002 5.529 -1.721 1.00 76.50 472 LEU A O 1
ATOM 3660 N N . VAL A 1 473 ? 23.521 6.873 -2.658 1.00 66.38 473 VAL A N 1
ATOM 3661 C CA . VAL A 1 473 ? 22.722 7.173 -3.868 1.00 66.38 473 VAL A CA 1
ATOM 3662 C C . VAL A 1 473 ? 23.203 6.377 -5.095 1.00 66.38 473 VAL A C 1
ATOM 3664 O O . VAL A 1 473 ? 22.490 6.275 -6.084 1.00 66.38 473 VAL A O 1
ATOM 3667 N N . MET A 1 474 ? 24.404 5.787 -5.056 1.00 62.25 474 MET A N 1
ATOM 3668 C CA . MET A 1 474 ? 24.977 4.997 -6.157 1.00 62.25 474 MET A CA 1
ATOM 3669 C C . MET A 1 474 ? 25.851 3.849 -5.638 1.00 62.25 474 MET A C 1
ATOM 3671 O O . MET A 1 474 ? 26.373 3.913 -4.527 1.00 62.25 474 MET A O 1
ATOM 3675 N N . SER A 1 475 ? 26.046 2.823 -6.475 1.00 52.62 475 SER A N 1
ATOM 3676 C CA . SER A 1 475 ? 26.888 1.650 -6.196 1.00 52.62 475 SER A CA 1
ATOM 3677 C C . SER A 1 475 ? 28.380 1.833 -6.531 1.00 52.62 475 SER A C 1
ATOM 3679 O O . SER A 1 475 ? 29.141 0.878 -6.395 1.00 52.62 475 SER A O 1
ATOM 3681 N N . SER A 1 476 ? 28.805 3.002 -7.031 1.00 45.47 476 SER A N 1
ATOM 3682 C CA . SER A 1 476 ? 30.189 3.263 -7.462 1.00 45.47 476 SER A CA 1
ATOM 3683 C C . SER A 1 476 ? 31.059 3.863 -6.355 1.00 45.47 476 SER A C 1
ATOM 3685 O O . SER A 1 476 ? 30.594 4.681 -5.564 1.00 45.47 476 SER A O 1
ATOM 3687 N N . ILE A 1 477 ? 32.350 3.523 -6.372 1.00 43.19 477 ILE A N 1
ATOM 3688 C CA . ILE A 1 477 ? 33.381 3.972 -5.418 1.00 43.19 477 ILE A CA 1
ATOM 3689 C C . ILE A 1 477 ? 33.688 5.478 -5.523 1.00 43.19 477 ILE A C 1
ATOM 3691 O O . ILE A 1 477 ? 34.199 6.068 -4.567 1.00 43.19 477 ILE A O 1
ATOM 3695 N N . LEU A 1 478 ? 33.346 6.139 -6.639 1.00 40.19 478 LEU A N 1
ATOM 3696 C CA . LEU A 1 478 ? 33.558 7.578 -6.793 1.00 40.19 478 LEU A CA 1
ATOM 3697 C C . LEU A 1 478 ? 32.571 8.383 -5.929 1.00 40.19 478 LEU A C 1
ATOM 3699 O O . LEU A 1 478 ? 31.462 8.733 -6.328 1.00 40.19 478 LEU A O 1
ATOM 3703 N N . LEU A 1 479 ? 33.032 8.661 -4.712 1.00 38.09 479 LEU A N 1
ATOM 3704 C CA . LEU A 1 479 ? 32.520 9.629 -3.753 1.00 38.09 479 LEU A CA 1
ATOM 3705 C C . LEU A 1 479 ? 31.942 10.878 -4.443 1.00 38.09 479 LEU A C 1
ATOM 3707 O O . LEU A 1 479 ? 32.674 11.735 -4.929 1.00 38.09 479 LEU A O 1
ATOM 3711 N N . HIS A 1 480 ? 30.626 11.036 -4.377 1.00 36.16 480 HIS A N 1
ATOM 3712 C CA . HIS A 1 480 ? 30.029 12.185 -3.702 1.00 36.16 480 HIS A CA 1
ATOM 3713 C C . HIS A 1 480 ? 29.042 11.591 -2.698 1.00 36.16 480 HIS A C 1
ATOM 3715 O O . HIS A 1 480 ? 27.907 11.269 -3.039 1.00 36.16 480 HIS A O 1
ATOM 3721 N N . LEU A 1 481 ? 29.515 11.364 -1.469 1.00 38.72 481 LEU A N 1
ATOM 3722 C CA . LEU A 1 481 ? 28.685 10.999 -0.322 1.00 38.72 481 LEU A CA 1
ATOM 3723 C C . LEU A 1 481 ? 27.685 12.134 -0.066 1.00 38.72 481 LEU A C 1
ATOM 3725 O O . LEU A 1 481 ? 27.902 12.986 0.790 1.00 38.72 481 LEU A O 1
ATOM 3729 N N . LEU A 1 482 ? 26.573 12.153 -0.796 1.00 40.12 482 LEU A N 1
ATOM 3730 C CA . LEU A 1 482 ? 25.370 12.844 -0.353 1.00 40.12 482 LEU A CA 1
ATOM 3731 C C . LEU A 1 482 ? 24.739 11.983 0.741 1.00 40.12 482 LEU A C 1
ATOM 3733 O O . LEU A 1 482 ? 23.735 11.309 0.541 1.00 40.12 482 LEU A O 1
ATOM 3737 N N . LYS A 1 483 ? 25.383 11.994 1.911 1.00 44.44 483 LYS A N 1
ATOM 3738 C CA . LYS A 1 483 ? 24.762 11.591 3.165 1.00 44.44 483 LYS A CA 1
ATOM 3739 C C . LYS A 1 483 ? 23.718 12.647 3.493 1.00 44.44 483 LYS A C 1
ATOM 3741 O O . LYS A 1 483 ? 24.051 13.757 3.900 1.00 44.44 483 LYS A O 1
ATOM 3746 N N . MET A 1 484 ? 22.465 12.333 3.199 1.00 51.53 484 MET A N 1
ATOM 3747 C CA . MET A 1 484 ? 21.336 13.215 3.467 1.00 51.53 484 MET A CA 1
ATOM 3748 C C . MET A 1 484 ? 20.497 12.607 4.585 1.00 51.53 484 MET A C 1
ATOM 3750 O O . MET A 1 484 ? 19.457 12.011 4.324 1.00 51.53 484 MET A O 1
ATOM 3754 N N . GLY A 1 485 ? 20.954 12.755 5.828 1.00 51.53 485 GLY A N 1
ATOM 3755 C CA . GLY A 1 485 ? 20.077 12.613 6.984 1.00 51.53 485 GLY A CA 1
ATOM 3756 C C . GLY A 1 485 ? 19.082 13.775 7.015 1.00 51.53 485 GLY A C 1
ATOM 3757 O O . GLY A 1 485 ? 19.464 14.930 6.806 1.00 51.53 485 GLY A O 1
ATOM 3758 N N . ARG A 1 486 ? 17.798 13.493 7.241 1.00 69.25 486 ARG A N 1
ATOM 3759 C CA . ARG A 1 486 ? 16.758 14.532 7.276 1.00 69.25 486 ARG A CA 1
ATOM 3760 C C . ARG A 1 486 ? 15.818 14.309 8.448 1.00 69.25 486 ARG A C 1
ATOM 3762 O O . ARG A 1 486 ? 15.295 13.214 8.624 1.00 69.25 486 ARG A O 1
ATOM 3769 N N . LEU A 1 487 ? 15.575 15.380 9.196 1.00 62.00 487 LEU A N 1
ATOM 3770 C CA . LEU A 1 487 ? 14.473 15.488 10.142 1.00 62.00 487 LEU A CA 1
ATOM 3771 C C . LEU A 1 487 ? 13.391 16.370 9.513 1.00 62.00 487 LEU A C 1
ATOM 3773 O O . LEU A 1 487 ? 13.686 17.452 9.000 1.00 62.00 487 LEU A O 1
ATOM 3777 N N . MET A 1 488 ? 12.152 15.898 9.528 1.00 63.06 488 MET A N 1
ATOM 3778 C CA . MET A 1 488 ? 10.972 16.663 9.132 1.00 63.06 488 MET A CA 1
ATOM 3779 C C . MET A 1 488 ? 9.990 16.666 10.293 1.00 63.06 488 MET A C 1
ATOM 3781 O O . MET A 1 488 ? 9.794 15.631 10.924 1.00 63.06 488 MET A O 1
ATOM 3785 N N . SER A 1 489 ? 9.374 17.811 10.556 1.00 49.81 489 SER A N 1
ATOM 3786 C CA . SER A 1 489 ? 8.347 17.963 11.582 1.00 49.81 489 SER A CA 1
ATOM 3787 C C . SER A 1 489 ? 7.142 18.679 11.000 1.00 49.81 489 SER A C 1
ATOM 3789 O O . SER A 1 489 ? 7.320 19.630 10.237 1.00 49.81 489 SER A O 1
ATOM 3791 N N . ASP A 1 490 ? 5.952 18.256 11.401 1.00 61.75 490 ASP A N 1
ATOM 3792 C CA . ASP A 1 490 ? 4.691 18.880 11.019 1.00 61.75 490 ASP A CA 1
ATOM 3793 C C . ASP A 1 490 ? 3.755 18.983 12.231 1.00 61.75 490 ASP A C 1
ATOM 3795 O O . ASP A 1 490 ? 3.820 18.164 13.155 1.00 61.75 490 ASP A O 1
ATOM 3799 N N . ILE A 1 491 ? 2.906 20.009 12.227 1.00 60.06 491 ILE A N 1
ATOM 3800 C CA . ILE A 1 491 ? 1.819 20.205 13.185 1.00 60.06 491 ILE A CA 1
ATOM 3801 C C . ILE A 1 491 ? 0.536 20.341 12.382 1.00 60.06 491 ILE A C 1
ATOM 3803 O O . ILE A 1 491 ? 0.370 21.292 11.621 1.00 60.06 491 ILE A O 1
ATOM 3807 N N . SER A 1 492 ? -0.395 19.423 12.606 1.00 58.19 492 SER A N 1
ATOM 3808 C CA . SER A 1 492 ? -1.707 19.446 11.966 1.00 58.19 492 SER A CA 1
ATOM 3809 C C . SER A 1 492 ? -2.793 19.615 13.028 1.00 58.19 492 SER A C 1
ATOM 3811 O O . SER A 1 492 ? -2.729 18.937 14.058 1.00 58.19 492 SER A O 1
ATOM 3813 N N . PRO A 1 493 ? -3.791 20.493 12.828 1.00 51.94 493 PRO A N 1
ATOM 3814 C CA . PRO A 1 493 ? -4.974 20.485 13.675 1.00 51.94 493 PRO A CA 1
ATOM 3815 C C . PRO A 1 493 ? -5.690 19.138 13.512 1.00 51.94 493 PRO A C 1
ATOM 3817 O O . PRO A 1 493 ? -5.819 18.623 12.404 1.00 51.94 493 PRO A O 1
ATOM 3820 N N . LEU A 1 494 ? -6.124 18.561 14.626 1.00 49.56 494 LEU A N 1
ATOM 3821 C CA . LEU A 1 494 ? -7.053 17.442 14.646 1.00 49.56 494 LEU A CA 1
ATOM 3822 C C . LEU A 1 494 ? -8.435 18.019 14.908 1.00 49.56 494 LEU A C 1
ATOM 3824 O O . LEU A 1 494 ? -8.623 18.823 15.816 1.00 49.56 494 LEU A O 1
ATOM 3828 N N . GLY A 1 495 ? -9.386 17.626 14.090 1.00 43.19 495 GLY A N 1
ATOM 3829 C CA . GLY A 1 495 ? -10.768 18.011 14.247 1.00 43.19 495 GLY A CA 1
ATOM 3830 C C . GLY A 1 495 ? -11.553 17.244 13.216 1.00 43.19 495 GLY A C 1
ATOM 3831 O O . GLY A 1 495 ? -11.554 17.611 12.045 1.00 43.19 495 GLY A O 1
ATOM 3832 N N . ASP A 1 496 ? -12.205 16.175 13.654 1.00 38.34 496 ASP A N 1
ATOM 3833 C CA . ASP A 1 496 ? -13.482 15.882 13.036 1.00 38.34 496 ASP A CA 1
ATOM 3834 C C . ASP A 1 496 ? -14.375 17.064 13.402 1.00 38.34 496 ASP A C 1
ATOM 3836 O O . ASP A 1 496 ? -14.490 17.426 14.578 1.00 38.34 496 ASP A O 1
ATOM 3840 N N . LEU A 1 497 ? -15.018 17.673 12.407 1.00 35.44 497 LEU A N 1
ATOM 3841 C CA . LEU A 1 497 ? -16.316 18.279 12.660 1.00 35.44 497 LEU A CA 1
ATOM 3842 C C . LEU A 1 497 ? -17.179 17.125 13.185 1.00 35.44 497 LEU A C 1
ATOM 3844 O O . LEU A 1 497 ? -17.796 16.400 12.414 1.00 35.44 497 LEU A O 1
ATOM 3848 N N . LYS A 1 498 ? -17.142 16.895 14.503 1.00 33.97 498 LYS A N 1
ATOM 3849 C CA . LYS A 1 498 ? -17.894 15.880 15.261 1.00 33.97 498 LYS A CA 1
ATOM 3850 C C . LYS A 1 498 ? -19.372 16.261 15.361 1.00 33.97 498 LYS A C 1
ATOM 3852 O O . LYS A 1 498 ? -20.036 16.077 16.371 1.00 33.97 498 LYS A O 1
ATOM 3857 N N . GLU A 1 499 ? -19.845 16.805 14.263 1.00 37.84 499 GLU A N 1
ATOM 3858 C CA . GLU A 1 499 ? -21.202 17.075 13.892 1.00 37.84 499 GLU A CA 1
ATOM 3859 C C . GLU A 1 499 ? -21.276 16.574 12.449 1.00 37.84 499 GLU A C 1
ATOM 3861 O O . GLU A 1 499 ? -21.379 17.329 11.485 1.00 37.84 499 GLU A O 1
ATOM 3866 N N . SER A 1 500 ? -21.226 15.250 12.285 1.00 37.94 500 SER A N 1
ATOM 3867 C CA . SER A 1 500 ? -22.088 14.637 11.283 1.00 37.94 500 SER A CA 1
ATOM 3868 C C . SER A 1 500 ? -23.518 14.947 11.724 1.00 37.94 500 SER A C 1
ATOM 3870 O O . SER A 1 500 ? -24.174 14.122 12.357 1.00 37.94 500 SER A O 1
ATOM 3872 N N . VAL A 1 501 ? -23.960 16.187 11.493 1.00 43.75 501 VAL A N 1
ATOM 3873 C CA . VAL A 1 501 ? -25.374 16.520 11.529 1.00 43.75 501 VAL A CA 1
ATOM 3874 C C . VAL A 1 501 ? -25.926 15.798 10.318 1.00 43.75 501 VAL A C 1
ATOM 3876 O O . VAL A 1 501 ? -25.782 16.262 9.187 1.00 43.75 501 VAL A O 1
ATOM 3879 N N . LEU A 1 502 ? -26.454 14.599 10.544 1.00 44.53 502 LEU A N 1
ATOM 3880 C CA . LEU A 1 502 ? -27.351 14.000 9.577 1.00 44.53 502 LEU A CA 1
ATOM 3881 C C . LEU A 1 502 ? -28.472 15.015 9.393 1.00 44.53 502 LEU A C 1
ATOM 3883 O O . LEU A 1 502 ? -29.109 15.448 10.353 1.00 44.53 502 LEU A O 1
ATOM 3887 N N . VAL A 1 503 ? -28.587 15.509 8.170 1.00 60.88 503 VAL A N 1
ATOM 3888 C CA . VAL A 1 503 ? -29.628 16.447 7.795 1.00 60.88 503 VAL A CA 1
ATOM 3889 C C . VAL A 1 503 ? -30.495 15.792 6.744 1.00 60.88 503 VAL A C 1
ATOM 3891 O O . VAL A 1 503 ? -29.990 15.119 5.846 1.00 60.88 503 VAL A O 1
ATOM 3894 N N . PHE A 1 504 ? -31.794 16.018 6.836 1.00 70.88 504 PHE A N 1
ATOM 3895 C CA . PHE A 1 504 ? -32.760 15.555 5.854 1.00 70.88 504 PHE A CA 1
ATOM 3896 C C . PHE A 1 504 ? -33.544 16.743 5.295 1.00 70.88 504 PHE A C 1
ATOM 3898 O O . PHE A 1 504 ? -33.623 17.816 5.900 1.00 70.88 504 PHE A O 1
ATOM 3905 N N . LEU A 1 505 ? -34.068 16.575 4.084 1.00 78.12 505 LEU A N 1
ATOM 3906 C CA . LEU A 1 505 ? -34.724 17.634 3.324 1.00 78.12 505 LEU A CA 1
ATOM 3907 C C . LEU A 1 505 ? -36.235 17.433 3.346 1.00 78.12 505 LEU A C 1
ATOM 3909 O O . LEU A 1 505 ? -36.728 16.386 2.941 1.00 78.12 505 LEU A O 1
ATOM 3913 N N . VAL A 1 506 ? -36.972 18.474 3.731 1.00 83.88 506 VAL A N 1
ATOM 3914 C CA . VAL A 1 506 ? -38.430 18.530 3.576 1.00 83.88 506 VAL A CA 1
ATOM 3915 C C . VAL A 1 506 ? -38.771 19.832 2.863 1.00 83.88 506 VAL A C 1
ATOM 3917 O O . VAL A 1 506 ? -38.586 20.926 3.400 1.00 83.88 506 VAL A O 1
ATOM 3920 N N . GLY A 1 507 ? -39.239 19.736 1.618 1.00 84.31 507 GLY A N 1
ATOM 3921 C CA . GLY A 1 507 ? -39.510 20.905 0.780 1.00 84.31 507 GLY A CA 1
ATOM 3922 C C . GLY A 1 507 ? -38.273 21.795 0.599 1.00 84.31 507 GLY A C 1
ATOM 3923 O O . GLY A 1 507 ? -37.269 21.363 0.043 1.00 84.31 507 GLY A O 1
ATOM 3924 N N . ASN A 1 508 ? -38.353 23.047 1.057 1.00 84.06 508 ASN A N 1
ATOM 3925 C CA . ASN A 1 508 ? -37.272 24.040 1.003 1.00 84.06 508 ASN A CA 1
ATOM 3926 C C . ASN A 1 508 ? -36.499 24.177 2.330 1.00 84.06 508 ASN A C 1
ATOM 3928 O O . ASN A 1 508 ? -35.857 25.202 2.557 1.00 84.06 508 ASN A O 1
ATOM 3932 N N . ALA A 1 509 ? -36.600 23.196 3.225 1.00 84.19 509 ALA A N 1
ATOM 3933 C CA . ALA A 1 509 ? -35.969 23.225 4.535 1.00 84.19 509 ALA A CA 1
ATOM 3934 C C . ALA A 1 509 ? -35.036 22.023 4.729 1.00 84.19 509 ALA A C 1
ATOM 3936 O O . ALA A 1 509 ? -35.396 20.886 4.422 1.00 84.19 509 ALA A O 1
ATOM 3937 N N . VAL A 1 510 ? -33.847 22.297 5.262 1.00 85.25 510 VAL A N 1
ATOM 3938 C CA . VAL A 1 510 ? -32.846 21.319 5.698 1.00 85.25 510 VAL A CA 1
ATOM 3939 C C . VAL A 1 510 ? -32.970 21.189 7.211 1.00 85.25 510 VAL A C 1
ATOM 3941 O O . VAL A 1 510 ? -32.774 22.165 7.935 1.00 85.25 510 VAL A O 1
ATOM 3944 N N . LEU A 1 511 ? -33.321 20.005 7.699 1.00 88.38 511 LEU A N 1
ATOM 3945 C CA . LEU A 1 511 ? -33.557 19.743 9.115 1.00 88.38 511 LEU A CA 1
ATOM 3946 C C . LEU A 1 511 ? -32.441 18.882 9.684 1.00 88.38 511 LEU A C 1
ATOM 3948 O O . LEU A 1 511 ? -32.097 17.866 9.094 1.00 88.38 511 LEU A O 1
ATOM 3952 N N . SER A 1 512 ? -31.923 19.259 10.851 1.00 80.94 512 SER A N 1
ATOM 3953 C CA . SER A 1 512 ? -31.060 18.385 11.651 1.00 80.94 512 SER A CA 1
ATOM 3954 C C . SER A 1 512 ? -31.837 17.170 12.179 1.00 80.94 512 SER A C 1
ATOM 3956 O O . SER A 1 512 ? -32.947 17.332 12.696 1.00 80.94 512 SER A O 1
ATOM 3958 N N . ASP A 1 513 ? -31.246 15.971 12.118 1.00 81.62 513 ASP A N 1
ATOM 3959 C CA . ASP A 1 513 ? -31.789 14.721 12.686 1.00 81.62 513 ASP A CA 1
ATOM 3960 C C . ASP A 1 513 ? -32.119 14.840 14.177 1.00 81.62 513 ASP A C 1
ATOM 3962 O O . ASP A 1 513 ? -33.041 14.189 14.672 1.00 81.62 513 ASP A O 1
ATOM 3966 N N . ASP A 1 514 ? -31.473 15.763 14.892 1.00 83.31 514 ASP A N 1
ATOM 3967 C CA . ASP A 1 514 ? -31.823 16.088 16.272 1.00 83.31 514 ASP A CA 1
ATOM 3968 C C . ASP A 1 514 ? -33.315 16.420 16.441 1.00 83.31 514 ASP A C 1
ATOM 3970 O O . ASP A 1 514 ? -33.891 16.163 17.502 1.00 83.31 514 ASP A O 1
ATOM 3974 N N . ILE A 1 515 ? -33.960 16.980 15.412 1.00 87.56 515 ILE A N 1
ATOM 3975 C CA . ILE A 1 515 ? -35.389 17.307 15.430 1.00 87.56 515 ILE A CA 1
ATOM 3976 C C . ILE A 1 515 ? -36.247 16.039 15.510 1.00 87.56 515 ILE A C 1
ATOM 3978 O O . ILE A 1 515 ? -37.287 16.052 16.175 1.00 87.56 515 ILE A O 1
ATOM 3982 N N . LYS A 1 516 ? -35.801 14.949 14.879 1.00 84.19 516 LYS A N 1
ATOM 3983 C CA . LYS A 1 516 ? -36.432 13.625 14.920 1.00 84.19 516 LYS A CA 1
ATOM 3984 C C . LYS A 1 516 ? -36.149 12.902 16.235 1.00 84.19 516 LYS A C 1
ATOM 3986 O O . LYS A 1 516 ? -37.054 12.281 16.792 1.00 84.19 516 LYS A O 1
ATOM 3991 N N . GLU A 1 517 ? -34.919 12.982 16.734 1.00 84.56 517 GLU A N 1
ATOM 3992 C CA . GLU A 1 517 ? -34.455 12.151 17.853 1.00 84.56 517 GLU A CA 1
ATOM 3993 C C . GLU A 1 517 ? -34.806 12.696 19.245 1.00 84.56 517 GLU A C 1
ATOM 3995 O O . GLU A 1 517 ? -34.854 11.942 20.223 1.00 84.56 517 GLU A O 1
ATOM 4000 N N . ASN A 1 518 ? -35.047 14.004 19.371 1.00 89.69 518 ASN A N 1
ATOM 4001 C CA . ASN A 1 518 ? -35.245 14.634 20.673 1.00 89.69 518 ASN A CA 1
ATOM 4002 C C . ASN A 1 518 ? -36.722 14.748 21.075 1.00 89.69 518 ASN A C 1
ATOM 4004 O O . ASN A 1 518 ? -37.618 14.997 20.268 1.00 89.69 518 ASN A O 1
ATOM 4008 N N . PHE A 1 519 ? -36.962 14.622 22.381 1.00 91.75 519 PHE A N 1
ATOM 4009 C CA . PHE A 1 519 ? -38.264 14.829 23.013 1.00 91.75 519 PHE A CA 1
ATOM 4010 C C . PHE A 1 519 ? -38.269 16.151 23.773 1.00 91.75 519 PHE A C 1
ATOM 4012 O O . PHE A 1 519 ? -37.303 16.463 24.474 1.00 91.75 519 PHE A O 1
ATOM 4019 N N . PHE A 1 520 ? -39.362 16.908 23.681 1.00 92.62 520 PHE A N 1
ATOM 4020 C CA . PHE A 1 520 ? -39.438 18.235 24.288 1.00 92.62 520 PHE A CA 1
ATOM 4021 C C . PHE A 1 520 ? -40.871 18.618 24.656 1.00 92.62 520 PHE A C 1
ATOM 4023 O O . PHE A 1 520 ? -41.763 18.562 23.815 1.00 92.62 520 PHE A O 1
ATOM 4030 N N . VAL A 1 521 ? -41.088 19.055 25.898 1.00 90.38 521 VAL A N 1
ATOM 4031 C CA . VAL A 1 521 ? -42.330 19.712 26.339 1.00 90.38 521 VAL A CA 1
ATOM 4032 C C . VAL A 1 521 ? -41.955 20.826 27.306 1.00 90.38 521 VAL A C 1
ATOM 4034 O O . VAL A 1 521 ? -41.331 20.566 28.329 1.00 90.38 521 VAL A O 1
ATOM 4037 N N . CYS A 1 522 ? -42.325 22.069 26.996 1.00 84.75 522 CYS A N 1
ATOM 4038 C CA . CYS A 1 522 ? -41.976 23.220 27.829 1.00 84.75 522 CYS A CA 1
ATOM 4039 C C . CYS A 1 522 ? -42.561 23.105 29.255 1.00 84.75 522 CYS A C 1
ATOM 4041 O O . CYS A 1 522 ? -43.780 23.053 29.419 1.00 84.75 522 CYS A O 1
ATOM 4043 N N . ASP A 1 523 ? -41.695 23.127 30.276 1.00 84.06 523 ASP A N 1
ATOM 4044 C CA . ASP A 1 523 ? -42.070 23.146 31.697 1.00 84.06 523 ASP A CA 1
ATOM 4045 C C . ASP A 1 523 ? -41.835 24.538 32.306 1.00 84.06 523 ASP A C 1
ATOM 4047 O O . ASP A 1 523 ? -40.792 24.828 32.902 1.00 84.06 523 ASP A O 1
ATOM 4051 N N . LEU A 1 524 ? -42.821 25.425 32.147 1.00 80.31 524 LEU A N 1
ATOM 4052 C CA . LEU A 1 524 ? -42.762 26.788 32.684 1.00 80.31 524 LEU A CA 1
ATOM 4053 C C . LEU A 1 524 ? -42.796 26.838 34.219 1.00 80.31 524 LEU A C 1
ATOM 4055 O O . LEU A 1 524 ? -42.406 27.854 34.800 1.00 80.31 524 LEU A O 1
ATOM 4059 N N . GLU A 1 525 ? -43.252 25.781 34.896 1.00 81.19 525 GLU A N 1
ATOM 4060 C CA . GLU A 1 525 ? -43.231 25.744 36.358 1.00 81.19 525 GLU A CA 1
ATOM 4061 C C . GLU A 1 525 ? -41.817 25.503 36.886 1.00 81.19 525 GLU A C 1
ATOM 4063 O O . GLU A 1 525 ? -41.455 26.109 37.901 1.00 81.19 525 GLU A O 1
ATOM 4068 N N . ALA A 1 526 ? -41.024 24.701 36.170 1.00 81.19 526 ALA A N 1
ATOM 4069 C CA . ALA A 1 526 ? -39.623 24.434 36.471 1.00 81.19 526 ALA A CA 1
ATOM 4070 C C . ALA A 1 526 ? -38.675 25.538 35.969 1.00 81.19 526 ALA A C 1
ATOM 4072 O O . ALA A 1 526 ? -37.831 25.997 36.736 1.00 81.19 526 ALA A O 1
ATOM 4073 N N . CYS A 1 527 ? -38.812 25.995 34.717 1.00 77.12 527 CYS A N 1
ATOM 4074 C CA . CYS A 1 527 ? -37.857 26.936 34.108 1.00 77.12 527 CYS A CA 1
ATOM 4075 C C . CYS A 1 527 ? -38.208 28.420 34.306 1.00 77.12 527 CYS A C 1
ATOM 4077 O O . CYS A 1 527 ? -37.392 29.286 33.996 1.00 77.12 527 CYS A O 1
ATOM 4079 N N . LYS A 1 528 ? -39.430 28.735 34.766 1.00 81.69 528 LYS A N 1
ATOM 4080 C CA . LYS A 1 528 ? -39.946 30.104 34.991 1.00 81.69 528 LYS A CA 1
ATOM 4081 C C . LYS A 1 528 ? -39.880 31.057 33.784 1.00 81.69 528 LYS A C 1
ATOM 4083 O O . LYS A 1 528 ? -40.116 32.251 33.947 1.00 81.69 528 LYS A O 1
ATOM 4088 N N . GLY A 1 529 ? -39.632 30.543 32.577 1.00 75.06 529 GLY A N 1
ATOM 4089 C CA . GLY A 1 529 ? -39.473 31.344 31.358 1.00 75.06 529 GLY A CA 1
ATOM 4090 C C . GLY A 1 529 ? -38.062 31.911 31.146 1.00 75.06 529 GLY A C 1
ATOM 4091 O O . GLY A 1 529 ? -37.915 32.919 30.458 1.00 75.06 529 GLY A O 1
ATOM 4092 N N . ALA A 1 530 ? -37.029 31.263 31.703 1.00 74.56 530 ALA A N 1
ATOM 4093 C CA . ALA A 1 530 ? -35.622 31.683 31.617 1.00 74.56 530 ALA A CA 1
ATOM 4094 C C . ALA A 1 530 ? -35.119 31.983 30.188 1.00 74.56 530 ALA A C 1
ATOM 4096 O O . ALA A 1 530 ? -34.278 32.862 30.008 1.00 74.56 530 ALA A O 1
ATOM 4097 N N . CYS A 1 531 ? -35.684 31.340 29.157 1.00 68.44 531 CYS A N 1
ATOM 4098 C CA . CYS A 1 531 ? -35.318 31.562 27.751 1.00 68.44 531 CYS A CA 1
ATOM 4099 C C . CYS A 1 531 ? -35.568 32.995 27.246 1.00 68.44 531 CYS A C 1
ATOM 4101 O O . CYS A 1 531 ? -35.074 33.355 26.182 1.00 68.44 531 CYS A O 1
ATOM 4103 N N . CYS A 1 532 ? -36.336 33.807 27.981 1.00 68.81 532 CYS A N 1
ATOM 4104 C CA . CYS A 1 532 ? -36.617 35.210 27.660 1.00 68.81 532 CYS A CA 1
ATOM 4105 C C . CYS A 1 532 ? -35.824 36.223 28.514 1.00 68.81 532 CYS A C 1
ATOM 4107 O O . CYS A 1 532 ? -36.011 37.428 28.326 1.00 68.81 532 CYS A O 1
ATOM 4109 N N . VAL A 1 533 ? -34.984 35.750 29.445 1.00 67.38 533 VAL A N 1
ATOM 4110 C CA . VAL A 1 533 ? -34.191 36.573 30.384 1.00 67.38 533 VAL A CA 1
ATOM 4111 C C . VAL A 1 533 ? -32.694 36.317 30.220 1.00 67.38 533 VAL A C 1
ATOM 4113 O O . VAL A 1 533 ? -31.895 37.239 30.230 1.00 67.38 533 VAL A O 1
ATOM 4116 N N . GLU A 1 534 ? -32.278 35.065 30.043 1.00 62.06 534 GLU A N 1
ATOM 4117 C CA . GLU A 1 534 ? -30.846 34.727 30.010 1.00 62.06 534 GLU A CA 1
ATOM 4118 C C . GLU A 1 534 ? -30.205 34.877 28.618 1.00 62.06 534 GLU A C 1
ATOM 4120 O O . GLU A 1 534 ? -29.071 34.457 28.413 1.00 62.06 534 GLU A O 1
ATOM 4125 N N . GLY A 1 535 ? -30.940 35.422 27.641 1.00 59.22 535 GLY A N 1
ATOM 4126 C CA . GLY A 1 535 ? -30.468 35.595 26.267 1.00 59.22 535 GLY A CA 1
ATOM 4127 C C . GLY A 1 535 ? -29.770 36.938 26.059 1.00 59.22 535 GLY A C 1
ATOM 4128 O O . GLY A 1 535 ? -30.249 37.961 26.535 1.00 59.22 535 GLY A O 1
ATOM 4129 N N . ASP A 1 536 ? -28.686 36.946 25.279 1.00 59.94 536 ASP A N 1
ATOM 4130 C CA . ASP A 1 536 ? -27.884 38.149 24.997 1.00 59.94 536 ASP A CA 1
ATOM 4131 C C . ASP A 1 536 ? -28.580 39.170 24.070 1.00 59.94 536 ASP A C 1
ATOM 4133 O O . ASP A 1 536 ? -28.034 40.247 23.823 1.00 59.94 536 ASP A O 1
ATOM 4137 N N . ALA A 1 537 ? -29.769 38.855 23.542 1.00 68.88 537 ALA A N 1
ATOM 4138 C CA . ALA A 1 537 ? -30.563 39.709 22.658 1.00 68.88 537 ALA A CA 1
ATOM 4139 C C . ALA A 1 537 ? -32.065 39.377 22.748 1.00 68.88 537 ALA A C 1
ATOM 4141 O O . ALA A 1 537 ? -32.469 38.324 23.247 1.00 68.88 537 ALA A O 1
ATOM 4142 N N . GLY A 1 538 ? -32.908 40.288 22.255 1.00 76.62 538 GLY A N 1
ATOM 4143 C CA . GLY A 1 538 ? -34.342 40.040 22.124 1.00 76.62 538 GLY A CA 1
ATOM 4144 C C . GLY A 1 538 ? -34.682 39.021 21.031 1.00 76.62 538 GLY A C 1
ATOM 4145 O O . GLY A 1 538 ? -33.818 38.512 20.326 1.00 76.62 538 GLY A O 1
ATOM 4146 N N . ALA A 1 539 ? -35.969 38.716 20.876 1.00 84.69 539 ALA A N 1
ATOM 4147 C CA . ALA A 1 539 ? -36.440 37.760 19.882 1.00 84.69 539 ALA A CA 1
ATOM 4148 C C . ALA A 1 539 ? -36.133 38.244 18.454 1.00 84.69 539 ALA A C 1
ATOM 4150 O O . ALA A 1 539 ? -36.580 39.344 18.123 1.00 84.69 539 ALA A O 1
ATOM 4151 N N . PRO A 1 540 ? -35.455 37.448 17.604 1.00 87.44 540 PRO A N 1
ATOM 4152 C CA . PRO A 1 540 ? -35.261 37.780 16.194 1.00 87.44 540 PRO A CA 1
ATOM 4153 C C . PRO A 1 540 ? -36.601 37.926 15.464 1.00 87.44 540 PRO A C 1
ATOM 4155 O O . PRO A 1 540 ? -37.535 37.168 15.739 1.00 87.44 540 PRO A O 1
ATOM 4158 N N . LEU A 1 541 ? -36.701 38.876 14.540 1.00 89.50 541 LEU A N 1
ATOM 4159 C CA . LEU A 1 541 ? -37.938 39.242 13.847 1.00 89.50 541 LEU A CA 1
ATOM 4160 C C . LEU A 1 541 ? -37.782 39.162 12.332 1.00 89.50 541 LEU A C 1
ATOM 4162 O O . LEU A 1 541 ? -36.757 39.548 11.774 1.00 89.50 541 LEU A O 1
ATOM 4166 N N . GLU A 1 542 ? -38.843 38.738 11.649 1.00 88.56 542 GLU A N 1
ATOM 4167 C CA . GLU A 1 542 ? -38.940 38.892 10.197 1.00 88.56 542 GLU A CA 1
ATOM 4168 C C . GLU A 1 542 ? -39.395 40.304 9.806 1.00 88.56 542 GLU A C 1
ATOM 4170 O O . GLU A 1 542 ? -40.104 40.978 10.555 1.00 88.56 542 GLU A O 1
ATOM 4175 N N . ASP A 1 543 ? -39.069 40.736 8.585 1.00 87.81 543 ASP A N 1
ATOM 4176 C CA . ASP A 1 543 ? -39.489 42.043 8.060 1.00 87.81 543 ASP A CA 1
ATOM 4177 C C . ASP A 1 543 ? -41.006 42.255 8.162 1.00 87.81 543 ASP A C 1
ATOM 4179 O O . ASP A 1 543 ? -41.466 43.322 8.564 1.00 87.81 543 ASP A O 1
ATOM 4183 N N . ALA A 1 544 ? -41.795 41.219 7.878 1.00 89.56 544 ALA A N 1
ATOM 4184 C CA . ALA A 1 544 ? -43.248 41.275 8.011 1.00 89.56 544 ALA A CA 1
ATOM 4185 C C . ALA A 1 544 ? -43.695 41.433 9.476 1.00 89.56 544 ALA A C 1
ATOM 4187 O O . ALA A 1 544 ? -44.660 42.141 9.755 1.00 89.56 544 ALA A O 1
ATOM 4188 N N . GLU A 1 545 ? -42.983 40.814 10.421 1.00 91.88 545 GLU A N 1
ATOM 4189 C CA . GLU A 1 545 ? -43.303 40.897 11.847 1.00 91.88 545 GLU A CA 1
ATOM 4190 C C . GLU A 1 545 ? -43.014 42.288 12.410 1.00 91.88 545 GLU A C 1
ATOM 4192 O O . GLU A 1 545 ? -43.760 42.750 13.270 1.00 91.88 545 GLU A O 1
ATOM 4197 N N . THR A 1 546 ? -42.002 42.995 11.894 1.00 92.19 546 THR A N 1
ATOM 4198 C CA . THR A 1 546 ? -41.724 44.374 12.331 1.00 92.19 546 THR A CA 1
ATOM 4199 C C . THR A 1 546 ? -42.880 45.333 12.062 1.00 92.19 546 THR A C 1
ATOM 4201 O O . THR A 1 546 ? -43.221 46.133 12.932 1.00 92.19 546 THR A O 1
ATOM 4204 N N . LEU A 1 547 ? -43.554 45.189 10.917 1.00 92.31 547 LEU A N 1
ATOM 4205 C CA . LEU A 1 547 ? -44.722 46.001 10.564 1.00 92.31 547 LEU A CA 1
ATOM 4206 C C . LEU A 1 547 ? -45.926 45.668 11.451 1.00 92.31 547 LEU A C 1
ATOM 4208 O O . LEU A 1 547 ? -46.644 46.559 11.898 1.00 92.31 547 LEU A O 1
ATOM 4212 N N . ILE A 1 548 ? -46.118 44.382 11.755 1.00 93.25 548 ILE A N 1
ATOM 4213 C CA . ILE A 1 548 ? -47.189 43.932 12.649 1.00 93.25 548 ILE A CA 1
ATOM 4214 C C . ILE A 1 548 ? -46.958 44.471 14.064 1.00 93.25 548 ILE A C 1
ATOM 4216 O O . ILE A 1 548 ? -47.904 44.931 14.697 1.00 93.25 548 ILE A O 1
ATOM 4220 N N . LEU A 1 549 ? -45.716 44.457 14.566 1.00 92.69 549 LEU A N 1
ATOM 4221 C CA . LEU A 1 549 ? -45.389 44.997 15.890 1.00 92.69 549 LEU A CA 1
ATOM 4222 C C . LEU A 1 549 ? -45.708 46.493 16.005 1.00 92.69 549 LEU A C 1
ATOM 4224 O O . LEU A 1 549 ? -46.234 46.919 17.033 1.00 92.69 549 LEU A O 1
ATOM 4228 N N . GLU A 1 550 ? -45.444 47.275 14.956 1.00 92.94 550 GLU A N 1
ATOM 4229 C CA . GLU A 1 550 ? -45.823 48.693 14.888 1.00 92.94 550 GLU A CA 1
ATOM 4230 C C . GLU A 1 550 ? -47.344 48.886 14.971 1.00 92.94 550 GLU A C 1
ATOM 4232 O O . GLU A 1 550 ? -47.817 49.772 15.687 1.00 92.94 550 GLU A O 1
ATOM 4237 N N . GLU A 1 551 ? -48.111 48.029 14.294 1.00 94.25 551 GLU A N 1
ATOM 4238 C CA . GLU A 1 551 ? -49.574 48.075 14.280 1.00 94.25 551 GLU A CA 1
ATOM 4239 C C . GLU A 1 551 ? -50.193 47.689 15.632 1.00 94.25 551 GLU A C 1
ATOM 4241 O O . GLU A 1 551 ? -51.104 48.364 16.118 1.00 94.25 551 GLU A O 1
ATOM 4246 N N . ILE A 1 552 ? -49.702 46.619 16.266 1.00 95.25 552 ILE A N 1
ATOM 4247 C CA . ILE A 1 552 ? -50.325 46.058 17.476 1.00 95.25 552 ILE A CA 1
ATOM 4248 C C . ILE A 1 552 ? -49.870 46.733 18.773 1.00 95.25 552 ILE A C 1
ATOM 4250 O O . ILE A 1 552 ? -50.555 46.615 19.795 1.00 95.25 552 ILE A O 1
ATOM 4254 N N . TYR A 1 553 ? -48.734 47.440 18.774 1.00 94.38 553 TYR A N 1
ATOM 4255 C CA . TYR A 1 553 ? -48.157 48.028 19.987 1.00 94.38 553 TYR A CA 1
ATOM 4256 C C . TYR A 1 553 ? -49.127 48.903 20.810 1.00 94.38 553 TYR A C 1
ATOM 4258 O O . TYR A 1 553 ? -49.143 48.757 22.037 1.00 94.38 553 TYR A O 1
ATOM 4266 N N . PRO A 1 554 ? -49.991 49.757 20.214 1.00 94.31 554 PRO A N 1
ATOM 4267 C CA . PRO A 1 554 ? -50.955 50.553 20.974 1.00 94.31 554 PRO A CA 1
ATOM 4268 C C . PRO A 1 554 ? -51.895 49.728 21.860 1.00 94.31 554 PRO A C 1
ATOM 4270 O O . PRO A 1 554 ? -52.384 50.261 22.854 1.00 94.31 554 PRO A O 1
ATOM 4273 N N . ILE A 1 555 ? -52.130 48.462 21.506 1.00 93.44 555 ILE A N 1
ATOM 4274 C CA . ILE A 1 555 ? -52.933 47.500 22.265 1.00 93.44 555 ILE A CA 1
ATOM 4275 C C . ILE A 1 555 ? -52.029 46.700 23.211 1.00 93.44 555 ILE A C 1
ATOM 4277 O O . ILE A 1 555 ? -52.322 46.580 24.398 1.00 93.44 555 ILE A O 1
ATOM 4281 N N . VAL A 1 556 ? -50.897 46.191 22.711 1.00 93.38 556 VAL A N 1
ATOM 4282 C CA . VAL A 1 556 ? -49.961 45.352 23.484 1.00 93.38 556 VAL A CA 1
ATOM 4283 C C . VAL A 1 556 ? -49.346 46.095 24.672 1.00 93.38 556 VAL A C 1
ATOM 4285 O O . VAL A 1 556 ? -49.042 45.461 25.678 1.00 93.38 556 VAL A O 1
ATOM 4288 N N . LYS A 1 557 ? -49.217 47.428 24.620 1.00 92.56 557 LYS A N 1
ATOM 4289 C CA . LYS A 1 557 ? -48.678 48.230 25.734 1.00 92.56 557 LYS A CA 1
ATOM 4290 C C . LYS A 1 557 ? -49.460 48.086 27.051 1.00 92.56 557 LYS A C 1
ATOM 4292 O O . LYS A 1 557 ? -48.918 48.399 28.103 1.00 92.56 557 LYS A O 1
ATOM 4297 N N . GLU A 1 558 ? -50.723 47.650 27.000 1.00 92.19 558 GLU A N 1
ATOM 4298 C CA . GLU A 1 558 ? -51.545 47.370 28.191 1.00 92.19 558 GLU A CA 1
ATOM 4299 C C . GLU A 1 558 ? -51.265 45.983 28.797 1.00 92.19 558 GLU A C 1
ATOM 4301 O O . GLU A 1 558 ? -51.708 45.686 29.903 1.00 92.19 558 GLU A O 1
ATOM 4306 N N . PHE A 1 559 ? -50.517 45.140 28.081 1.00 92.31 559 PHE A N 1
ATOM 4307 C CA . PHE A 1 559 ? -50.189 43.760 28.436 1.00 92.31 559 PHE A CA 1
ATOM 4308 C C . PHE A 1 559 ? -48.699 43.570 28.755 1.00 92.31 559 PHE A C 1
ATOM 4310 O O . PHE A 1 559 ? -48.224 42.442 28.743 1.00 92.31 559 PHE A O 1
ATOM 4317 N N . ILE A 1 560 ? -47.943 44.637 29.017 1.00 91.62 560 ILE A N 1
ATOM 4318 C CA . ILE A 1 560 ? -46.503 44.589 29.334 1.00 91.62 560 ILE A CA 1
ATOM 4319 C C . ILE A 1 560 ? -46.199 45.429 30.580 1.00 91.62 560 ILE A C 1
ATOM 4321 O O . ILE A 1 560 ? -47.046 46.194 31.042 1.00 91.62 560 ILE A O 1
ATOM 4325 N N . THR A 1 561 ? -44.999 45.283 31.143 1.00 90.50 561 THR A N 1
ATOM 4326 C CA . THR A 1 561 ? -44.567 46.079 32.301 1.00 90.50 561 THR A CA 1
ATOM 4327 C C . THR A 1 561 ? -44.341 47.546 31.928 1.00 90.50 561 THR A C 1
ATOM 4329 O O . THR A 1 561 ? -44.080 47.885 30.771 1.00 90.50 561 THR A O 1
ATOM 4332 N N . GLU A 1 562 ? -44.416 48.436 32.919 1.00 90.38 562 GLU A N 1
ATOM 4333 C CA . GLU A 1 562 ? -44.138 49.863 32.716 1.00 90.38 562 GLU A CA 1
ATOM 4334 C C . GLU A 1 562 ? -42.680 50.083 32.276 1.00 90.38 562 GLU A C 1
ATOM 4336 O O . GLU A 1 562 ? -42.404 50.895 31.395 1.00 90.38 562 GLU A O 1
ATOM 4341 N N . GLU A 1 563 ? -41.743 49.298 32.809 1.00 88.81 563 GLU A N 1
ATOM 4342 C CA . GLU A 1 563 ? -40.338 49.296 32.402 1.00 88.81 563 GLU A CA 1
ATOM 4343 C C . GLU A 1 563 ? -40.166 48.865 30.936 1.00 88.81 563 GLU A C 1
ATOM 4345 O O . GLU A 1 563 ? -39.421 49.504 30.186 1.00 88.81 563 GLU A O 1
ATOM 4350 N N . GLY A 1 564 ? -40.885 47.822 30.504 1.00 89.94 564 GLY A N 1
ATOM 4351 C CA . GLY A 1 564 ? -40.892 47.354 29.117 1.00 89.94 564 GLY A CA 1
ATOM 4352 C C . GLY A 1 564 ? -41.477 48.387 28.163 1.00 89.94 564 GLY A C 1
ATOM 4353 O O . GLY A 1 564 ? -40.900 48.678 27.113 1.00 89.94 564 GLY A O 1
ATOM 4354 N N . ARG A 1 565 ? -42.564 49.043 28.577 1.00 92.50 565 ARG A N 1
ATOM 4355 C CA . ARG A 1 565 ? -43.169 50.151 27.838 1.00 92.50 565 ARG A CA 1
ATOM 4356 C C . ARG A 1 565 ? -42.195 51.316 27.661 1.00 92.50 565 ARG A C 1
ATOM 4358 O O . ARG A 1 565 ? -42.038 51.815 26.550 1.00 92.50 565 ARG A O 1
ATOM 4365 N N . GLN A 1 566 ? -41.500 51.723 28.720 1.00 91.62 566 GLN A N 1
ATOM 4366 C CA . GLN A 1 566 ? -40.495 52.787 28.645 1.00 91.62 566 GLN A CA 1
ATOM 4367 C C . GLN A 1 566 ? -39.300 52.403 27.765 1.00 91.62 566 GLN A C 1
ATOM 4369 O O . GLN A 1 566 ? -38.741 53.263 27.080 1.00 91.62 566 GLN A O 1
ATOM 4374 N N . ALA A 1 567 ? -38.898 51.128 27.768 1.00 89.38 567 ALA A N 1
ATOM 4375 C CA . ALA A 1 567 ? -37.853 50.626 26.885 1.00 89.38 567 ALA A CA 1
ATOM 4376 C C . ALA A 1 567 ? -38.281 50.704 25.412 1.00 89.38 567 ALA A C 1
ATOM 4378 O O . ALA A 1 567 ? -37.522 51.230 24.600 1.00 89.38 567 ALA A O 1
ATOM 4379 N N . ILE A 1 568 ? -39.505 50.276 25.085 1.00 92.19 568 ILE A N 1
ATOM 4380 C CA . ILE A 1 568 ? -40.062 50.344 23.725 1.00 92.19 568 ILE A CA 1
ATOM 4381 C C . ILE A 1 568 ? -40.260 51.795 23.267 1.00 92.19 568 ILE A C 1
ATOM 4383 O O . ILE A 1 568 ? -39.859 52.147 22.163 1.00 92.19 568 ILE A O 1
ATOM 4387 N N . GLU A 1 569 ? -40.815 52.674 24.107 1.00 91.88 569 GLU A N 1
ATOM 4388 C CA . GLU A 1 569 ? -41.000 54.094 23.759 1.00 91.88 569 GLU A CA 1
ATOM 4389 C C . GLU A 1 569 ? -39.659 54.821 23.532 1.00 91.88 569 GLU A C 1
ATOM 4391 O O . GLU A 1 569 ? -39.606 55.802 22.791 1.00 91.88 569 GLU A O 1
ATOM 4396 N N . ARG A 1 570 ? -38.564 54.334 24.134 1.00 91.06 570 ARG A N 1
ATOM 4397 C CA . ARG A 1 570 ? -37.212 54.886 23.957 1.00 91.06 570 ARG A CA 1
ATOM 4398 C C . ARG A 1 570 ? -36.469 54.307 22.753 1.00 91.06 570 ARG A C 1
ATOM 4400 O O . ARG A 1 570 ? -35.763 55.051 22.080 1.00 91.06 570 ARG A O 1
ATOM 4407 N N . GLN A 1 571 ? -36.551 52.995 22.545 1.00 90.75 571 GLN A N 1
ATOM 4408 C CA . GLN A 1 571 ? -35.740 52.266 21.561 1.00 90.75 571 GLN A CA 1
ATOM 4409 C C . GLN A 1 571 ? -36.468 52.051 20.226 1.00 90.75 571 GLN A C 1
ATOM 4411 O O . GLN A 1 571 ? -35.813 51.912 19.199 1.00 90.75 571 GLN A O 1
ATOM 4416 N N . GLY A 1 572 ? -37.803 52.056 20.236 1.00 91.31 572 GLY A N 1
ATOM 4417 C CA . GLY A 1 572 ? -38.653 51.598 19.138 1.00 91.31 572 GLY A CA 1
ATOM 4418 C C . GLY A 1 572 ? -39.335 50.267 19.467 1.00 91.31 572 GLY A C 1
ATOM 4419 O O . GLY A 1 572 ? -38.922 49.544 20.372 1.00 91.31 572 GLY A O 1
ATOM 4420 N N . VAL A 1 573 ? -40.403 49.932 18.734 1.00 91.75 573 VAL A N 1
ATOM 4421 C CA . VAL A 1 573 ? -41.149 48.661 18.893 1.00 91.75 573 VAL A CA 1
ATOM 4422 C C . VAL A 1 573 ? -40.340 47.425 18.474 1.00 91.75 573 VAL A C 1
ATOM 4424 O O . VAL A 1 573 ? -40.643 46.308 18.897 1.00 91.75 573 VAL A O 1
ATOM 4427 N N . TRP A 1 574 ? -39.281 47.630 17.697 1.00 93.62 574 TRP A N 1
ATOM 4428 C CA . TRP A 1 574 ? -38.239 46.675 17.329 1.00 93.62 574 TRP A CA 1
ATOM 4429 C C . TRP A 1 574 ? -36.916 47.443 17.164 1.00 93.62 574 TRP A C 1
ATOM 4431 O O . TRP A 1 574 ? -36.922 48.666 17.010 1.00 93.62 574 TRP A O 1
ATOM 4441 N N . VAL A 1 575 ? -35.787 46.739 17.228 1.00 90.44 575 VAL A N 1
ATOM 4442 C CA . VAL A 1 575 ? -34.426 47.291 17.118 1.00 90.44 575 VAL A CA 1
ATOM 4443 C C . VAL A 1 575 ? -33.595 46.479 16.126 1.00 90.44 575 VAL A C 1
ATOM 4445 O O . VAL A 1 575 ? -33.959 45.356 15.785 1.00 90.44 575 VAL A O 1
ATOM 4448 N N . VAL A 1 576 ? -32.483 47.049 15.664 1.00 86.19 576 VAL A N 1
ATOM 4449 C CA . VAL A 1 576 ? -31.434 46.318 14.939 1.00 86.19 576 VAL A CA 1
ATOM 4450 C C . VAL A 1 576 ? -30.282 46.085 15.909 1.00 86.19 576 VAL A C 1
ATOM 4452 O O . VAL A 1 576 ? -29.835 47.036 16.557 1.00 86.19 576 VAL A O 1
ATOM 4455 N N . ASP A 1 577 ? -29.842 44.840 16.052 1.00 74.50 577 ASP A N 1
ATOM 4456 C CA . ASP A 1 577 ? -28.741 44.480 16.940 1.00 74.50 577 ASP A CA 1
ATOM 4457 C C . ASP A 1 577 ? -27.358 44.798 16.332 1.00 74.50 577 ASP A C 1
ATOM 4459 O O . ASP A 1 577 ? -27.229 45.457 15.297 1.00 74.50 577 ASP A O 1
ATOM 4463 N N . LYS A 1 578 ? -26.289 44.393 17.030 1.00 70.50 578 LYS A N 1
ATOM 4464 C CA . LYS A 1 578 ? -24.899 44.687 16.638 1.00 70.50 578 LYS A CA 1
ATOM 4465 C C . LYS A 1 578 ? -24.449 43.922 15.393 1.00 70.50 578 LYS A C 1
ATOM 4467 O O . LYS A 1 578 ? -23.500 44.369 14.749 1.00 70.50 578 LYS A O 1
ATOM 4472 N N . ASP A 1 579 ? -25.120 42.820 15.078 1.00 65.06 579 ASP A N 1
ATOM 4473 C CA . ASP A 1 579 ? -24.815 41.954 13.944 1.00 65.06 579 ASP A CA 1
ATOM 4474 C C . ASP A 1 579 ? -25.659 42.326 12.709 1.00 65.06 579 ASP A C 1
ATOM 4476 O O . ASP A 1 579 ? -25.402 41.850 11.605 1.00 65.06 579 ASP A O 1
ATOM 4480 N N . GLY A 1 580 ? -26.579 43.287 12.865 1.00 77.00 580 GLY A N 1
ATOM 4481 C CA . GLY A 1 580 ? -27.412 43.831 11.795 1.00 77.00 580 GLY A CA 1
ATOM 4482 C C . GLY A 1 580 ? -28.785 43.167 11.693 1.00 77.00 580 GLY A C 1
ATOM 4483 O O . GLY A 1 580 ? -29.544 43.507 10.781 1.00 77.00 580 GLY A O 1
ATOM 4484 N N . ASP A 1 581 ? -29.123 42.278 12.629 1.00 80.69 581 ASP A N 1
ATOM 4485 C CA . ASP A 1 581 ? -30.377 41.538 12.643 1.00 80.69 581 ASP A CA 1
ATOM 4486 C C . ASP A 1 581 ? -31.475 42.306 13.386 1.00 80.69 581 ASP A C 1
ATOM 4488 O O . ASP A 1 581 ? -31.241 43.067 14.328 1.00 80.69 581 ASP A O 1
ATOM 4492 N N . LYS A 1 582 ? -32.721 42.135 12.937 1.00 89.50 582 LYS A N 1
ATOM 4493 C CA . LYS A 1 582 ? -33.890 42.776 13.551 1.00 89.50 582 LYS A CA 1
ATOM 4494 C C . LYS A 1 582 ? -34.373 41.942 14.728 1.00 89.50 582 LYS A C 1
ATOM 4496 O O . LYS A 1 582 ? -34.609 40.745 14.581 1.00 89.50 582 LYS A O 1
ATOM 4501 N N . GLY A 1 583 ? -34.613 42.580 15.867 1.00 89.12 583 GLY A N 1
ATOM 4502 C CA . GLY A 1 583 ? -35.094 41.908 17.069 1.00 89.12 583 GLY A CA 1
ATOM 4503 C C . GLY A 1 583 ? -36.007 42.770 17.935 1.00 89.12 583 GLY A C 1
ATOM 4504 O O . GLY A 1 583 ? -36.141 43.979 17.743 1.00 89.12 583 GLY A O 1
ATOM 4505 N N . THR A 1 584 ? -36.673 42.154 18.908 1.00 89.19 584 THR A N 1
ATOM 4506 C CA . THR A 1 584 ? -37.438 42.902 19.919 1.00 89.19 584 THR A CA 1
ATOM 4507 C C . THR A 1 584 ? -36.494 43.662 20.861 1.00 89.19 584 THR A C 1
ATOM 4509 O O . THR A 1 584 ? -35.459 43.105 21.224 1.00 89.19 584 THR A O 1
ATOM 4512 N N . PRO A 1 585 ? -36.844 44.864 21.347 1.00 88.81 585 PRO A N 1
ATOM 4513 C CA . PRO A 1 585 ? -36.037 45.583 22.331 1.00 88.81 585 PRO A CA 1
ATOM 4514 C C . PRO A 1 585 ? -35.957 44.836 23.668 1.00 88.81 585 PRO A C 1
ATOM 4516 O O . PRO A 1 585 ? -36.834 44.035 24.012 1.00 88.81 585 PRO A O 1
ATOM 4519 N N . THR A 1 586 ? -34.924 45.146 24.448 1.00 86.88 586 THR A N 1
ATOM 4520 C CA . THR A 1 586 ? -34.685 44.584 25.785 1.00 86.88 586 THR A CA 1
ATOM 4521 C C . THR A 1 586 ? -34.637 45.668 26.866 1.00 86.88 586 THR A C 1
ATOM 4523 O O . THR A 1 586 ? -34.356 46.838 26.587 1.00 86.88 586 THR A O 1
ATOM 4526 N N . ILE A 1 587 ? -34.901 45.283 28.115 1.00 84.69 587 ILE A N 1
ATOM 4527 C CA . ILE A 1 587 ? -34.803 46.133 29.307 1.00 84.69 587 ILE A CA 1
ATOM 4528 C C . ILE A 1 587 ? -33.402 45.976 29.922 1.00 84.69 587 ILE A C 1
ATOM 4530 O O . ILE A 1 587 ? -32.907 44.860 30.096 1.00 84.69 587 ILE A O 1
ATOM 4534 N N . GLY A 1 588 ? -32.751 47.100 30.254 1.00 67.88 588 GLY A N 1
ATOM 4535 C CA . GLY A 1 588 ? -31.345 47.119 30.693 1.00 67.88 588 GLY A CA 1
ATOM 4536 C C . GLY A 1 588 ? -30.386 46.645 29.592 1.00 67.88 588 GLY A C 1
ATOM 4537 O O . GLY A 1 588 ? -30.840 46.310 28.505 1.00 67.88 588 GLY A O 1
ATOM 4538 N N . ASP A 1 589 ? -29.073 46.634 29.844 1.00 63.44 589 ASP A N 1
ATOM 4539 C CA . ASP A 1 589 ? -28.058 46.118 28.903 1.00 63.44 589 ASP A CA 1
ATOM 4540 C C . ASP A 1 589 ? -28.296 44.617 28.589 1.00 63.44 589 ASP A C 1
ATOM 4542 O O . ASP A 1 589 ? -27.665 43.749 29.187 1.00 63.44 589 ASP A O 1
ATOM 4546 N N . ASN A 1 590 ? -29.241 44.327 27.686 1.00 61.81 590 ASN A N 1
ATOM 4547 C CA . ASN A 1 590 ? -29.652 43.015 27.173 1.00 61.81 590 ASN A CA 1
ATOM 4548 C C . ASN A 1 590 ? -30.117 41.995 28.228 1.00 61.81 590 ASN A C 1
ATOM 4550 O O . ASN A 1 590 ? -29.695 40.846 28.194 1.00 61.81 590 ASN A O 1
ATOM 4554 N N . ARG A 1 591 ? -30.977 42.394 29.180 1.00 66.75 591 ARG A N 1
ATOM 4555 C CA . ARG A 1 591 ? -31.362 41.507 30.297 1.00 66.75 591 ARG A CA 1
ATOM 4556 C C . ARG A 1 591 ? -32.723 40.820 30.194 1.00 66.75 591 ARG A C 1
ATOM 4558 O O . ARG A 1 591 ? -32.879 39.736 30.721 1.00 66.75 591 ARG A O 1
ATOM 4565 N N . GLU A 1 592 ? -33.735 41.435 29.602 1.00 82.56 592 GLU A N 1
ATOM 4566 C CA . GLU A 1 592 ? -35.051 40.796 29.432 1.00 82.56 592 GLU A CA 1
ATOM 4567 C C . GLU A 1 592 ? -35.775 41.406 28.235 1.00 82.56 592 GLU A C 1
ATOM 4569 O O . GLU A 1 592 ? -35.616 42.595 27.957 1.00 82.56 592 GLU A O 1
ATOM 4574 N N . CYS A 1 593 ? -36.562 40.617 27.502 1.00 87.50 593 CYS A N 1
ATOM 4575 C CA . CYS A 1 593 ? -37.368 41.144 26.398 1.00 87.50 593 CYS A CA 1
ATOM 4576 C C . CYS A 1 593 ? -38.356 42.205 26.917 1.00 87.50 593 CYS A C 1
ATOM 4578 O O . CYS A 1 593 ? -39.089 41.958 27.870 1.00 87.50 593 CYS A O 1
ATOM 4580 N N . ALA A 1 594 ? -38.447 43.364 26.261 1.00 90.06 594 ALA A N 1
ATOM 4581 C CA . ALA A 1 594 ? -39.326 44.455 26.697 1.00 90.06 594 ALA A CA 1
ATOM 4582 C C . ALA A 1 594 ? -40.828 44.135 26.581 1.00 90.06 594 ALA A C 1
ATOM 4584 O O . ALA A 1 594 ? -41.658 44.840 27.147 1.00 90.06 594 ALA A O 1
ATOM 4585 N N . TYR A 1 595 ? -41.179 43.060 25.870 1.00 91.25 595 TYR A N 1
ATOM 4586 C CA . TYR A 1 595 ? -42.540 42.528 25.808 1.00 91.25 595 TYR A CA 1
ATOM 4587 C C . TYR A 1 595 ? -42.835 41.483 26.892 1.00 91.25 595 TYR A C 1
ATOM 4589 O O . TYR A 1 595 ? -43.910 40.882 26.875 1.00 91.25 595 TYR A O 1
ATOM 4597 N N . ALA A 1 596 ? -41.899 41.203 27.798 1.00 87.88 596 ALA A N 1
ATOM 4598 C CA . ALA A 1 596 ? -42.108 40.258 28.884 1.00 87.88 596 ALA A CA 1
ATOM 4599 C C . ALA A 1 596 ? -42.939 40.872 30.025 1.00 87.88 596 ALA A C 1
ATOM 4601 O O . ALA A 1 596 ? -42.877 42.068 30.302 1.00 87.88 596 ALA A O 1
ATOM 4602 N N . LEU A 1 597 ? -43.703 40.025 30.711 1.00 89.38 597 LEU A N 1
ATOM 4603 C CA . LEU A 1 597 ? -44.343 40.324 31.992 1.00 89.38 597 LEU A CA 1
ATOM 4604 C C . LEU A 1 597 ? -44.268 39.099 32.904 1.00 89.38 597 LEU A C 1
ATOM 4606 O O . LEU A 1 597 ? -44.133 37.980 32.416 1.00 89.38 597 LEU A O 1
ATOM 4610 N N . TYR A 1 598 ? -44.423 39.288 34.210 1.00 86.81 598 TYR A N 1
ATOM 4611 C CA . TYR A 1 598 ? -44.510 38.186 35.168 1.00 86.81 598 TYR A CA 1
ATOM 4612 C C . TYR A 1 598 ? -45.949 38.025 35.654 1.00 86.81 598 TYR A C 1
ATOM 4614 O O . TYR A 1 598 ? -46.617 39.012 35.961 1.00 86.81 598 TYR A O 1
ATOM 4622 N N . ASP A 1 599 ? -46.426 36.783 35.722 1.00 85.81 599 ASP A N 1
ATOM 4623 C CA . ASP A 1 599 ? -47.709 36.478 36.355 1.00 85.81 599 ASP A CA 1
ATOM 4624 C C . ASP A 1 599 ? -47.610 36.487 37.895 1.00 85.81 599 ASP A C 1
ATOM 4626 O O . ASP A 1 599 ? -46.533 36.625 38.479 1.00 85.81 599 ASP A O 1
ATOM 4630 N N . GLU A 1 600 ? -48.744 36.310 38.580 1.00 85.19 600 GLU A N 1
ATOM 4631 C CA . GLU A 1 600 ? -48.820 36.294 40.053 1.00 85.19 600 GLU A CA 1
ATOM 4632 C C . GLU A 1 600 ? -47.959 35.193 40.706 1.00 85.19 600 GLU A C 1
ATOM 4634 O O . GLU A 1 600 ? -47.659 35.258 41.899 1.00 85.19 600 GLU A O 1
ATOM 4639 N N . ARG A 1 601 ? -47.548 34.175 39.937 1.00 83.88 601 ARG A N 1
ATOM 4640 C CA . ARG A 1 601 ? -46.698 33.060 40.382 1.00 83.88 601 ARG A CA 1
ATOM 4641 C C . ARG A 1 601 ? -45.216 33.298 40.062 1.00 83.88 601 ARG A C 1
ATOM 4643 O O . ARG A 1 601 ? -44.401 32.407 40.312 1.00 83.88 601 ARG A O 1
ATOM 4650 N N . GLY A 1 602 ? -44.867 34.466 39.517 1.00 82.31 602 GLY A N 1
ATOM 4651 C CA . GLY A 1 602 ? -43.509 34.827 39.116 1.00 82.31 602 GLY A CA 1
ATOM 4652 C C . GLY A 1 602 ? -43.021 34.098 37.862 1.00 82.31 602 GLY A C 1
ATOM 4653 O O . GLY A 1 602 ? -41.815 33.939 37.695 1.00 82.31 602 GLY A O 1
ATOM 4654 N N . ILE A 1 603 ? -43.923 33.610 37.003 1.00 85.25 603 ILE A N 1
ATOM 4655 C CA . ILE A 1 603 ? -43.570 32.978 35.725 1.00 85.25 603 ILE A CA 1
ATOM 4656 C C . ILE A 1 603 ? -43.613 34.038 34.626 1.00 85.25 603 ILE A C 1
ATOM 4658 O O . ILE A 1 603 ? -44.615 34.740 34.475 1.00 85.25 603 ILE A O 1
ATOM 4662 N N . LEU A 1 604 ? -42.547 34.120 33.830 1.00 85.50 604 LEU A N 1
ATOM 4663 C CA . LEU A 1 604 ? -42.484 35.044 32.705 1.00 85.50 604 LEU A CA 1
ATOM 4664 C C . LEU A 1 604 ? -43.448 34.615 31.587 1.00 85.50 604 LEU A C 1
ATOM 4666 O O . LEU A 1 604 ? -43.478 33.457 31.159 1.00 85.50 604 LEU A O 1
ATOM 4670 N N . LYS A 1 605 ? -44.239 35.572 31.102 1.00 87.31 605 LYS A N 1
ATOM 4671 C CA . LYS A 1 605 ? -45.152 35.474 29.961 1.00 87.31 605 LYS A CA 1
ATOM 4672 C C . LYS A 1 605 ? -44.775 36.509 28.903 1.00 87.31 605 LYS A C 1
ATOM 4674 O O . LYS A 1 605 ? -44.196 37.547 29.204 1.00 87.31 605 LYS A O 1
ATOM 4679 N N . CYS A 1 606 ? -45.136 36.234 27.654 1.00 89.94 606 CYS A N 1
ATOM 4680 C CA . CYS A 1 606 ? -45.029 37.202 26.567 1.00 89.94 606 CYS A CA 1
ATOM 4681 C C . CYS A 1 606 ? -46.314 38.037 26.496 1.00 89.94 606 CYS A C 1
ATOM 4683 O O . CYS A 1 606 ? -47.393 37.476 26.305 1.00 89.94 606 CYS A O 1
ATOM 4685 N N . GLY A 1 607 ? -46.208 39.360 26.612 1.00 91.25 607 GLY A N 1
ATOM 4686 C CA . GLY A 1 607 ? -47.343 40.285 26.558 1.00 91.25 607 GLY A CA 1
ATOM 4687 C C . GLY A 1 607 ? -48.066 40.285 25.214 1.00 91.25 607 GLY A C 1
ATOM 4688 O O . GLY A 1 607 ? -49.289 40.398 25.179 1.00 91.25 607 GLY A O 1
ATOM 4689 N N . ILE A 1 608 ? -47.342 40.043 24.115 1.00 93.56 608 ILE A N 1
ATOM 4690 C CA . ILE A 1 608 ? -47.942 39.834 22.787 1.00 93.56 608 ILE A CA 1
ATOM 4691 C C . ILE A 1 608 ? -48.846 38.591 22.818 1.00 93.56 608 ILE A C 1
ATOM 4693 O O . ILE A 1 608 ? -50.014 38.654 22.443 1.00 93.56 608 ILE A O 1
ATOM 4697 N N . GLU A 1 609 ? -48.344 37.478 23.359 1.00 92.44 609 GLU A N 1
ATOM 4698 C CA . GLU A 1 609 ? -49.120 36.236 23.468 1.00 92.44 609 GLU A CA 1
ATOM 4699 C C . GLU A 1 609 ? -50.310 36.384 24.422 1.00 92.44 609 GLU A C 1
ATOM 4701 O O . GLU A 1 609 ? -51.377 35.842 24.145 1.00 92.44 609 GLU A O 1
ATOM 4706 N N . GLN A 1 610 ? -50.185 37.169 25.498 1.00 93.81 610 GLN A N 1
ATOM 4707 C CA . GLN A 1 610 ? -51.319 37.469 26.379 1.00 93.81 610 GLN A CA 1
ATOM 4708 C C . GLN A 1 610 ? -52.396 38.313 25.685 1.00 93.81 610 GLN A C 1
ATOM 4710 O O . GLN A 1 610 ? -53.581 38.008 25.821 1.00 93.81 610 GLN A O 1
ATOM 4715 N N . ALA A 1 611 ? -52.013 39.326 24.903 1.00 93.62 611 ALA A N 1
ATOM 4716 C CA . ALA A 1 611 ? -52.961 40.131 24.133 1.00 93.62 611 ALA A CA 1
ATOM 4717 C C . ALA A 1 611 ? -53.712 39.284 23.087 1.00 93.62 611 ALA A C 1
ATOM 4719 O O . ALA A 1 611 ? -54.923 39.445 22.908 1.00 93.62 611 ALA A O 1
ATOM 4720 N N . TYR A 1 612 ? -53.017 38.342 22.443 1.00 94.56 612 TYR A N 1
ATOM 4721 C CA . TYR A 1 612 ? -53.625 37.372 21.530 1.00 94.56 612 TYR A CA 1
ATOM 4722 C C . TYR A 1 612 ? -54.603 36.436 22.250 1.00 94.56 612 TYR A C 1
ATOM 4724 O O . TYR A 1 612 ? -55.745 36.282 21.823 1.00 94.56 612 TYR A O 1
ATOM 4732 N N . LEU A 1 613 ? -54.200 35.854 23.386 1.00 92.31 613 LEU A N 1
ATOM 4733 C CA . LEU A 1 613 ? -55.066 34.980 24.189 1.00 92.31 613 LEU A CA 1
ATOM 4734 C C . LEU A 1 613 ? -56.302 35.715 24.734 1.00 92.31 613 LEU A C 1
ATOM 4736 O O . LEU A 1 613 ? -57.355 35.103 24.905 1.00 92.31 613 LEU A O 1
ATOM 4740 N N . ALA A 1 614 ? -56.200 37.027 24.962 1.00 92.56 614 ALA A N 1
ATOM 4741 C CA . ALA A 1 614 ? -57.317 37.893 25.333 1.00 92.56 614 ALA A CA 1
ATOM 4742 C C . ALA A 1 614 ? -58.216 38.302 24.143 1.00 92.56 614 ALA A C 1
ATOM 4744 O O . ALA A 1 614 ? -59.173 39.060 24.336 1.00 92.56 614 ALA A O 1
ATOM 4745 N N . GLY A 1 615 ? -57.916 37.843 22.921 1.00 92.81 615 GLY A N 1
ATOM 4746 C CA . GLY A 1 615 ? -58.664 38.155 21.699 1.00 92.81 615 GLY A CA 1
ATOM 4747 C C . GLY A 1 615 ? -58.564 39.621 21.273 1.00 92.81 615 GLY A C 1
ATOM 4748 O O . GLY A 1 615 ? -59.494 40.147 20.664 1.00 92.81 615 GLY A O 1
ATOM 4749 N N . LYS A 1 616 ? -57.487 40.316 21.661 1.00 94.00 616 LYS A N 1
ATOM 4750 C CA . LYS A 1 616 ? -57.282 41.745 21.365 1.00 94.00 616 LYS A CA 1
ATOM 4751 C C . LYS A 1 616 ? -56.470 41.994 20.100 1.00 94.00 616 LYS A C 1
ATOM 4753 O O . LYS A 1 616 ? -56.548 43.092 19.558 1.00 94.00 616 LYS A O 1
ATOM 4758 N N . ILE A 1 617 ? -55.704 41.000 19.661 1.00 94.81 617 ILE A N 1
ATOM 4759 C CA . ILE A 1 617 ? -54.879 41.027 18.451 1.00 94.81 617 ILE A CA 1
ATOM 4760 C C . ILE A 1 617 ? -54.899 39.643 17.792 1.00 94.81 617 ILE A C 1
ATOM 4762 O O . ILE A 1 617 ? -55.076 38.643 18.485 1.00 94.81 617 ILE A O 1
ATOM 4766 N N . ASP A 1 618 ? -54.637 39.581 16.486 1.00 92.56 618 ASP A N 1
ATOM 4767 C CA . ASP A 1 618 ? -54.583 38.320 15.722 1.00 92.56 618 ASP A CA 1
ATOM 4768 C C . ASP A 1 618 ? -53.155 37.746 15.596 1.00 92.56 618 ASP A C 1
ATOM 4770 O O . ASP A 1 618 ? -52.937 36.675 15.026 1.00 92.56 618 ASP A O 1
ATOM 4774 N N . PHE A 1 619 ? -52.155 38.435 16.156 1.00 91.94 619 PHE A N 1
ATOM 4775 C CA . PHE A 1 619 ? -50.754 38.022 16.119 1.00 91.94 619 PHE A CA 1
ATOM 4776 C C . PHE A 1 619 ? -50.331 37.347 17.428 1.00 91.94 619 PHE A C 1
ATOM 4778 O O . PHE A 1 619 ? -50.175 38.008 18.450 1.00 91.94 619 PHE A O 1
ATOM 4785 N N . LYS A 1 620 ? -50.108 36.025 17.394 1.00 91.19 620 LYS A N 1
ATOM 4786 C CA . LYS A 1 620 ? -49.791 35.224 18.592 1.00 91.19 620 LYS A CA 1
ATOM 4787 C C . LYS A 1 620 ? -48.485 35.638 19.272 1.00 91.19 620 LYS A C 1
ATOM 4789 O O . LYS A 1 620 ? -48.483 35.937 20.455 1.00 91.19 620 LYS A O 1
ATOM 4794 N N . LYS A 1 621 ? -47.368 35.584 18.548 1.00 91.50 621 LYS A N 1
ATOM 4795 C CA . LYS A 1 621 ? -46.018 35.996 18.984 1.00 91.50 621 LYS A CA 1
ATOM 4796 C C . LYS A 1 621 ? -45.035 35.882 17.815 1.00 91.50 621 LYS A C 1
ATOM 4798 O O . LYS A 1 621 ? -45.392 35.218 16.831 1.00 91.50 621 LYS A O 1
ATOM 4803 N N . PRO A 1 622 ? -43.816 36.442 17.920 1.00 92.25 622 PRO A N 1
ATOM 4804 C CA . PRO A 1 622 ? -42.769 36.230 16.927 1.00 92.25 622 PRO A CA 1
ATOM 4805 C C . PRO A 1 622 ? -42.531 34.752 16.615 1.00 92.25 622 PRO A C 1
ATOM 4807 O O . PRO A 1 622 ? -42.539 33.905 17.518 1.00 92.25 622 PRO A O 1
ATOM 4810 N N . ILE A 1 623 ? -42.342 34.427 15.339 1.00 91.88 623 ILE A N 1
ATOM 4811 C CA . ILE A 1 623 ? -42.207 33.046 14.876 1.00 91.88 623 ILE A CA 1
ATOM 4812 C C . ILE A 1 623 ? -40.945 32.386 15.438 1.00 91.88 623 ILE A C 1
ATOM 4814 O O . ILE A 1 623 ? -40.996 31.223 15.830 1.00 91.88 623 ILE A O 1
ATOM 4818 N N . SER A 1 624 ? -39.866 33.155 15.608 1.00 89.12 624 SER A N 1
ATOM 4819 C CA . SER A 1 624 ? -38.619 32.729 16.258 1.00 89.12 624 SER A CA 1
ATOM 4820 C C . SER A 1 624 ? -38.834 32.259 17.704 1.00 89.12 624 SER A C 1
ATOM 4822 O O . SER A 1 624 ? -38.264 31.253 18.122 1.00 89.12 624 SER A O 1
ATOM 4824 N N . CYS A 1 625 ? -39.705 32.933 18.463 1.00 88.38 625 CYS A N 1
ATOM 4825 C CA . CYS A 1 625 ? -40.097 32.524 19.814 1.00 88.38 625 CYS A CA 1
ATOM 4826 C C . CYS A 1 625 ? -41.056 31.334 19.824 1.00 88.38 625 CYS A C 1
ATOM 4828 O O . CYS A 1 625 ? -41.095 30.585 20.795 1.00 88.38 625 CYS A O 1
ATOM 4830 N N . HIS A 1 626 ? -41.895 31.190 18.797 1.00 91.62 626 HIS A N 1
ATOM 4831 C CA . HIS A 1 626 ? -42.851 30.086 18.713 1.00 91.62 626 HIS A CA 1
ATOM 4832 C C . HIS A 1 626 ? -42.193 28.775 18.292 1.00 91.62 626 HIS A C 1
ATOM 4834 O O . HIS A 1 626 ? -42.638 27.725 18.741 1.00 91.62 626 HIS A O 1
ATOM 4840 N N . LEU A 1 627 ? -41.145 28.848 17.469 1.00 91.19 627 LEU A N 1
ATOM 4841 C CA . LEU A 1 627 ? -40.376 27.694 17.010 1.00 91.19 627 LEU A CA 1
ATOM 4842 C C . LEU A 1 627 ? -39.354 27.199 18.034 1.00 91.19 627 LEU A C 1
ATOM 4844 O O . LEU A 1 627 ? -38.879 26.080 17.889 1.00 91.19 627 LEU A O 1
ATOM 4848 N N . TYR A 1 628 ? -39.032 27.975 19.072 1.00 87.69 628 TYR A N 1
ATOM 4849 C CA . TYR A 1 628 ? -38.052 27.565 20.076 1.00 87.69 628 TYR A CA 1
ATOM 4850 C C . TYR A 1 628 ? -38.451 26.230 20.740 1.00 87.69 628 TYR A C 1
ATOM 4852 O O . TYR A 1 628 ? -39.580 26.121 21.231 1.00 87.69 628 TYR A O 1
ATOM 4860 N N . PRO A 1 629 ? -37.565 25.214 20.786 1.00 89.81 629 PRO A N 1
ATOM 4861 C CA . PRO A 1 629 ? -36.102 25.287 20.648 1.00 89.81 629 PRO A CA 1
ATOM 4862 C C . PRO A 1 629 ? -35.523 25.092 19.232 1.00 89.81 629 PRO A C 1
ATOM 4864 O O . PRO A 1 629 ? -34.315 24.957 19.093 1.00 89.81 629 PRO A O 1
ATOM 4867 N N . ILE A 1 630 ? -36.323 25.082 18.166 1.00 91.94 630 ILE A N 1
ATOM 4868 C CA . ILE A 1 630 ? -35.796 25.106 16.792 1.00 91.94 630 ILE A CA 1
ATOM 4869 C C . ILE A 1 630 ? -35.408 26.540 16.410 1.00 91.94 630 ILE A C 1
ATOM 4871 O O . ILE A 1 630 ? -36.207 27.475 16.524 1.00 91.94 630 ILE A O 1
ATOM 4875 N N . ARG A 1 631 ? -34.178 26.712 15.920 1.00 89.50 631 ARG A N 1
ATOM 4876 C CA . ARG A 1 631 ? -33.668 27.955 15.331 1.00 89.50 631 ARG A CA 1
ATOM 4877 C C . ARG A 1 631 ? -33.576 27.807 13.820 1.00 89.50 631 ARG A C 1
ATOM 4879 O O . ARG A 1 631 ? -33.156 26.765 13.324 1.00 89.50 631 ARG A O 1
ATOM 4886 N N . VAL A 1 632 ? -33.981 28.859 13.113 1.00 87.88 632 VAL A N 1
ATOM 4887 C CA . VAL A 1 632 ? -33.990 28.904 11.649 1.00 87.88 632 VAL A CA 1
ATOM 4888 C C . VAL A 1 632 ? -32.885 29.835 11.174 1.00 87.88 632 VAL A C 1
ATOM 4890 O O . VAL A 1 632 ? -32.905 31.023 11.497 1.00 87.88 632 VAL A O 1
ATOM 4893 N N . THR A 1 633 ? -31.958 29.308 10.382 1.00 81.75 633 THR A N 1
ATOM 4894 C CA . THR A 1 633 ? -30.965 30.091 9.638 1.00 81.75 633 THR A CA 1
ATOM 4895 C C . THR A 1 633 ? -31.400 30.155 8.177 1.00 81.75 633 THR A C 1
ATOM 4897 O O . THR A 1 633 ? -31.597 29.118 7.550 1.00 81.75 633 THR A O 1
ATOM 4900 N N . LYS A 1 634 ? -31.579 31.361 7.632 1.00 79.25 634 LYS A N 1
ATOM 4901 C CA . LYS A 1 634 ? -32.055 31.557 6.254 1.00 79.25 634 LYS A CA 1
ATOM 4902 C C . LYS A 1 634 ? -30.885 31.597 5.270 1.00 79.25 634 LYS A C 1
ATOM 4904 O O . LYS A 1 634 ? -29.971 32.398 5.455 1.00 79.25 634 LYS A O 1
ATOM 4909 N N . TYR A 1 635 ? -30.951 30.795 4.210 1.00 73.75 635 TYR A N 1
ATOM 4910 C CA . TYR A 1 635 ? -30.066 30.868 3.043 1.00 73.75 635 TYR A CA 1
ATOM 4911 C C . TYR A 1 635 ? -30.860 31.304 1.801 1.00 73.75 635 TYR A C 1
ATOM 4913 O O . TYR A 1 635 ? -32.087 31.351 1.829 1.00 73.75 635 TYR A O 1
ATOM 4921 N N . GLU A 1 636 ? -30.175 31.639 0.700 1.00 69.69 636 GLU A N 1
ATOM 4922 C CA . GLU A 1 636 ? -30.844 32.109 -0.529 1.00 69.69 636 GLU A CA 1
ATOM 4923 C C . GLU A 1 636 ? -31.812 31.069 -1.125 1.00 69.69 636 GLU A C 1
ATOM 4925 O O . GLU A 1 636 ? -32.829 31.444 -1.706 1.00 69.69 636 GLU A O 1
ATOM 4930 N N . GLU A 1 637 ? -31.518 29.774 -0.963 1.00 68.81 637 GLU A N 1
ATOM 4931 C CA . GLU A 1 637 ? -32.265 28.678 -1.601 1.00 68.81 637 GLU A CA 1
ATOM 4932 C C . GLU A 1 637 ? -33.054 27.795 -0.615 1.00 68.81 637 GLU A C 1
ATOM 4934 O O . GLU A 1 637 ? -33.969 27.087 -1.036 1.00 68.81 637 GLU A O 1
ATOM 4939 N N . PHE A 1 638 ? -32.734 27.826 0.685 1.00 80.50 638 PHE A N 1
ATOM 4940 C CA . PHE A 1 638 ? -33.364 26.975 1.701 1.00 80.50 638 PHE A CA 1
ATOM 4941 C C . PHE A 1 638 ? -33.261 27.559 3.120 1.00 80.50 638 PHE A C 1
ATOM 4943 O O . PHE A 1 638 ? -32.417 28.408 3.406 1.00 80.50 638 PHE A O 1
ATOM 4950 N N . ASP A 1 639 ? -34.090 27.053 4.031 1.00 87.25 639 ASP A N 1
ATOM 4951 C CA . ASP A 1 639 ? -33.999 27.320 5.471 1.00 87.25 639 ASP A CA 1
ATOM 4952 C C . ASP A 1 639 ? -33.285 26.157 6.181 1.00 87.25 639 ASP A C 1
ATOM 4954 O O . ASP A 1 639 ? -33.628 25.000 5.955 1.00 87.25 639 ASP A O 1
ATOM 4958 N N . ALA A 1 640 ? -32.327 26.427 7.071 1.00 85.12 640 ALA A N 1
ATOM 4959 C CA . ALA A 1 640 ? -31.735 25.407 7.940 1.00 85.12 640 ALA A CA 1
ATOM 4960 C C . ALA A 1 640 ? -32.376 25.442 9.333 1.00 85.12 640 ALA A C 1
ATOM 4962 O O . ALA A 1 640 ? -32.329 26.468 10.017 1.00 85.12 640 ALA A O 1
ATOM 4963 N N . LEU A 1 641 ? -32.971 24.325 9.753 1.00 90.69 641 LEU A N 1
ATOM 4964 C CA . LEU A 1 641 ? -33.644 24.162 11.039 1.00 90.69 641 LEU A CA 1
ATOM 4965 C C . LEU A 1 641 ? -32.759 23.337 11.970 1.00 90.69 641 LEU A C 1
ATOM 4967 O O . LEU A 1 641 ? -32.545 22.143 11.751 1.00 90.69 641 LEU A O 1
ATOM 4971 N N . ASN A 1 642 ? -32.297 23.970 13.043 1.00 87.50 642 ASN A N 1
ATOM 4972 C CA . ASN A 1 642 ? -31.404 23.356 14.020 1.00 87.50 642 ASN A CA 1
ATOM 4973 C C . ASN A 1 642 ? -32.045 23.340 15.406 1.00 87.50 642 ASN A C 1
ATOM 4975 O O . ASN A 1 642 ? -32.659 24.323 15.826 1.00 87.50 642 ASN A O 1
ATOM 4979 N N . TYR A 1 643 ? -31.893 22.230 16.128 1.00 88.12 643 TYR A N 1
ATOM 4980 C CA . TYR A 1 643 ? -32.296 22.142 17.527 1.00 88.12 643 TYR A CA 1
ATOM 4981 C C . TYR A 1 643 ? -31.263 22.847 18.417 1.00 88.12 643 TYR A C 1
ATOM 4983 O O . TYR A 1 643 ? -30.113 22.427 18.511 1.00 88.12 643 TYR A O 1
ATOM 4991 N N . ASP A 1 644 ? -31.678 23.927 19.071 1.00 85.75 644 ASP A N 1
ATOM 4992 C CA . ASP A 1 644 ? -30.843 24.726 19.965 1.00 85.75 644 ASP A CA 1
ATOM 4993 C C . ASP A 1 644 ? -30.791 24.098 21.363 1.00 85.75 644 ASP A C 1
ATOM 4995 O O . ASP A 1 644 ? -31.807 23.957 22.053 1.00 85.75 644 ASP A O 1
ATOM 4999 N N . ARG A 1 645 ? -29.589 23.693 21.782 1.00 83.06 645 ARG A N 1
ATOM 5000 C CA . ARG A 1 645 ? -29.350 22.980 23.041 1.00 83.06 645 ARG A CA 1
ATOM 5001 C C . ARG A 1 645 ? -28.842 23.946 24.098 1.00 83.06 645 ARG A C 1
ATOM 5003 O O . ARG A 1 645 ? -27.650 24.230 24.187 1.00 83.06 645 ARG A O 1
ATOM 5010 N N . TRP A 1 646 ? -29.744 24.376 24.969 1.00 78.50 646 TRP A N 1
ATOM 5011 C CA . TRP A 1 646 ? -29.404 25.254 26.081 1.00 78.50 646 TRP A CA 1
ATOM 5012 C C . TRP A 1 646 ? -29.768 24.604 27.415 1.00 78.50 646 TRP A C 1
ATOM 5014 O O . TRP A 1 646 ? -30.894 24.149 27.594 1.00 78.50 646 TRP A O 1
ATOM 5024 N N . HIS A 1 647 ? -28.827 24.574 28.364 1.00 77.56 647 HIS A N 1
ATOM 5025 C CA . HIS A 1 647 ? -28.986 23.913 29.670 1.00 77.56 647 HIS A CA 1
ATOM 5026 C C . HIS A 1 647 ? -30.225 24.377 30.463 1.00 77.56 647 HIS A C 1
ATOM 5028 O O . HIS A 1 647 ? -30.787 23.614 31.245 1.00 77.56 647 HIS A O 1
ATOM 5034 N N . ILE A 1 648 ? -30.717 25.599 30.229 1.00 79.25 648 ILE A N 1
ATOM 5035 C CA . ILE A 1 648 ? -31.960 26.100 30.841 1.00 79.25 648 ILE A CA 1
ATOM 5036 C C . ILE A 1 648 ? -33.205 25.296 30.424 1.00 79.25 648 ILE A C 1
ATOM 5038 O O . ILE A 1 648 ? -34.237 25.343 31.094 1.00 79.25 648 ILE A O 1
ATOM 5042 N N . CYS A 1 649 ? -33.116 24.561 29.312 1.00 82.19 649 CYS A N 1
ATOM 5043 C CA . CYS A 1 649 ? -34.177 23.724 28.767 1.00 82.19 649 CYS A CA 1
ATOM 5044 C C . CYS A 1 649 ? -34.125 22.276 29.270 1.00 82.19 649 CYS A C 1
ATOM 5046 O O . CYS A 1 649 ? -35.011 21.495 28.923 1.00 82.19 649 CYS A O 1
ATOM 5048 N N . ASP A 1 650 ? -33.158 21.907 30.117 1.00 86.00 650 ASP A N 1
ATOM 5049 C CA . ASP A 1 650 ? -33.043 20.553 30.672 1.00 86.00 650 ASP A CA 1
ATOM 5050 C C . ASP A 1 650 ? -34.347 20.044 31.323 1.00 86.00 650 ASP A C 1
ATOM 5052 O O . ASP A 1 650 ? -34.717 18.893 31.058 1.00 86.00 650 ASP A O 1
ATOM 5056 N N . PRO A 1 651 ? -35.111 20.855 32.093 1.00 87.06 651 PRO A N 1
ATOM 5057 C CA . PRO A 1 651 ? -36.409 20.425 32.615 1.00 87.06 651 PRO A CA 1
ATOM 5058 C C . PRO A 1 651 ? -37.419 20.081 31.509 1.00 87.06 651 PRO A C 1
ATOM 5060 O O . PRO A 1 651 ? -38.133 19.084 31.612 1.00 87.06 651 PRO A O 1
ATOM 5063 N N . ALA A 1 652 ? -37.442 20.855 30.418 1.00 87.12 652 ALA A N 1
ATOM 5064 C CA . ALA A 1 652 ? -38.346 20.635 29.288 1.00 87.12 652 ALA A CA 1
ATOM 5065 C C . ALA A 1 652 ? -37.982 19.375 28.483 1.00 87.12 652 ALA A C 1
ATOM 5067 O O . ALA A 1 652 ? -38.860 18.630 28.039 1.00 87.12 652 ALA A O 1
ATOM 5068 N N . CYS A 1 653 ? -36.686 19.088 28.350 1.00 88.50 653 CYS A N 1
ATOM 5069 C CA . CYS A 1 653 ? -36.184 17.849 27.758 1.00 88.50 653 CYS A CA 1
ATOM 5070 C C . CYS A 1 653 ? -36.564 16.624 28.608 1.00 88.50 653 CYS A C 1
ATOM 5072 O O . CYS A 1 653 ? -36.975 15.591 28.078 1.00 88.50 653 CYS A O 1
ATOM 5074 N N . GLN A 1 654 ? -36.448 16.721 29.938 1.00 89.06 654 GLN A N 1
ATOM 5075 C CA . GLN A 1 654 ? -36.830 15.643 30.859 1.00 89.06 654 GLN A CA 1
ATOM 5076 C C . GLN A 1 654 ? -38.342 15.387 30.843 1.00 89.06 654 GLN A C 1
ATOM 5078 O O . GLN A 1 654 ? -38.763 14.228 30.786 1.00 89.06 654 GLN A O 1
ATOM 5083 N N . LEU A 1 655 ? -39.155 16.449 30.841 1.00 90.06 655 LEU A N 1
ATOM 5084 C CA . LEU A 1 655 ? -40.609 16.341 30.736 1.00 90.06 655 LEU A CA 1
ATOM 5085 C C . LEU A 1 655 ? -41.036 15.764 29.380 1.00 90.06 655 LEU A C 1
ATOM 5087 O O . LEU A 1 655 ? -41.873 14.868 29.328 1.00 90.06 655 LEU A O 1
ATOM 5091 N N . GLY A 1 656 ? -40.417 16.208 28.284 1.00 90.69 656 GLY A N 1
ATOM 5092 C CA . GLY A 1 656 ? -40.675 15.655 26.955 1.00 90.69 656 GLY A CA 1
ATOM 5093 C C . GLY A 1 656 ? -40.387 14.158 26.877 1.00 90.69 656 GLY A C 1
ATOM 5094 O O . GLY A 1 656 ? -41.206 13.403 26.352 1.00 90.69 656 GLY A O 1
ATOM 5095 N N . LYS A 1 657 ? -39.265 13.710 27.456 1.00 90.00 657 LYS A N 1
ATOM 5096 C CA . LYS A 1 657 ? -38.908 12.284 27.531 1.00 90.00 657 LYS A CA 1
ATOM 5097 C C . LYS A 1 657 ? -39.900 11.475 28.367 1.00 90.00 657 LYS A C 1
ATOM 5099 O O . LYS A 1 657 ? -40.247 10.368 27.968 1.00 90.00 657 LYS A O 1
ATOM 5104 N N . SER A 1 658 ? -40.364 12.003 29.504 1.00 91.00 658 SER A N 1
ATOM 5105 C CA . SER A 1 658 ? -41.315 11.288 30.371 1.00 91.00 658 SER A CA 1
ATOM 5106 C C . SER A 1 658 ? -42.707 11.166 29.745 1.00 91.00 658 SER A C 1
ATOM 5108 O O . SER A 1 658 ? -43.359 10.137 29.906 1.00 91.00 658 SER A O 1
ATOM 5110 N N . LEU A 1 659 ? -43.133 12.182 28.989 1.00 92.31 659 LEU A N 1
ATOM 5111 C CA . LEU A 1 659 ? -44.396 12.195 28.248 1.00 92.31 659 LEU A CA 1
ATOM 5112 C C . LEU A 1 659 ? -44.304 11.538 26.861 1.00 92.31 659 LEU A C 1
ATOM 5114 O O . LEU A 1 659 ? -45.330 11.376 26.207 1.00 92.31 659 LEU A O 1
ATOM 5118 N N . GLN A 1 660 ? -43.096 11.174 26.417 1.00 91.69 660 GLN A N 1
ATOM 5119 C CA . GLN A 1 660 ? -42.798 10.659 25.077 1.00 91.69 660 GLN A CA 1
ATOM 5120 C C . GLN A 1 660 ? -43.343 11.543 23.942 1.00 91.69 660 GLN A C 1
ATOM 5122 O O . GLN A 1 660 ? -43.886 11.039 22.962 1.00 91.69 660 GLN A O 1
ATOM 5127 N N . VAL A 1 661 ? -43.193 12.867 24.058 1.00 93.44 661 VAL A N 1
ATOM 5128 C CA . VAL A 1 661 ? -43.604 13.823 23.013 1.00 93.44 661 VAL A CA 1
ATOM 5129 C C . VAL A 1 661 ? -42.381 14.275 22.200 1.00 93.44 661 VAL A C 1
ATOM 5131 O O . VAL A 1 661 ? -41.538 14.999 22.742 1.00 93.44 661 VAL A O 1
ATOM 5134 N N . PRO A 1 662 ? -42.248 13.856 20.924 1.00 92.88 662 PRO A N 1
ATOM 5135 C CA . PRO A 1 662 ? -41.147 14.282 20.062 1.00 92.88 662 PRO A CA 1
ATOM 5136 C C . PRO A 1 662 ? -41.163 15.791 19.803 1.00 92.88 662 PRO A C 1
ATOM 5138 O O . PRO A 1 662 ? -42.230 16.411 19.755 1.00 92.88 662 PRO A O 1
ATOM 5141 N N . LEU A 1 663 ? -39.992 16.382 19.573 1.00 92.94 663 LEU A N 1
ATOM 5142 C CA . LEU A 1 663 ? -39.831 17.823 19.376 1.00 92.94 663 LEU A CA 1
ATOM 5143 C C . LEU A 1 663 ? -40.683 18.360 18.210 1.00 92.94 663 LEU A C 1
ATOM 5145 O O . LEU A 1 663 ? -41.423 19.331 18.383 1.00 92.94 663 LEU A O 1
ATOM 5149 N N . TYR A 1 664 ? -40.659 17.699 17.049 1.00 92.81 664 TYR A N 1
ATOM 5150 C CA . TYR A 1 664 ? -41.473 18.089 15.885 1.00 92.81 664 TYR A CA 1
ATOM 5151 C C . TYR A 1 664 ? -42.992 17.950 16.119 1.00 92.81 664 TYR A C 1
ATOM 5153 O O . TYR A 1 664 ? -43.790 18.616 15.454 1.00 92.81 664 TYR A O 1
ATOM 5161 N N . ARG A 1 665 ? -43.426 17.107 17.069 1.00 94.00 665 ARG A N 1
ATOM 5162 C CA . ARG A 1 665 ? -44.838 17.003 17.481 1.00 94.00 665 ARG A CA 1
ATOM 5163 C C . ARG A 1 665 ? -45.217 18.130 18.434 1.00 94.00 665 ARG A C 1
ATOM 5165 O O . ARG A 1 665 ? -46.275 18.730 18.260 1.00 94.00 665 ARG A O 1
ATOM 5172 N N . PHE A 1 666 ? -44.349 18.455 19.392 1.00 94.38 666 PHE A N 1
ATOM 5173 C CA . PHE A 1 666 ? -44.544 19.596 20.288 1.00 94.38 666 PHE A CA 1
ATOM 5174 C C . PHE A 1 666 ? -44.648 20.917 19.512 1.00 94.38 666 PHE A C 1
ATOM 5176 O O . PHE A 1 666 ? -45.534 21.726 19.781 1.00 94.38 666 PHE A O 1
ATOM 5183 N N . LEU A 1 667 ? -43.800 21.106 18.497 1.00 94.44 667 LEU A N 1
ATOM 5184 C CA . LEU A 1 667 ? -43.765 22.322 17.680 1.00 94.44 667 LEU A CA 1
ATOM 5185 C C . LEU A 1 667 ? -44.741 22.327 16.498 1.00 94.44 667 LEU A C 1
ATOM 5187 O O . LEU A 1 667 ? -44.634 23.209 15.646 1.00 94.44 667 LEU A O 1
ATOM 5191 N N . LYS A 1 668 ? -45.707 21.399 16.436 1.00 95.12 668 LYS A N 1
ATOM 5192 C CA . LYS A 1 668 ? -46.663 21.285 15.320 1.00 95.12 668 LYS A CA 1
ATOM 5193 C C . LYS A 1 668 ? -47.257 22.635 14.912 1.00 95.12 668 LYS A C 1
ATOM 5195 O O . LYS A 1 668 ? -47.135 23.035 13.760 1.00 95.12 668 LYS A O 1
ATOM 5200 N N . ASP A 1 669 ? -47.862 23.353 15.855 1.00 93.19 669 ASP A N 1
ATOM 5201 C CA . ASP A 1 669 ? -48.546 24.617 15.561 1.00 93.19 669 ASP A CA 1
ATOM 5202 C C . ASP A 1 669 ? -47.580 25.698 15.050 1.00 93.19 669 ASP A C 1
ATOM 5204 O O . ASP A 1 669 ? -47.959 26.554 14.251 1.00 93.19 669 ASP A O 1
ATOM 5208 N N . ALA A 1 670 ? -46.325 25.678 15.505 1.00 93.69 670 ALA A N 1
ATOM 5209 C CA . ALA A 1 670 ? -45.303 26.628 15.083 1.00 93.69 670 ALA A CA 1
ATOM 5210 C C . ALA A 1 670 ? -44.760 26.303 13.686 1.00 93.69 670 ALA A C 1
ATOM 5212 O O . ALA A 1 670 ? -44.668 27.200 12.847 1.00 93.69 670 ALA A O 1
ATOM 5213 N N . LEU A 1 671 ? -44.473 25.026 13.421 1.00 94.31 671 LEU A N 1
ATOM 5214 C CA . LEU A 1 671 ? -44.013 24.534 12.122 1.00 94.31 671 LEU A CA 1
ATOM 5215 C C . LEU A 1 671 ? -45.089 24.718 11.047 1.00 94.31 671 LEU A C 1
ATOM 5217 O O . LEU A 1 671 ? -44.795 25.250 9.981 1.00 94.31 671 LEU A O 1
ATOM 5221 N N . VAL A 1 672 ? -46.351 24.398 11.353 1.00 95.44 672 VAL A N 1
ATOM 5222 C CA . VAL A 1 672 ? -47.490 24.635 10.450 1.00 95.44 672 VAL A CA 1
ATOM 5223 C C . VAL A 1 672 ? -47.683 26.127 10.181 1.00 95.44 672 VAL A C 1
ATOM 5225 O O . VAL A 1 672 ? -47.909 26.515 9.039 1.00 95.44 672 VAL A O 1
ATOM 5228 N N . ARG A 1 673 ? -47.551 26.992 11.195 1.00 93.00 673 ARG A N 1
ATOM 5229 C CA . ARG A 1 673 ? -47.651 28.447 10.996 1.00 93.00 673 ARG A CA 1
ATOM 5230 C C . ARG A 1 673 ? -46.544 28.991 10.086 1.00 93.00 673 ARG A C 1
ATOM 5232 O O . ARG A 1 673 ? -46.787 29.970 9.386 1.00 93.00 673 ARG A O 1
ATOM 5239 N N . LYS A 1 674 ? -45.346 28.397 10.115 1.00 91.38 674 LYS A N 1
ATOM 5240 C CA . LYS A 1 674 ? -44.193 28.849 9.324 1.00 91.38 674 LYS A CA 1
ATOM 5241 C C . LYS A 1 674 ? -44.181 28.280 7.901 1.00 91.38 674 LYS A C 1
ATOM 5243 O O . LYS A 1 674 ? -43.973 29.045 6.965 1.00 91.38 674 LYS A O 1
ATOM 5248 N N . TYR A 1 675 ? -44.397 26.973 7.754 1.00 92.56 675 TYR A N 1
ATOM 5249 C CA . TYR A 1 675 ? -44.206 26.235 6.497 1.00 92.56 675 TYR A CA 1
ATOM 5250 C C . TYR A 1 675 ? -45.507 25.676 5.888 1.00 92.56 675 TYR A C 1
ATOM 5252 O O . TYR A 1 675 ? -45.522 25.266 4.730 1.00 92.56 675 TYR A O 1
ATOM 5260 N N . GLY A 1 676 ? -46.621 25.704 6.625 1.00 94.44 676 GLY A N 1
ATOM 5261 C CA . GLY A 1 676 ? -47.932 25.226 6.174 1.00 94.44 676 GLY A CA 1
ATOM 5262 C C . GLY A 1 676 ? -48.238 23.769 6.543 1.00 94.44 676 GLY A C 1
ATOM 5263 O O . GLY A 1 676 ? -47.364 22.998 6.935 1.00 94.44 676 GLY A O 1
ATOM 5264 N N . GLU A 1 677 ? -49.513 23.381 6.421 1.00 95.19 677 GLU A N 1
ATOM 5265 C CA . GLU A 1 677 ? -49.971 22.026 6.777 1.00 95.19 677 GLU A CA 1
ATOM 5266 C C . GLU A 1 677 ? -49.419 20.939 5.850 1.00 95.19 677 GLU A C 1
ATOM 5268 O O . GLU A 1 677 ? -49.073 19.863 6.329 1.00 95.19 677 GLU A O 1
ATOM 5273 N N . ALA A 1 678 ? -49.312 21.222 4.547 1.00 92.12 678 ALA A N 1
ATOM 5274 C CA . ALA A 1 678 ? -48.779 20.271 3.571 1.00 92.12 678 ALA A CA 1
ATOM 5275 C C . ALA A 1 678 ? -47.315 19.923 3.877 1.00 92.12 678 ALA A C 1
ATOM 5277 O O . ALA A 1 678 ? -46.974 18.752 3.983 1.00 92.12 678 ALA A O 1
ATOM 5278 N N . TRP A 1 679 ? -46.489 20.939 4.143 1.00 95.31 679 TRP A N 1
ATOM 5279 C CA . TRP A 1 679 ? -45.090 20.744 4.518 1.00 95.31 679 TRP A CA 1
ATOM 5280 C C . TRP A 1 679 ? -44.947 19.942 5.818 1.00 95.31 679 TRP A C 1
ATOM 5282 O O . TRP A 1 679 ? -44.095 19.067 5.926 1.00 95.31 679 TRP A O 1
ATOM 5292 N N . TYR A 1 680 ? -45.809 20.195 6.811 1.00 95.56 680 TYR A N 1
ATOM 5293 C CA . TYR A 1 680 ? -45.787 19.424 8.055 1.00 95.56 680 TYR A CA 1
ATOM 5294 C C . TYR A 1 680 ? -46.210 17.963 7.845 1.00 95.56 680 TYR A C 1
ATOM 5296 O O . TYR A 1 680 ? -45.710 17.081 8.535 1.00 95.56 680 TYR A O 1
ATOM 5304 N N . ALA A 1 681 ? -47.118 17.687 6.905 1.00 93.12 681 ALA A N 1
ATOM 5305 C CA . ALA A 1 681 ? -47.471 16.317 6.544 1.00 93.12 681 ALA A CA 1
ATOM 5306 C C . ALA A 1 681 ? -46.291 15.583 5.884 1.00 93.12 681 ALA A C 1
ATOM 5308 O O . ALA A 1 681 ? -46.024 14.442 6.255 1.00 93.12 681 ALA A O 1
ATOM 5309 N N . ASP A 1 682 ? -45.556 16.255 4.993 1.00 90.81 682 ASP A N 1
ATOM 5310 C CA . ASP A 1 682 ? -44.338 15.711 4.376 1.00 90.81 682 ASP A CA 1
ATOM 5311 C C . ASP A 1 682 ? -43.254 15.437 5.432 1.00 90.81 682 ASP A C 1
ATOM 5313 O O . ASP A 1 682 ? -42.630 14.380 5.419 1.00 90.81 682 ASP A O 1
ATOM 5317 N N . LEU A 1 683 ? -43.096 16.335 6.413 1.00 91.62 683 LEU A N 1
ATOM 5318 C CA . LEU A 1 683 ? -42.198 16.131 7.554 1.00 91.62 683 LEU A CA 1
ATOM 5319 C C . LEU A 1 683 ? -42.544 14.864 8.348 1.00 91.62 683 LEU A C 1
ATOM 5321 O O . LEU A 1 683 ? -41.650 14.135 8.771 1.00 91.62 683 LEU A O 1
ATOM 5325 N N . LEU A 1 684 ? -43.835 14.608 8.582 1.00 91.88 684 LEU A N 1
ATOM 5326 C CA . L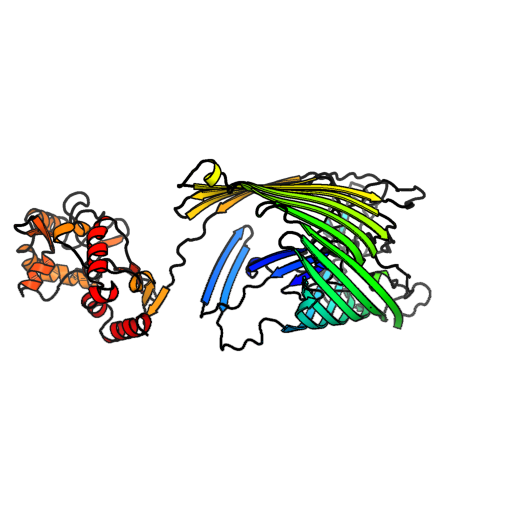EU A 1 684 ? -44.268 13.403 9.288 1.00 91.88 684 LEU A CA 1
ATOM 5327 C C . LEU A 1 684 ? -44.004 12.139 8.472 1.00 91.88 684 LEU A C 1
ATOM 5329 O O . LEU A 1 684 ? -43.573 11.154 9.058 1.00 91.88 684 LEU A O 1
ATOM 5333 N N . ALA A 1 685 ? -44.242 12.169 7.159 1.00 88.31 685 ALA A N 1
ATOM 5334 C CA . ALA A 1 685 ? -43.943 11.037 6.285 1.00 88.31 685 ALA A CA 1
ATOM 5335 C C . ALA A 1 685 ? -42.440 10.710 6.302 1.00 88.31 685 ALA A C 1
ATOM 5337 O O . ALA A 1 685 ? -42.060 9.569 6.531 1.00 88.31 685 ALA A O 1
ATOM 5338 N N . GLU A 1 686 ? -41.582 11.724 6.178 1.00 85.12 686 GLU A N 1
ATOM 5339 C CA . GLU A 1 686 ? -40.127 11.537 6.188 1.00 85.12 686 GLU A CA 1
ATOM 5340 C C . GLU A 1 686 ? -39.607 10.989 7.531 1.00 85.12 686 GLU A C 1
ATOM 5342 O O . GLU A 1 686 ? -38.718 10.137 7.578 1.00 85.12 686 GLU A O 1
ATOM 5347 N N . ILE A 1 687 ? -40.165 11.456 8.653 1.00 87.56 687 ILE A N 1
ATOM 5348 C CA . ILE A 1 687 ? -39.709 11.049 9.988 1.00 87.56 687 ILE A CA 1
ATOM 5349 C C . ILE A 1 687 ? -40.287 9.693 10.423 1.00 87.56 687 ILE A C 1
ATOM 5351 O O . ILE A 1 687 ? -39.582 8.922 11.084 1.00 87.56 687 ILE A O 1
ATOM 5355 N N . GLU A 1 688 ? -41.561 9.425 10.127 1.00 86.38 688 GLU A N 1
ATOM 5356 C CA . GLU A 1 688 ? -42.313 8.289 10.682 1.00 86.38 688 GLU A CA 1
ATOM 5357 C C . GLU A 1 688 ? -42.434 7.086 9.727 1.00 86.38 688 GLU A C 1
ATOM 5359 O O . GLU A 1 688 ? -42.746 5.996 10.213 1.00 86.38 688 GLU A O 1
ATOM 5364 N N . GLY A 1 689 ? -42.121 7.246 8.432 1.00 65.00 689 GLY A N 1
ATOM 5365 C CA . GLY A 1 689 ? -42.160 6.187 7.412 1.00 65.00 689 GLY A CA 1
ATOM 5366 C C . GLY A 1 689 ? -43.482 6.118 6.660 1.00 65.00 689 GLY A C 1
ATOM 5367 O O . GLY A 1 689 ? -44.299 5.226 6.992 1.00 65.00 689 GLY A O 1
#

Sequence (689 aa):
MRVNIGIRGLDPDRSRSVLVLEDGVPVALAPYGEPEMYYSPAIDRMAGVEILKGSGQILYGPQTIGGVVNYITPNPPADQDGSVRIQGGQGGFFSGLINYGDTFGNTGCSPHVKLRTLAYGYSTSRDWNRQDFSINSTNKAPANWTGVTWGNTSVPGGAIFMRNSTGNRNRQFLVGGIEPRLEVDHKLFSFDNDLIIGVRYLQEMALEQRINGTKAGVKSGNLVEDEQRNGKAFSAYLQNETEISDKFSFSAGLRMENFNYERDIFRRNFSGLGLRDTSLLAQNEVFEIIPGLGFNYKPSQLVTIFGGAHKGFAPPRTKDAITVTGDALDLEAERSWNYELGLRSSVTPWLFVEATGFLMDFSNQIIPVAESAGGIGFGVVNAGATRHQGFETAFAVDISNLLGSKKWNLLYDLNLTYVDAYYSGDRFVEDQNIKGNRTPYAPEWLVNTSLSAESNSGFGARFTANFVGDQLVMSSILLHLLKMGRLMSDISPLGDLKESVLVFLVGNAVLSDDIKENFFVCDLEACKGACCVEGDAGAPLEDAETLILEEIYPIVKEFITEEGRQAIERQGVWVVDKDGDKGTPTIGDNRECAYALYDERGILKCGIEQAYLAGKIDFKKPISCHLYPIRVTKYEEFDALNYDRWHICDPACQLGKSLQVPLYRFLKDALVRKYGEAWYADLLAEIEG

InterPro domains:
  IPR000531 TonB-dependent receptor-like, beta-barrel [PF00593] (88-467)
  IPR012910 TonB-dependent receptor, plug domain [PF07715] (4-68)
  IPR021458 Rv0495c-like [PF11307] (507-685)
  IPR036942 TonB-dependent receptor-like, beta-barrel domain superfamily [G3DSA:2.40.170.20] (92-477)
  IPR037066 TonB-dependent receptor, plug domain superfamily [G3DSA:2.170.130.10] (1-75)
  IPR039426 TonB-dependent receptor-like [PS52016] (1-555)
  IPR039426 TonB-dependent receptor-like [PTHR30442] (100-444)

Foldseek 3Di:
DQWFDFALQPGSQQPQLEQEEEQQHGPALFVAQGRGGPDDDDLVQFPDKDWADFPVCLVDDDRFQGTYIYGYGDDADAAWDKDWDWDADPPGDIDIDIDIGHDDDDDDDDPFKDKDKDKDKDKDKDKDKAFDKDFAQQLDADPQFPPDKDADNVGGRGIITTGFKIKIKIKMKIKIKMKIKMWGFDADPNWTKTKIKMKMKMKMKMWIWIAMGRGHPDSHHDTQKIKMKIKIKIKIKMKMWTPPDPFKIKMKMKMKIKMKMKMWIAQHDDPPPRDRGDTQIDIDMDIDMKIKMKMWGPPDPFKIKIKMKIKGWGHYNPDLQADPVNRGNPDDIKIKIKIKIKMWGPPDVFKTKIKMWMKIKIQWDWDDDDPPPPDDDDRTDTLGIKMKTWMKMKMKGQVCVVVVPPFKGKIKIKIKIAMFIFHCDFDDDPNDTRGPPHDFPRFGMWMKIKIKIAGPVFKIKMKIKIWTFFGHHDPDPPDPRPRDIDIDIDMDIGGDPPPPQVWDDQPQETEGCCLLVFFFDDDLVQLLPCVFFVDQFAFFADPVVLVVLVVCVVVLVVQFDPQLNVQCVVAPQWHQDPVRTIHATDRDNRGGGSQWDADPSSRIDGSQLVCVVVVNDVDNDGLSVLLPVWDWDDDPRHIYTYRHDDPSRVVRRVVRVVVVHRNLNNSVVSCCVVPNPVSSVSVCVVSVD

Radius of gyration: 36.25 Å; chains: 1; bounding box: 96×89×82 Å

Secondary structure (DSSP, 8-state):
------STT---GGGTTSEEEETTEE-SSBTTTB---S----GGG-SEEEEE-GGGGGGS-S--SS-EEEEEPPPPPSS-EEEEEEEEEGGGEEEEEEEEE---------TTEEEEEEEEEEEEEEEEEEEEEE--TT-PPPTTEEEEEEE-TTSTT-EEEEEEEEEEEEEEEEEEEEEEEEEEEEEETTEEEEEEEEEEEEEEEEEEEEEEESSTT-S--EEEEEEEEEEEEEEEEEEEEEEEETTEEEEEEEEEEEEEEEEEEES---TTT--S--EEEEEEEEEEEEEEEEEEE-SSSSEEEEEEEEEEEEPPPHHHHB-TTS-B---PPEEEEEEEEEEEEEEETTEEEEEEEEEEEEEEEEE---GGG-SS--PPEEEEEEEEEEEEEEEEEEHHHHHT-SSEEEEEEEEEEEEEEEE-S--EETTEE-TTPBPTT--SEEEEEEEEEEETTS-EEEEEEEEE----S-SSSS-------EEEEEEEEE---S----EEEETTEEEETHHHH-B----HHHHTTGGGTSSSS--B--HHHHHHHHHHHHHHGGGS-HHHHHHHHHH-SSEE-TTS-EE--EETTTTEETTEEE-TTS-EEEHHHHHHHTTS-S--S-HHHHHTTEEEEE-SS-EEEEE---GGGHHHHHHHHHHT-BHHHHTHHHHHHHH-HHHHHHHHHHHH-

Organism: NCBI:txid1820382